Protein AF-0000000070843345 (afdb_homodimer)

Solvent-accessible surface area (backbone atoms only — not comparable to full-atom values): 39752 Å² total; per-residue (Å²): 90,67,56,74,81,41,70,70,46,48,55,51,29,71,68,45,93,65,69,53,91,79,53,60,72,61,22,48,72,43,52,74,84,56,52,38,67,64,42,101,83,47,97,43,44,26,36,79,34,50,32,82,33,51,66,41,41,36,42,48,55,70,66,52,46,34,21,69,68,77,60,78,46,89,84,54,74,57,49,28,57,44,44,32,26,28,59,67,47,40,32,31,38,23,38,38,38,51,69,44,64,81,56,25,68,77,84,69,71,69,78,68,80,66,80,69,73,75,76,71,72,83,70,76,85,79,89,76,78,88,74,77,78,70,76,69,58,67,69,54,50,60,57,55,56,52,61,67,45,68,70,52,83,43,34,33,36,33,41,47,40,70,91,50,51,37,74,78,76,68,87,60,53,53,37,37,32,37,38,32,31,51,45,57,56,71,56,45,55,61,40,36,23,50,49,40,31,74,62,44,48,29,40,34,34,34,36,52,90,77,44,65,74,68,50,77,69,39,75,59,71,38,61,44,53,41,44,44,23,32,49,52,11,18,17,32,14,62,52,33,71,73,54,44,47,31,46,42,81,53,54,46,69,60,42,73,73,63,59,78,89,62,56,68,87,70,34,50,38,36,32,53,47,67,26,73,90,42,50,42,62,74,64,36,71,87,49,63,48,67,50,34,76,78,53,44,59,29,41,35,35,41,34,40,49,32,86,78,43,72,52,73,70,55,51,51,52,42,42,76,64,61,30,42,70,22,11,96,32,56,50,40,62,56,54,69,58,41,50,46,25,50,52,39,36,49,52,49,43,51,46,38,24,56,67,52,45,76,119,90,65,56,74,82,40,70,70,45,49,55,51,30,72,70,46,94,65,70,54,90,80,53,60,73,62,22,48,73,42,52,75,85,56,53,38,67,64,44,101,82,48,97,42,44,25,34,77,34,50,33,82,34,51,65,42,42,35,41,47,55,71,66,51,44,34,24,66,74,77,58,78,49,90,84,54,75,57,48,27,58,45,45,32,26,28,59,66,48,39,32,30,38,22,39,37,37,52,69,45,64,80,57,25,75,75,80,80,68,70,77,75,76,70,76,71,73,76,76,72,79,67,82,75,85,80,88,79,78,88,75,79,77,73,78,70,60,68,68,55,50,60,57,53,55,54,60,68,46,67,70,52,83,41,36,33,36,34,41,47,41,71,90,50,51,38,73,78,76,69,87,60,53,53,36,38,32,39,37,32,31,52,44,59,55,71,58,45,55,61,40,36,22,50,48,39,32,74,61,44,47,30,41,34,34,35,36,52,89,76,43,64,75,68,48,78,70,38,74,58,70,38,60,44,52,41,45,44,24,31,50,51,11,17,16,33,12,61,53,34,72,74,54,44,46,31,48,43,81,55,54,47,69,61,42,74,73,63,56,78,88,62,56,68,88,71,33,53,38,34,32,55,47,67,26,74,91,42,50,40,62,72,64,36,70,86,50,64,49,70,48,34,74,79,54,45,60,29,40,35,36,42,36,40,50,31,87,78,42,73,52,73,69,55,52,51,52,42,41,75,62,61,30,42,71,20,11,97,32,57,49,40,63,56,54,70,58,40,50,46,26,51,51,40,37,49,53,49,42,50,46,40,22,57,68,49,49,75,120

Radius of gyration: 30.17 Å; Cα contacts (8 Å, |Δi|>4): 1276; chains: 2; bounding box: 120×86×73 Å

InterPro domains:
  IPR006700 Ribosomal RNA small subunit methyltransferase E [PTHR30027] (129-347)
  IPR006700 Ribosomal RNA small subunit methyltransferase E [TIGR00046] (133-349)
  IPR029026 tRNA (guanine-N1-)-methyltransferase, N-terminal [G3DSA:3.40.1280.10] (34-355)
  IPR029028 Alpha/beta knot methyltransferases [SSF75217] (174-349)
  IPR046886 Ribosomal RNA small subunit methyltransferase E, methyltransferase domain [PF04452] (175-346)
  IPR046886 Ribosomal RNA small subunit methyltransferase E, methyltransferase domain [cd18084] (176-346)

Organism: Reticulomyxa filosa (NCBI:txid46433)

Foldseek 3Di:
DQPPLDPVLLVVLQPDDDDLVPFDFQEAEDAPVQWDDPDPPDPWIKGKFALRGSSNLNLCQPLVAAADDPPPPPPDPNSFKGWYDHFQFWIFIWGKHKPDCVSHDDPPPPVPPPPPPPPDPDDDDDDDDDPPPDPPPPVVVVVVVSVVCNNRNIMMMTIDDVVGIDDDDDPQLEAEEEEEAQEAQVVNLVQLLVDLLLNHAAYEYEHEDPDDLCSLVDPCPPSSSSSNSNVSNCSNNVHRYGHTYHYYSDYPLVCLVDPDPDDLVFAAAAEEDADAPFAAPCPPPVLPDAQDCSRRNHYYYYYDYYQVGHDPVVVVSCVVSPYGYHYNYNDDDHRSVCVNVVSNVVVVSSCCRNPPPPD/DQPPLDPVLLVVLQPDDDDLVVFDFQEAEDAPVQWDDPDPPDPWIKGKFALRGSSNLNLCQPLVAAADDPPPPPPDPNSFKGWYDHFQFWIFIWGKHKPDCVSHDPDPPPPPPPPPPPPDPDDDDDDDDDPPPDPPPPVVVVVVVSVVCNNRNIMMMTIDDVVGIDDDDDPQLEAEEEEEAQEAQVVNLVQLLVDLLLNHAAYEYEHEDPDDLCSLVDPCPPSSNSSNSNVSNCSNNVHRYGHTYHYYSDYPLVCLVDPDPDDLVFAAAAEEDADAPFAAPCPPPVLPDAADCSRRNHYYYYYDYYQVGHDPVVVVSCVVSPYGYHYNYRDDDHRSVCVNVVSNVVVVSSCCRNPNDPD

pLDDT: mean 79.24, std 23.86, range [19.3, 98.56]

Nearest PDB structures (foldseek):
  5vm8-assembly3_B  TM=8.018E-01  e=3.246E-12  Neisseria gonorrhoeae
  3kw2-assembly1_B  TM=7.795E-01  e=1.071E-11  Porphyromonas gingivalis ATCC 33277
  5vm8-assembly3_A  TM=7.543E-01  e=5.554E-12  Neisseria gonorrhoeae
  2egw-assembly1_B  TM=7.991E-01  e=7.230E-11  Aquifex aeolicus
  1vhk-assembly3_A  TM=7.140E-01  e=2.470E-11  Bacillus subtilis

Sequence (718 aa):
MTENLGKKSILKALSSLWTVEDLEMNLILFTEEEIEAENKSEEGSIIRLKADDYRAKHIGTILECKSGKKKIMVYQKLCDVVRIGIINGKQGSAVVEWSDKSFNAEDTEMREKGDNSTINDNDNNNNNNNNDNVKTNSANNRISKKKKRSNLKCDLTLKIISDSMKLIPDTTGARIILLLAIPRPKQLNRLFPIISSIGIHQLILINCNKTEKCYFDTKYLESDRVLKGFLSGLSQCRDTVLPLLSVQKQNLQDFLKHQTMFDLQNCVSILAHPGQDLPRLSQLPCFQSTSSDKYRNKNFVLAIGPEGGWIPEEISLFESCGFNLCSLGPRVLRTDVACISLLSVLRECIHHTVFGCSNMTENLGKKSILKALSSLWTVEDLEMNLILFTEEEIEAENKSEEGSIIRLKADDYRAKHIGTILECKSGKKKIMVYQKLCDVVRIGIINGKQGSAVVEWSDKSFNAEDTEMREKGDNSTINDNDNNNNNNNNDNVKTNSANNRISKKKKRSNLKCDLTLKIISDSMKLIPDTTGARIILLLAIPRPKQLNRLFPIISSIGIHQLILINCNKTEKCYFDTKYLESDRVLKGFLSGLSQCRDTVLPLLSVQKQNLQDFLKHQTMFDLQNCVSILAHPGQDLPRLSQLPCFQSTSSDKYRNKNFVLAIGPEGGWIPEEISLFESCGFNLCSLGPRVLRTDVACISLLSVLRECIHHTVFGCSN

Structure (mmCIF, N/CA/C/O backbone):
data_AF-0000000070843345-model_v1
#
loop_
_entity.id
_entity.type
_entity.pdbx_description
1 polymer '16S rRNA (uracil(1498)-N(3))-methyltransferase'
#
loop_
_atom_site.group_PDB
_atom_site.id
_atom_site.type_symbol
_atom_site.label_atom_id
_atom_site.label_alt_id
_atom_site.label_comp_id
_atom_site.label_asym_id
_atom_site.label_entity_id
_atom_site.label_seq_id
_atom_site.pdbx_PDB_ins_code
_atom_site.Cartn_x
_atom_site.Cartn_y
_atom_site.Cartn_z
_atom_site.occupancy
_atom_site.B_iso_or_equiv
_atom_site.auth_seq_id
_atom_site.auth_comp_id
_atom_site.auth_asym_id
_atom_site.auth_atom_id
_atom_site.pdbx_PDB_model_num
ATOM 1 N N . MET A 1 1 ? 21.359 17.469 -4.141 1 46.12 1 MET A N 1
ATOM 2 C CA . MET A 1 1 ? 20.625 18.703 -3.92 1 46.12 1 MET A CA 1
ATOM 3 C C . MET A 1 1 ? 19.438 18.484 -2.99 1 46.12 1 MET A C 1
ATOM 5 O O . MET A 1 1 ? 18.641 17.562 -3.209 1 46.12 1 MET A O 1
ATOM 9 N N . THR A 1 2 ? 19.625 18.688 -1.791 1 52.06 2 THR A N 1
ATOM 10 C CA . THR A 1 2 ? 18.484 18.734 -0.887 1 52.06 2 THR A CA 1
ATOM 11 C C . THR A 1 2 ? 17.516 19.844 -1.292 1 52.06 2 THR A C 1
ATOM 13 O O . THR A 1 2 ? 17.906 21 -1.416 1 52.06 2 THR A O 1
ATOM 16 N N . GLU A 1 3 ? 16.609 19.516 -2.219 1 57.62 3 GLU A N 1
ATOM 17 C CA . GLU A 1 3 ? 15.664 20.562 -2.604 1 57.62 3 GLU A CA 1
ATOM 18 C C . GLU A 1 3 ? 14.797 20.984 -1.419 1 57.62 3 GLU A C 1
ATOM 20 O O . GLU A 1 3 ? 14.195 20.141 -0.747 1 57.62 3 GLU A O 1
ATOM 25 N N . ASN A 1 4 ? 15.219 22.109 -0.827 1 59.59 4 ASN A N 1
ATOM 26 C CA . ASN A 1 4 ? 14.484 22.734 0.27 1 59.59 4 ASN A CA 1
ATOM 27 C C . ASN A 1 4 ? 13.062 23.109 -0.148 1 59.59 4 ASN A C 1
ATOM 29 O O . ASN A 1 4 ? 12.875 23.891 -1.09 1 59.59 4 ASN A O 1
ATOM 33 N N . LEU A 1 5 ? 12.133 22.156 0.113 1 78.5 5 LEU A N 1
ATOM 34 C CA . LEU A 1 5 ? 10.719 22.484 0.014 1 78.5 5 LEU A CA 1
ATOM 35 C C . LEU A 1 5 ? 10.375 23.656 0.937 1 78.5 5 LEU A C 1
ATOM 37 O O . LEU A 1 5 ? 9.633 23.484 1.907 1 78.5 5 LEU A O 1
ATOM 41 N N . GLY A 1 6 ? 11.039 24.875 0.634 1 80.81 6 GLY A N 1
ATOM 42 C CA . GLY A 1 6 ? 10.953 26.047 1.495 1 80.81 6 GLY A CA 1
ATOM 43 C C . GLY A 1 6 ? 9.586 26.688 1.486 1 80.81 6 GLY A C 1
ATOM 44 O O . GLY A 1 6 ? 8.672 26.234 0.792 1 80.81 6 GLY A O 1
ATOM 45 N N . LYS A 1 7 ? 9.461 27.719 2.238 1 83.75 7 LYS A N 1
ATOM 46 C CA . LYS A 1 7 ? 8.211 28.422 2.488 1 83.75 7 LYS A CA 1
ATOM 47 C C . LYS A 1 7 ? 7.609 28.953 1.189 1 83.75 7 LYS A C 1
ATOM 49 O O . LYS A 1 7 ? 6.406 28.828 0.958 1 83.75 7 LYS A O 1
ATOM 54 N N . LYS A 1 8 ? 8.414 29.531 0.375 1 85.56 8 LYS A N 1
ATOM 55 C CA . LYS A 1 8 ? 7.945 30.094 -0.889 1 85.56 8 LYS A CA 1
ATOM 56 C C . LYS A 1 8 ? 7.355 29.016 -1.784 1 85.56 8 LYS A C 1
ATOM 58 O O . LYS A 1 8 ? 6.316 29.219 -2.418 1 85.56 8 LYS A O 1
ATOM 63 N N . SER A 1 9 ? 7.965 27.891 -1.778 1 88.88 9 SER A N 1
ATOM 64 C CA . SER A 1 9 ? 7.492 26.781 -2.588 1 88.88 9 SER A CA 1
ATOM 65 C C . SER A 1 9 ? 6.176 26.219 -2.051 1 88.88 9 SER A C 1
ATOM 67 O O . SER A 1 9 ? 5.305 25.812 -2.824 1 88.88 9 SER A O 1
ATOM 69 N N . ILE A 1 10 ? 6.062 26.219 -0.824 1 91.62 10 ILE A N 1
ATOM 70 C CA . ILE A 1 10 ? 4.848 25.734 -0.187 1 91.62 10 ILE A CA 1
ATOM 71 C C . ILE A 1 10 ? 3.668 26.625 -0.573 1 91.62 10 ILE A C 1
ATOM 73 O O . ILE A 1 10 ? 2.609 26.125 -0.965 1 91.62 10 ILE A O 1
ATOM 77 N N . LEU A 1 11 ? 3.869 27.938 -0.441 1 88.94 11 LEU A N 1
ATOM 78 C CA . LEU A 1 11 ? 2.812 28.875 -0.788 1 88.94 11 LEU A CA 1
ATOM 79 C C . LEU A 1 11 ? 2.416 28.734 -2.254 1 88.94 11 LEU A C 1
ATOM 81 O O . LEU A 1 11 ? 1.23 28.781 -2.588 1 88.94 11 LEU A O 1
ATOM 85 N N . LYS A 1 12 ? 3.436 28.562 -3.047 1 88.06 12 LYS A N 1
ATOM 86 C CA . LYS A 1 12 ? 3.17 28.359 -4.469 1 88.06 12 LYS A CA 1
ATOM 87 C C . LYS A 1 12 ? 2.344 27.109 -4.703 1 88.06 12 LYS A C 1
ATOM 89 O O . LYS A 1 12 ? 1.413 27.109 -5.508 1 88.06 12 LYS A O 1
ATOM 94 N N . ALA A 1 13 ? 2.688 26.094 -4.031 1 90.5 13 ALA A N 1
ATOM 95 C CA . ALA A 1 13 ? 1.961 24.828 -4.164 1 90.5 13 ALA A CA 1
ATOM 96 C C . ALA A 1 13 ? 0.508 24.984 -3.723 1 90.5 13 ALA A C 1
ATOM 98 O O . ALA A 1 13 ? -0.406 24.5 -4.387 1 90.5 13 ALA A O 1
ATOM 99 N N . LEU A 1 14 ? 0.28 25.656 -2.658 1 90.44 14 LEU A N 1
ATOM 100 C CA . LEU A 1 14 ? -1.061 25.844 -2.117 1 90.44 14 LEU A CA 1
ATOM 101 C C . LEU A 1 14 ? -1.911 26.688 -3.062 1 90.44 14 LEU A C 1
ATOM 103 O O . LEU A 1 14 ? -3.131 26.516 -3.131 1 90.44 14 LEU A O 1
ATOM 107 N N . SER A 1 15 ? -1.284 27.547 -3.748 1 87.75 15 SER A N 1
ATOM 108 C CA . SER A 1 15 ? -1.993 28.469 -4.629 1 87.75 15 SER A CA 1
ATOM 109 C C . SER A 1 15 ? -2.158 27.891 -6.027 1 87.75 15 SER A C 1
ATOM 111 O O . SER A 1 15 ? -2.814 28.484 -6.883 1 87.75 15 SER A O 1
ATOM 113 N N . SER A 1 16 ? -1.609 26.766 -6.266 1 86.38 16 SER A N 1
ATOM 114 C CA . SER A 1 16 ? -1.682 26.156 -7.59 1 86.38 16 SER A CA 1
ATOM 115 C C . SER A 1 16 ? -3.053 25.547 -7.84 1 86.38 16 SER A C 1
ATOM 117 O O . SER A 1 16 ? -3.928 25.578 -6.973 1 86.38 16 SER A O 1
ATOM 119 N N . LEU A 1 17 ? -3.207 25.062 -9.047 1 80.44 17 LEU A N 1
ATOM 120 C CA . LEU A 1 17 ? -4.469 24.422 -9.414 1 80.44 17 LEU A CA 1
ATOM 121 C C . LEU A 1 17 ? -4.559 23.016 -8.828 1 80.44 17 LEU A C 1
ATOM 123 O O . LEU A 1 17 ? -3.611 22.234 -8.938 1 80.44 17 LEU A O 1
ATOM 127 N N . TRP A 1 18 ? -5.609 22.828 -8.086 1 87.5 18 TRP A N 1
ATOM 128 C CA . TRP A 1 18 ? -5.895 21.531 -7.492 1 87.5 18 TRP A CA 1
ATOM 129 C C . TRP A 1 18 ? -7.195 20.953 -8.047 1 87.5 18 TRP A C 1
ATOM 131 O O . TRP A 1 18 ? -8.117 21.703 -8.383 1 87.5 18 TRP A O 1
ATOM 141 N N . THR A 1 19 ? -7.199 19.672 -8.281 1 78.44 19 THR A N 1
ATOM 142 C CA . THR A 1 19 ? -8.445 18.969 -8.586 1 78.44 19 THR A CA 1
ATOM 143 C C . THR A 1 19 ? -9.125 18.484 -7.312 1 78.44 19 THR A C 1
ATOM 145 O O . THR A 1 19 ? -8.648 17.547 -6.672 1 78.44 19 THR A O 1
ATOM 148 N N . VAL A 1 20 ? -10.258 19.031 -7.016 1 75.69 20 VAL A N 1
ATOM 149 C CA . VAL A 1 20 ? -10.898 18.875 -5.719 1 75.69 20 VAL A CA 1
ATOM 150 C C . VAL A 1 20 ? -11.508 17.469 -5.617 1 75.69 20 VAL A C 1
ATOM 152 O O . VAL A 1 20 ? -11.508 16.859 -4.547 1 75.69 20 VAL A O 1
ATOM 155 N N . GLU A 1 21 ? -11.984 16.953 -6.73 1 69.62 21 GLU A N 1
ATOM 156 C CA . GLU A 1 21 ? -12.719 15.688 -6.723 1 69.62 21 GLU A CA 1
ATOM 157 C C . GLU A 1 21 ? -11.812 14.531 -6.305 1 69.62 21 GLU A C 1
ATOM 159 O O . GLU A 1 21 ? -12.297 13.516 -5.801 1 69.62 21 GLU A O 1
ATOM 164 N N . ASP A 1 22 ? -10.594 14.727 -6.414 1 67.38 22 ASP A N 1
ATOM 165 C CA . ASP A 1 22 ? -9.688 13.617 -6.148 1 67.38 22 ASP A CA 1
ATOM 166 C C . ASP A 1 22 ? -9.031 13.758 -4.777 1 67.38 22 ASP A C 1
ATOM 168 O O . ASP A 1 22 ? -8.227 12.914 -4.379 1 67.38 22 ASP A O 1
ATOM 172 N N . LEU A 1 23 ? -9.5 14.828 -4.125 1 73.75 23 LEU A N 1
ATOM 173 C CA . LEU A 1 23 ? -8.82 15.109 -2.863 1 73.75 23 LEU A CA 1
ATOM 174 C C . LEU A 1 23 ? -9.672 14.672 -1.678 1 73.75 23 LEU A C 1
ATOM 176 O O . LEU A 1 23 ? -10.883 14.883 -1.664 1 73.75 23 LEU A O 1
ATOM 180 N N . GLU A 1 24 ? -9.141 13.789 -0.929 1 77.69 24 GLU A N 1
ATOM 181 C CA . GLU A 1 24 ? -9.742 13.477 0.365 1 77.69 24 GLU A CA 1
ATOM 182 C C . GLU A 1 24 ? -9.117 14.305 1.48 1 77.69 24 GLU A C 1
ATOM 184 O O . GLU A 1 24 ? -8.156 13.875 2.125 1 77.69 24 GLU A O 1
ATOM 189 N N . MET A 1 25 ? -9.727 15.477 1.726 1 87 25 MET A N 1
ATOM 190 C CA . MET A 1 25 ? -9.125 16.422 2.662 1 87 25 MET A CA 1
ATOM 191 C C . MET A 1 25 ? -9.75 16.281 4.047 1 87 25 MET A C 1
ATOM 193 O O . MET A 1 25 ? -10.781 16.891 4.336 1 87 25 MET A O 1
ATOM 197 N N . ASN A 1 26 ? -9.031 15.555 4.867 1 92.19 26 ASN A N 1
ATOM 198 C CA . ASN A 1 26 ? -9.461 15.375 6.25 1 92.19 26 ASN A CA 1
ATOM 199 C C . ASN A 1 26 ? -8.914 16.484 7.152 1 92.19 26 ASN A C 1
ATOM 201 O O . ASN A 1 26 ? -9.344 16.625 8.297 1 92.19 26 ASN A O 1
ATOM 205 N N . LEU A 1 27 ? -8.047 17.219 6.641 1 95.12 27 LEU A N 1
ATOM 206 C CA . LEU A 1 27 ? -7.391 18.328 7.312 1 95.12 27 LEU A CA 1
ATOM 207 C C . LEU A 1 27 ? -7.105 19.469 6.332 1 95.12 27 LEU A C 1
ATOM 209 O O . LEU A 1 27 ? -6.484 19.25 5.293 1 95.12 27 LEU A O 1
ATOM 213 N N . ILE A 1 28 ? -7.594 20.625 6.656 1 96.12 28 ILE A N 1
ATOM 214 C CA . ILE A 1 28 ? -7.305 21.797 5.82 1 96.12 28 ILE A CA 1
ATOM 215 C C . ILE A 1 28 ? -5.965 22.391 6.234 1 96.12 28 ILE A C 1
ATOM 217 O O . ILE A 1 28 ? -5.816 22.891 7.352 1 96.12 28 ILE A O 1
ATOM 221 N N . LEU A 1 29 ? -5.047 22.406 5.316 1 97.06 29 LEU A N 1
ATOM 222 C CA . LEU A 1 29 ? -3.693 22.844 5.625 1 97.06 29 LEU A CA 1
ATOM 223 C C . LEU A 1 29 ? -3.467 24.281 5.16 1 97.06 29 LEU A C 1
ATOM 225 O O . LEU A 1 29 ? -3.945 24.672 4.094 1 97.06 29 LEU A O 1
ATOM 229 N N . PHE A 1 30 ? -2.697 25.016 5.949 1 95.75 30 PHE A N 1
ATOM 230 C CA . PHE A 1 30 ? -2.332 26.391 5.621 1 95.75 30 PHE A CA 1
ATOM 231 C C . PHE A 1 30 ? -0.972 26.734 6.215 1 95.75 30 PHE A C 1
ATOM 233 O O . PHE A 1 30 ? -0.436 26 7.039 1 95.75 30 PHE A O 1
ATOM 240 N N . THR A 1 31 ? -0.374 27.797 5.719 1 95.25 31 THR A N 1
ATOM 241 C CA . THR A 1 31 ? 0.867 28.312 6.285 1 95.25 31 THR A CA 1
ATOM 242 C C . THR A 1 31 ? 0.578 29.359 7.352 1 95.25 31 THR A C 1
ATOM 244 O O . THR A 1 31 ? -0.522 29.922 7.402 1 95.25 31 THR A O 1
ATOM 247 N N . GLU A 1 32 ? 1.559 29.609 8.133 1 93.25 32 GLU A N 1
ATOM 248 C CA . GLU A 1 32 ? 1.426 30.641 9.156 1 93.25 32 GLU A CA 1
ATOM 249 C C . GLU A 1 32 ? 1.158 32 8.523 1 93.25 32 GLU A C 1
ATOM 251 O O . GLU A 1 32 ? 0.464 32.844 9.109 1 93.25 32 GLU A O 1
ATOM 256 N N . GLU A 1 33 ? 1.617 32.25 7.398 1 92.31 33 GLU A N 1
ATOM 257 C CA . GLU A 1 33 ? 1.491 33.531 6.699 1 92.31 33 GLU A CA 1
ATOM 258 C C . GLU A 1 33 ? 0.049 33.781 6.266 1 92.31 33 GLU A C 1
ATOM 260 O O . GLU A 1 33 ? -0.334 34.906 6 1 92.31 33 GLU A O 1
ATOM 265 N N . GLU A 1 34 ? -0.7 32.719 6.16 1 94.06 34 GLU A N 1
ATOM 266 C CA . GLU A 1 34 ? -2.086 32.844 5.719 1 94.06 34 GLU A CA 1
ATOM 267 C C . GLU A 1 34 ? -2.994 33.25 6.875 1 94.06 34 GLU A C 1
ATOM 269 O O . GLU A 1 34 ? -4.156 33.625 6.66 1 94.06 34 GLU A O 1
ATOM 274 N N . ILE A 1 35 ? -2.514 33.25 8.039 1 93.94 35 ILE A N 1
ATOM 275 C CA . ILE A 1 35 ? -3.295 33.594 9.219 1 93.94 35 ILE A CA 1
ATOM 276 C C . ILE A 1 35 ? -3.273 35.125 9.422 1 93.94 35 ILE A C 1
ATOM 278 O O . ILE A 1 35 ? -2.209 35.719 9.391 1 93.94 35 ILE A O 1
ATOM 282 N N . GLU A 1 36 ? -4.395 35.625 9.609 1 92.62 36 GLU A N 1
ATOM 283 C CA . GLU A 1 36 ? -4.547 37.062 9.852 1 92.62 36 GLU A CA 1
ATOM 284 C C . GLU A 1 36 ? -5.352 37.312 11.125 1 92.62 36 GLU A C 1
ATOM 286 O O . GLU A 1 36 ? -6.074 36.438 11.602 1 92.62 36 GLU A O 1
ATOM 291 N N . ALA A 1 37 ? -5.152 38.531 11.586 1 87.5 37 ALA A N 1
ATOM 292 C CA . ALA A 1 37 ? -5.992 38.969 12.703 1 87.5 37 ALA A CA 1
ATOM 293 C C . ALA A 1 37 ? -7.398 39.312 12.227 1 87.5 37 ALA A C 1
ATOM 295 O O . ALA A 1 37 ? -7.574 39.875 11.141 1 87.5 37 ALA A O 1
ATOM 296 N N . GLU A 1 38 ? -8.383 38.75 12.906 1 78.5 38 GLU A N 1
ATOM 297 C CA . GLU A 1 38 ? -9.766 39.031 12.516 1 78.5 38 GLU A CA 1
ATOM 298 C C . GLU A 1 38 ? -10.039 40.531 12.414 1 78.5 38 GLU A C 1
ATOM 300 O O . GLU A 1 38 ? -10.617 41 11.43 1 78.5 38 GLU A O 1
ATOM 305 N N . ASN A 1 39 ? -9.969 41.188 13.562 1 72.81 39 ASN A N 1
ATOM 306 C CA . ASN A 1 39 ? -10.094 42.625 13.625 1 72.81 39 ASN A CA 1
ATOM 307 C C . ASN A 1 39 ? -8.922 43.281 14.359 1 72.81 39 ASN A C 1
ATOM 309 O O . ASN A 1 39 ? -8.133 42.562 15.008 1 72.81 39 ASN A O 1
ATOM 313 N N . LYS A 1 40 ? -8.516 44.562 14.023 1 63.38 40 LYS A N 1
ATOM 314 C CA . LYS A 1 40 ? -7.449 45.312 14.688 1 63.38 40 LYS A CA 1
ATOM 315 C C . LYS A 1 40 ? -7.578 45.219 16.203 1 63.38 40 LYS A C 1
ATOM 317 O O . LYS A 1 40 ? -6.578 45.312 16.922 1 63.38 40 LYS A O 1
ATOM 322 N N . SER A 1 41 ? -8.789 45 16.672 1 56.09 41 SER A N 1
ATOM 323 C CA . SER A 1 41 ? -9.008 45.031 18.109 1 56.09 41 SER A CA 1
ATOM 324 C C . SER A 1 41 ? -9.18 43.656 18.703 1 56.09 41 SER A C 1
ATOM 326 O O . SER A 1 41 ? -9.086 43.469 19.922 1 56.09 41 SER A O 1
ATOM 328 N N . GLU A 1 42 ? -9.719 42.719 17.906 1 57.38 42 GLU A N 1
ATOM 329 C CA . GLU A 1 42 ? -10.133 41.469 18.531 1 57.38 42 GLU A CA 1
ATOM 330 C C . GLU A 1 42 ? -9.086 40.375 18.328 1 57.38 42 GLU A C 1
ATOM 332 O O . GLU A 1 42 ? -8.352 40.375 17.328 1 57.38 42 GLU A O 1
ATOM 337 N N . GLU A 1 43 ? -8.742 39.594 19.359 1 65.81 43 GLU A N 1
ATOM 338 C CA . GLU A 1 43 ? -7.73 38.562 19.594 1 65.81 43 GLU A CA 1
ATOM 339 C C . GLU A 1 43 ? -8.023 37.312 18.797 1 65.81 43 GLU A C 1
ATOM 341 O O . GLU A 1 43 ? -7.355 36.281 18.969 1 65.81 43 GLU A O 1
ATOM 346 N N . GLY A 1 44 ? -8.812 37.438 17.594 1 84.44 44 GLY A N 1
ATOM 347 C CA . GLY A 1 44 ? -9.07 36.188 16.875 1 84.44 44 GLY A CA 1
ATOM 348 C C . GLY A 1 44 ? -8.227 36.062 15.617 1 84.44 44 GLY A C 1
ATOM 349 O O . GLY A 1 44 ? -7.785 37.031 15.047 1 84.44 44 GLY A O 1
ATOM 350 N N . SER A 1 45 ? -7.824 34.844 15.352 1 92.94 45 SER A N 1
ATOM 351 C CA . SER A 1 45 ? -7.086 34.531 14.133 1 92.94 45 SER A CA 1
ATOM 352 C C . SER A 1 45 ? -7.996 33.938 13.078 1 92.94 45 SER A C 1
ATOM 354 O O . SER A 1 45 ? -8.859 33.094 13.391 1 92.94 45 SER A O 1
ATOM 356 N N . ILE A 1 46 ? -7.867 34.438 11.875 1 94.5 46 ILE A N 1
ATOM 357 C CA . ILE A 1 46 ? -8.727 33.938 10.805 1 94.5 46 ILE A CA 1
ATOM 358 C C . ILE A 1 46 ? -7.875 33.625 9.57 1 94.5 46 ILE A C 1
ATOM 360 O O . ILE A 1 46 ? -6.734 34.094 9.469 1 94.5 46 ILE A O 1
ATOM 364 N N . ILE A 1 47 ? -8.43 32.812 8.656 1 94.81 47 ILE A N 1
ATOM 365 C CA . ILE A 1 47 ? -7.91 32.531 7.324 1 94.81 47 ILE A CA 1
ATOM 366 C C . ILE A 1 47 ? -8.977 32.844 6.277 1 94.81 47 ILE A C 1
ATOM 368 O O . ILE A 1 47 ? -10.109 32.406 6.375 1 94.81 47 ILE A O 1
ATOM 372 N N . ARG A 1 48 ? -8.594 33.656 5.297 1 94.31 48 ARG A N 1
ATOM 373 C CA . ARG A 1 48 ? -9.516 34 4.223 1 94.31 48 ARG A CA 1
ATOM 374 C C . ARG A 1 48 ? -9.195 33.219 2.951 1 94.31 48 ARG A C 1
ATOM 376 O O . ARG A 1 48 ? -8.055 33.219 2.486 1 94.31 48 ARG A O 1
ATOM 383 N N . LEU A 1 49 ? -10.18 32.531 2.455 1 93.44 49 LEU A N 1
ATOM 384 C CA . LEU A 1 49 ? -10.047 31.766 1.223 1 93.44 49 LEU A CA 1
ATOM 385 C C . LEU A 1 49 ? -10.992 32.281 0.15 1 93.44 49 LEU A C 1
ATOM 387 O O . LEU A 1 49 ? -12.188 32.469 0.401 1 93.44 49 LEU A O 1
ATOM 391 N N . LYS A 1 50 ? -10.422 32.531 -1.004 1 92.38 50 LYS A N 1
ATOM 392 C CA . LYS A 1 50 ? -11.25 32.938 -2.135 1 92.38 50 LYS A CA 1
ATOM 393 C C . LYS A 1 50 ? -12.109 31.797 -2.637 1 92.38 50 LYS A C 1
ATOM 395 O O . LYS A 1 50 ? -11.82 30.625 -2.363 1 92.38 50 LYS A O 1
ATOM 400 N N . ALA A 1 51 ? -13.094 32.094 -3.414 1 88 51 ALA A N 1
ATOM 401 C CA . ALA A 1 51 ? -14.062 31.125 -3.924 1 88 51 ALA A CA 1
ATOM 402 C C . ALA A 1 51 ? -13.375 30.094 -4.801 1 88 51 ALA A C 1
ATOM 404 O O . ALA A 1 51 ? -13.805 28.938 -4.848 1 88 51 ALA A O 1
ATOM 405 N N . ASP A 1 52 ? -12.305 30.469 -5.395 1 89.19 52 ASP A N 1
ATOM 406 C CA . ASP A 1 52 ? -11.664 29.562 -6.34 1 89.19 52 ASP A CA 1
ATOM 407 C C . ASP A 1 52 ? -10.562 28.75 -5.66 1 89.19 52 ASP A C 1
ATOM 409 O O . ASP A 1 52 ? -9.953 27.891 -6.285 1 89.19 52 ASP A O 1
ATOM 413 N N . ASP A 1 53 ? -10.383 29.031 -4.449 1 92.38 53 ASP A N 1
ATOM 414 C CA . ASP A 1 53 ? -9.43 28.234 -3.678 1 92.38 53 ASP A CA 1
ATOM 415 C C . ASP A 1 53 ? -9.922 26.797 -3.512 1 92.38 53 ASP A C 1
ATOM 417 O O . ASP A 1 53 ? -11.086 26.578 -3.191 1 92.38 53 ASP A O 1
ATOM 421 N N . TYR A 1 54 ? -8.984 25.844 -3.727 1 91.62 54 TYR A N 1
ATOM 422 C CA . TYR A 1 54 ? -9.383 24.438 -3.705 1 91.62 54 TYR A CA 1
ATOM 423 C C . TYR A 1 54 ? -9.883 24.031 -2.322 1 91.62 54 TYR A C 1
ATOM 425 O O . TYR A 1 54 ? -10.727 23.156 -2.197 1 91.62 54 TYR A O 1
ATOM 433 N N . ARG A 1 55 ? -9.344 24.656 -1.348 1 93 55 ARG A N 1
ATOM 434 C CA . ARG A 1 55 ? -9.781 24.359 0.013 1 93 55 ARG A CA 1
ATOM 435 C C . ARG A 1 55 ? -11.211 24.844 0.241 1 93 55 ARG A C 1
ATOM 437 O O . ARG A 1 55 ? -12.031 24.125 0.82 1 93 55 ARG A O 1
ATOM 444 N N . ALA A 1 56 ? -11.531 26.031 -0.224 1 91.44 56 ALA A N 1
ATOM 445 C CA . ALA A 1 56 ? -12.891 26.547 -0.147 1 91.44 56 ALA A CA 1
ATOM 446 C C . ALA A 1 56 ? -13.859 25.656 -0.928 1 91.44 56 ALA A C 1
ATOM 448 O O . ALA A 1 56 ? -14.953 25.344 -0.443 1 91.44 56 ALA A O 1
ATOM 449 N N . LYS A 1 57 ? -13.445 25.328 -2.051 1 88.81 57 LYS A N 1
ATOM 450 C CA . LYS A 1 57 ? -14.273 24.453 -2.883 1 88.81 57 LYS A CA 1
ATOM 451 C C . LYS A 1 57 ? -14.539 23.125 -2.189 1 88.81 57 LYS A C 1
ATOM 453 O O . LYS A 1 57 ? -15.664 22.625 -2.221 1 88.81 57 LYS A O 1
ATOM 458 N N . HIS A 1 58 ? -13.5 22.609 -1.635 1 90.31 58 HIS A N 1
ATOM 459 C CA . HIS A 1 58 ? -13.656 21.344 -0.93 1 90.31 58 HIS A CA 1
ATOM 460 C C . HIS A 1 58 ? -14.625 21.484 0.242 1 90.31 58 HIS A C 1
ATOM 462 O O . HIS A 1 58 ? -15.531 20.656 0.404 1 90.31 58 HIS A O 1
ATOM 468 N N . ILE A 1 59 ? -14.484 22.453 1.009 1 88.62 59 ILE A N 1
ATOM 469 C CA . ILE A 1 59 ? -15.305 22.688 2.193 1 88.62 59 ILE A CA 1
ATOM 470 C C . ILE A 1 59 ? -16.766 22.875 1.784 1 88.62 59 ILE A C 1
ATOM 472 O O . ILE A 1 59 ? -17.672 22.359 2.447 1 88.62 59 ILE A O 1
ATOM 476 N N . GLY A 1 60 ? -17.016 23.516 0.73 1 83.88 60 GLY A N 1
ATOM 477 C CA . GLY A 1 60 ? -18.359 23.812 0.274 1 83.88 60 GLY A CA 1
ATOM 478 C C . GLY A 1 60 ? -19.016 22.656 -0.454 1 83.88 60 GLY A C 1
ATOM 479 O O . GLY A 1 60 ? -20.203 22.391 -0.254 1 83.88 60 GLY A O 1
ATOM 480 N N . THR A 1 61 ? -18.281 21.953 -1.248 1 81.94 61 THR A N 1
ATOM 481 C CA . THR A 1 61 ? -18.906 21 -2.16 1 81.94 61 THR A CA 1
ATOM 482 C C . THR A 1 61 ? -18.781 19.578 -1.61 1 81.94 61 THR A C 1
ATOM 484 O O . THR A 1 61 ? -19.672 18.75 -1.809 1 81.94 61 THR A O 1
ATOM 487 N N . ILE A 1 62 ? -17.75 19.312 -0.967 1 79.31 62 ILE A N 1
ATOM 488 C CA . ILE A 1 62 ? -17.516 17.938 -0.511 1 79.31 62 ILE A CA 1
ATOM 489 C C . ILE A 1 62 ? -17.969 17.797 0.942 1 79.31 62 ILE A C 1
ATOM 491 O O . ILE A 1 62 ? -18.734 16.906 1.273 1 79.31 62 ILE A O 1
ATOM 495 N N . LEU A 1 63 ? -17.516 18.688 1.762 1 81.25 63 LEU A N 1
ATOM 496 C CA . LEU A 1 63 ? -17.875 18.625 3.172 1 81.25 63 LEU A CA 1
ATOM 497 C C . LEU A 1 63 ? -19.266 19.203 3.402 1 81.25 63 LEU A C 1
ATOM 499 O O . LEU A 1 63 ? -19.891 18.953 4.438 1 81.25 63 LEU A O 1
ATOM 503 N N . GLU A 1 64 ? -19.656 20.016 2.467 1 78.5 64 GLU A N 1
ATOM 504 C CA . GLU A 1 64 ? -20.969 20.641 2.49 1 78.5 64 GLU A CA 1
ATOM 505 C C . GLU A 1 64 ? -21.188 21.422 3.785 1 78.5 64 GLU A C 1
ATOM 507 O O . GLU A 1 64 ? -22.266 21.344 4.391 1 78.5 64 GLU A O 1
ATOM 512 N N . CYS A 1 65 ? -20.141 22 4.246 1 77.44 65 CYS A N 1
ATOM 513 C CA . CYS A 1 65 ? -20.234 22.812 5.457 1 77.44 65 CYS A CA 1
ATOM 514 C C . CYS A 1 65 ? -21.031 24.094 5.203 1 77.44 65 CYS A C 1
ATOM 516 O O . CYS A 1 65 ? -20.859 24.734 4.172 1 77.44 65 CYS A O 1
ATOM 518 N N . LYS A 1 66 ? -21.969 24.312 6.109 1 67.81 66 LYS A N 1
ATOM 519 C CA . LYS A 1 66 ? -22.781 25.531 6.047 1 67.81 66 LYS A CA 1
ATOM 520 C C . LYS A 1 66 ? -22.328 26.547 7.086 1 67.81 66 LYS A C 1
ATOM 522 O O . LYS A 1 66 ? -21.531 26.234 7.961 1 67.81 66 LYS A O 1
ATOM 527 N N . SER A 1 67 ? -22.562 27.844 6.812 1 61.5 67 SER A N 1
ATOM 528 C CA . SER A 1 67 ? -22.203 28.891 7.766 1 61.5 67 SER A CA 1
ATOM 529 C C . SER A 1 67 ? -22.969 28.734 9.078 1 61.5 67 SER A C 1
ATOM 531 O O . SER A 1 67 ? -24.156 28.406 9.07 1 61.5 67 SER A O 1
ATOM 533 N N . GLY A 1 68 ? -22.359 29.156 10.453 1 52.19 68 GLY A N 1
ATOM 534 C CA . GLY A 1 68 ? -22.688 29.578 11.805 1 52.19 68 GLY A CA 1
ATOM 535 C C . GLY A 1 68 ? -23.641 28.641 12.516 1 52.19 68 GLY A C 1
ATOM 536 O O . GLY A 1 68 ? -23.953 28.828 13.695 1 52.19 68 GLY A O 1
ATOM 537 N N . LYS A 1 69 ? -24.781 28.094 12.016 1 43.66 69 LYS A N 1
ATOM 538 C CA . LYS A 1 69 ? -25.719 27.859 13.109 1 43.66 69 LYS A CA 1
ATOM 539 C C . LYS A 1 69 ? -25.266 26.688 13.992 1 43.66 69 LYS A C 1
ATOM 541 O O . LYS A 1 69 ? -24.891 25.625 13.477 1 43.66 69 LYS A O 1
ATOM 546 N N . LYS A 1 70 ? -24.828 27.141 15.211 1 38.75 70 LYS A N 1
ATOM 547 C CA . LYS A 1 70 ? -24.5 26.312 16.375 1 38.75 70 LYS A CA 1
ATOM 548 C C . LYS A 1 70 ? -25.5 25.156 16.516 1 38.75 70 LYS A C 1
ATOM 550 O O . LYS A 1 70 ? -26.359 25.188 17.391 1 38.75 70 LYS A O 1
ATOM 555 N N . LYS A 1 71 ? -26.312 24.797 15.594 1 35.03 71 LYS A N 1
ATOM 556 C CA . LYS A 1 71 ? -27.172 23.828 16.25 1 35.03 71 LYS A CA 1
ATOM 557 C C . LYS A 1 71 ? -26.406 22.531 16.562 1 35.03 71 LYS A C 1
ATOM 559 O O . LYS A 1 71 ? -25.859 21.891 15.656 1 35.03 71 LYS A O 1
ATOM 564 N N . ILE A 1 72 ? -25.875 22.5 17.844 1 32.38 72 ILE A N 1
ATOM 565 C CA . ILE A 1 72 ? -25.344 21.297 18.484 1 32.38 72 ILE A CA 1
ATOM 566 C C . ILE A 1 72 ? -26.312 20.141 18.281 1 32.38 72 ILE A C 1
ATOM 568 O O . ILE A 1 72 ? -27.297 20.016 19 1 32.38 72 ILE A O 1
ATOM 572 N N . MET A 1 73 ? -26.969 19.984 17.234 1 31.41 73 MET A N 1
ATOM 573 C CA . MET A 1 73 ? -27.719 18.734 17.391 1 31.41 73 MET A CA 1
ATOM 574 C C . MET A 1 73 ? -26.766 17.562 17.641 1 31.41 73 MET A C 1
ATOM 576 O O . MET A 1 73 ? -25.641 17.562 17.141 1 31.41 73 MET A O 1
ATOM 580 N N . VAL A 1 74 ? -27.125 16.688 18.578 1 32.28 74 VAL A N 1
ATOM 581 C CA . VAL A 1 74 ? -26.469 15.531 19.188 1 32.28 74 VAL A CA 1
ATOM 582 C C . VAL A 1 74 ? -25.594 14.828 18.172 1 32.28 74 VAL A C 1
ATOM 584 O O . VAL A 1 74 ? -24.453 14.438 18.469 1 32.28 74 VAL A O 1
ATOM 587 N N . TYR A 1 75 ? -26.219 14.062 17.281 1 33.28 75 TYR A N 1
ATOM 588 C CA . TYR A 1 75 ? -25.531 13.078 16.453 1 33.28 75 TYR A CA 1
ATOM 589 C C . TYR A 1 75 ? -24.938 13.734 15.219 1 33.28 75 TYR A C 1
ATOM 591 O O . TYR A 1 75 ? -24.375 13.055 14.352 1 33.28 75 TYR A O 1
ATOM 599 N N . GLN A 1 76 ? -25.594 14.852 14.758 1 34.38 76 GLN A N 1
ATOM 600 C CA . GLN A 1 76 ? -25.203 15.367 13.445 1 34.38 76 GLN A CA 1
ATOM 601 C C . GLN A 1 76 ? -23.922 16.172 13.531 1 34.38 76 GLN A C 1
ATOM 603 O O . GLN A 1 76 ? -23.75 17.016 14.422 1 34.38 76 GLN A O 1
ATOM 608 N N . LYS A 1 77 ? -22.766 15.789 12.977 1 42 77 LYS A N 1
ATOM 609 C CA . LYS A 1 77 ? -21.516 16.516 12.727 1 42 77 LYS A CA 1
ATOM 610 C C . LYS A 1 77 ? -21.75 18.016 12.648 1 42 77 LYS A C 1
ATOM 612 O O . LYS A 1 77 ? -22.656 18.469 11.953 1 42 77 LYS A O 1
ATOM 617 N N . LEU A 1 78 ? -21.562 18.719 13.664 1 44.78 78 LEU A N 1
ATOM 618 C CA . LEU A 1 78 ? -21.469 20.172 13.672 1 44.78 78 LEU A CA 1
ATOM 619 C C . LEU A 1 78 ? -20.953 20.688 12.336 1 44.78 78 LEU A C 1
ATOM 621 O O . LEU A 1 78 ? -19.812 20.391 11.945 1 44.78 78 LEU A O 1
ATOM 625 N N . CYS A 1 79 ? -21.812 20.875 11.297 1 57.06 79 CYS A N 1
ATOM 626 C CA . CYS A 1 79 ? -21.656 21.234 9.898 1 57.06 79 CYS A CA 1
ATOM 627 C C . CYS A 1 79 ? -20.922 22.562 9.742 1 57.06 79 CYS A C 1
ATOM 629 O O . CYS A 1 79 ? -20.812 23.094 8.641 1 57.06 79 CYS A O 1
ATOM 631 N N . ASP A 1 80 ? -20.312 23.141 10.852 1 77.19 80 ASP A N 1
ATOM 632 C CA . ASP A 1 80 ? -19.688 24.422 10.562 1 77.19 80 ASP A CA 1
ATOM 633 C C . ASP A 1 80 ? -18.219 24.438 10.992 1 77.19 80 ASP A C 1
ATOM 635 O O . ASP A 1 80 ? -17.594 25.484 11.055 1 77.19 80 ASP A O 1
ATOM 639 N N . VAL A 1 81 ? -17.812 23.391 11.516 1 89.88 81 VAL A N 1
ATOM 640 C CA . VAL A 1 81 ? -16.438 23.375 11.992 1 89.88 81 VAL A CA 1
ATOM 641 C C . VAL A 1 81 ? -15.617 22.406 11.141 1 89.88 81 VAL A C 1
ATOM 643 O O . VAL A 1 81 ? -16.078 21.312 10.812 1 89.88 81 VAL A O 1
ATOM 646 N N . VAL A 1 82 ? -14.453 22.812 10.836 1 93.38 82 VAL A N 1
ATOM 647 C CA . VAL A 1 82 ? -13.539 21.969 10.07 1 93.38 82 VAL A CA 1
ATOM 648 C C . VAL A 1 82 ? -12.211 21.828 10.812 1 93.38 82 VAL A C 1
ATOM 650 O O . VAL A 1 82 ? -11.867 22.688 11.641 1 93.38 82 VAL A O 1
ATOM 653 N N . ARG A 1 83 ? -11.523 20.719 10.57 1 94.56 83 ARG A N 1
ATOM 654 C CA . ARG A 1 83 ? -10.18 20.547 11.094 1 94.56 83 ARG A CA 1
ATOM 655 C C . ARG A 1 83 ? -9.156 21.297 10.25 1 94.56 83 ARG A C 1
ATOM 657 O O . ARG A 1 83 ? -9.18 21.219 9.023 1 94.56 83 ARG A O 1
ATOM 664 N N . ILE A 1 84 ? -8.32 22.016 10.938 1 96.69 84 ILE A N 1
ATOM 665 C CA . ILE A 1 84 ? -7.309 22.812 10.242 1 96.69 84 ILE A CA 1
ATOM 666 C C . ILE A 1 84 ? -5.93 22.516 10.836 1 96.69 84 ILE A C 1
ATOM 668 O O . ILE A 1 84 ? -5.824 22.031 11.961 1 96.69 84 ILE A O 1
ATOM 672 N N . GLY A 1 85 ? -4.887 22.75 10.031 1 97.5 85 GLY A N 1
ATOM 673 C CA . GLY A 1 85 ? -3.521 22.562 10.492 1 97.5 85 GLY A CA 1
ATOM 674 C C . GLY A 1 85 ? -2.525 23.484 9.812 1 97.5 85 GLY A C 1
ATOM 675 O O . GLY A 1 85 ? -2.605 23.719 8.609 1 97.5 85 GLY A O 1
ATOM 676 N N . ILE A 1 86 ? -1.644 24.016 10.664 1 96.62 86 ILE A N 1
ATOM 677 C CA . ILE A 1 86 ? -0.527 24.797 10.148 1 96.62 86 ILE A CA 1
ATOM 678 C C . ILE A 1 86 ? 0.582 23.859 9.664 1 96.62 86 ILE A C 1
ATOM 680 O O . ILE A 1 86 ? 1.044 23 10.414 1 96.62 86 ILE A O 1
ATOM 684 N N . ILE A 1 87 ? 0.971 24.047 8.422 1 96.12 87 ILE A N 1
ATOM 685 C CA . ILE A 1 87 ? 2.029 23.203 7.879 1 96.12 87 ILE A CA 1
ATOM 686 C C . ILE A 1 87 ? 3.266 23.281 8.773 1 96.12 87 ILE A C 1
ATOM 688 O O . ILE A 1 87 ? 3.785 24.375 9.023 1 96.12 87 ILE A O 1
ATOM 692 N N . ASN A 1 88 ? 3.746 22.141 9.25 1 93.94 88 ASN A N 1
ATOM 693 C CA . ASN A 1 88 ? 4.863 21.984 10.18 1 93.94 88 ASN A CA 1
ATOM 694 C C . ASN A 1 88 ? 4.559 22.625 11.531 1 93.94 88 ASN A C 1
ATOM 696 O O . ASN A 1 88 ? 5.469 23.062 12.234 1 93.94 88 ASN A O 1
ATOM 700 N N . GLY A 1 89 ? 3.279 22.688 11.875 1 94.44 89 GLY A N 1
ATOM 701 C CA . GLY A 1 89 ? 2.883 23.312 13.125 1 94.44 89 GLY A CA 1
ATOM 702 C C . GLY A 1 89 ? 1.69 22.641 13.781 1 94.44 89 GLY A C 1
ATOM 703 O O . GLY A 1 89 ? 1.527 21.422 13.68 1 94.44 89 GLY A O 1
ATOM 704 N N . LYS A 1 90 ? 0.923 23.453 14.555 1 96 90 LYS A N 1
ATOM 705 C CA . LYS A 1 90 ? -0.205 22.969 15.336 1 96 90 LYS A CA 1
ATOM 706 C C . LYS A 1 90 ? -1.401 22.656 14.445 1 96 90 LYS A C 1
ATOM 708 O O . LYS A 1 90 ? -1.482 23.141 13.312 1 96 90 LYS A O 1
ATOM 713 N N . GLN A 1 91 ? -2.252 21.781 14.992 1 96.38 91 GLN A N 1
ATOM 714 C CA . GLN A 1 91 ? -3.529 21.531 14.328 1 96.38 91 GLN A CA 1
ATOM 715 C C . GLN A 1 91 ? -4.691 21.688 15.305 1 96.38 91 GLN A C 1
ATOM 717 O O . GLN A 1 91 ? -4.5 21.641 16.516 1 96.38 91 GLN A O 1
ATOM 722 N N . GLY A 1 92 ? -5.816 21.969 14.758 1 95.56 92 GLY A N 1
ATOM 723 C CA . GLY A 1 92 ? -7.02 22.219 15.539 1 95.56 92 GLY A CA 1
ATOM 724 C C . GLY A 1 92 ? -8.266 22.328 14.68 1 95.56 92 GLY A C 1
ATOM 725 O O . GLY A 1 92 ? -8.453 21.562 13.734 1 95.56 92 GLY A O 1
ATOM 726 N N . SER A 1 93 ? -9.156 23.234 15.133 1 96 93 SER A N 1
ATOM 727 C CA . SER A 1 93 ? -10.438 23.391 14.453 1 96 93 SER A CA 1
ATOM 728 C C . SER A 1 93 ? -10.711 24.859 14.117 1 96 93 SER A C 1
ATOM 730 O O . SER A 1 93 ? -10.117 25.75 14.711 1 96 93 SER A O 1
ATOM 732 N N . ALA A 1 94 ? -11.539 25.094 13.156 1 94.5 94 ALA A N 1
ATOM 733 C CA . ALA A 1 94 ? -11.977 26.438 12.773 1 94.5 94 ALA A CA 1
ATOM 734 C C . ALA A 1 94 ? -13.453 26.453 12.398 1 94.5 94 ALA A C 1
ATOM 736 O O . ALA A 1 94 ? -13.969 25.453 11.867 1 94.5 94 ALA A O 1
ATOM 737 N N . VAL A 1 95 ? -14.078 27.5 12.633 1 92.31 95 VAL A N 1
ATOM 738 C CA . VAL A 1 95 ? -15.469 27.688 12.266 1 92.31 95 VAL A CA 1
ATOM 739 C C . VAL A 1 95 ? -15.555 28.25 10.844 1 92.31 95 VAL A C 1
ATOM 741 O O . VAL A 1 95 ? -14.828 29.172 10.484 1 92.31 95 VAL A O 1
ATOM 744 N N . VAL A 1 96 ? -16.453 27.672 10.078 1 91.06 96 VAL A N 1
ATOM 745 C CA . VAL A 1 96 ? -16.625 28.062 8.688 1 91.06 96 VAL A CA 1
ATOM 746 C C . VAL A 1 96 ? -17.641 29.203 8.594 1 91.06 96 VAL A C 1
ATOM 748 O O . VAL A 1 96 ? -18.734 29.125 9.133 1 91.06 96 VAL A O 1
ATOM 751 N N . GLU A 1 97 ? -17.219 30.266 7.895 1 88.5 97 GLU A N 1
ATOM 752 C CA . GLU A 1 97 ? -18.109 31.391 7.609 1 88.5 97 GLU A CA 1
ATOM 753 C C . GLU A 1 97 ? -18.047 31.781 6.137 1 88.5 97 GLU A C 1
ATOM 755 O O . GLU A 1 97 ? -17 32.25 5.656 1 88.5 97 GLU A O 1
ATOM 760 N N . TRP A 1 98 ? -19.141 31.625 5.48 1 87.44 98 TRP A N 1
ATOM 761 C CA . TRP A 1 98 ? -19.203 32 4.074 1 87.44 98 TRP A CA 1
ATOM 762 C C . TRP A 1 98 ? -19.562 33.469 3.918 1 87.44 98 TRP A C 1
ATOM 764 O O . TRP A 1 98 ? -20.328 34.031 4.727 1 87.44 98 TRP A O 1
ATOM 774 N N . SER A 1 99 ? -19.047 34.125 2.838 1 83.12 99 SER A N 1
ATOM 775 C CA . SER A 1 99 ? -19.344 35.531 2.582 1 83.12 99 SER A CA 1
ATOM 776 C C . SER A 1 99 ? -20.797 35.719 2.162 1 83.12 99 SER A C 1
ATOM 778 O O . SER A 1 99 ? -21.391 36.781 2.414 1 83.12 99 SER A O 1
ATOM 780 N N . ASP A 1 100 ? -21.281 34.812 1.289 1 72.25 100 ASP A N 1
ATOM 781 C CA . ASP A 1 100 ? -22.672 34.844 0.858 1 72.25 100 ASP A CA 1
ATOM 782 C C . ASP A 1 100 ? -23.594 34.25 1.906 1 72.25 100 ASP A C 1
ATOM 784 O O . ASP A 1 100 ? -23.438 33.062 2.256 1 72.25 100 ASP A O 1
ATOM 788 N N . LYS A 1 101 ? -24.453 34.969 2.424 1 59.09 101 LYS A N 1
ATOM 789 C CA . LYS A 1 101 ? -25.359 34.594 3.5 1 59.09 101 LYS A CA 1
ATOM 790 C C . LYS A 1 101 ? -26.297 33.469 3.062 1 59.09 101 LYS A C 1
ATOM 792 O O . LYS A 1 101 ? -26.922 32.812 3.9 1 59.09 101 LYS A O 1
ATOM 797 N N . SER A 1 102 ? -26.469 33.344 1.76 1 56.44 102 SER A N 1
ATOM 798 C CA . SER A 1 102 ? -27.359 32.281 1.318 1 56.44 102 SER A CA 1
ATOM 799 C C . SER A 1 102 ? -26.828 30.906 1.726 1 56.44 102 SER A C 1
ATOM 801 O O . SER A 1 102 ? -27.578 29.938 1.831 1 56.44 102 SER A O 1
ATOM 803 N N . PHE A 1 103 ? -25.562 30.875 1.797 1 56.44 103 PHE A N 1
ATOM 804 C CA . PHE A 1 103 ? -24.984 29.609 2.199 1 56.44 103 PHE A CA 1
ATOM 805 C C . PHE A 1 103 ? -25.078 29.406 3.707 1 56.44 103 PHE A C 1
ATOM 807 O O . PHE A 1 103 ? -24.734 28.359 4.23 1 56.44 103 PHE A O 1
ATOM 814 N N . ASN A 1 104 ? -25.5 30.438 4.434 1 49.31 104 ASN A N 1
ATOM 815 C CA . ASN A 1 104 ? -25.719 30.312 5.867 1 49.31 104 ASN A CA 1
ATOM 816 C C . ASN A 1 104 ? -26.938 29.469 6.176 1 49.31 104 ASN A C 1
ATOM 818 O O . ASN A 1 104 ? -27.781 29.25 5.301 1 49.31 104 ASN A O 1
ATOM 822 N N . ALA A 1 105 ? -27.656 29.391 7.363 1 43.38 105 ALA A N 1
ATOM 823 C CA . ALA A 1 105 ? -28.625 28.516 8.016 1 43.38 105 ALA A CA 1
ATOM 824 C C . ALA A 1 105 ? -29.828 28.266 7.109 1 43.38 105 ALA A C 1
ATOM 826 O O . ALA A 1 105 ? -30.125 29.078 6.215 1 43.38 105 ALA A O 1
ATOM 827 N N . GLU A 1 106 ? -30.547 27.125 7.32 1 38.75 106 GLU A N 1
ATOM 828 C CA . GLU A 1 106 ? -31.844 26.547 7.043 1 38.75 106 GLU A CA 1
ATOM 829 C C . GLU A 1 106 ? -32.969 27.578 7.215 1 38.75 106 GLU A C 1
ATOM 831 O O . GLU A 1 106 ? -32.938 28.359 8.172 1 38.75 106 GLU A O 1
ATOM 836 N N . ASP A 1 107 ? -33.625 27.969 6.078 1 33.41 107 ASP A N 1
ATOM 837 C CA . ASP A 1 107 ? -35.094 28.062 6.137 1 33.41 107 ASP A CA 1
ATOM 838 C C . ASP A 1 107 ? -35.688 26.969 7.012 1 33.41 107 ASP A C 1
ATOM 840 O O . ASP A 1 107 ? -35.656 25.797 6.633 1 33.41 107 ASP A O 1
ATOM 844 N N . THR A 1 108 ? -35.406 26.938 8.297 1 32.44 108 THR A N 1
ATOM 845 C CA . THR A 1 108 ? -36.281 26.172 9.195 1 32.44 108 THR A CA 1
ATOM 846 C C . THR A 1 108 ? -37.75 26.422 8.875 1 32.44 108 THR A C 1
ATOM 848 O O . THR A 1 108 ? -38.406 27.203 9.562 1 32.44 108 THR A O 1
ATOM 851 N N . GLU A 1 109 ? -38.219 27 7.766 1 29.67 109 GLU A N 1
ATOM 852 C CA . GLU A 1 109 ? -39.656 27 7.754 1 29.67 109 GLU A CA 1
ATOM 853 C C . GLU A 1 109 ? -40.219 25.578 7.961 1 29.67 109 GLU A C 1
ATOM 855 O O . GLU A 1 109 ? -40.219 24.766 7.039 1 29.67 109 GLU A O 1
ATOM 860 N N . MET A 1 110 ? -39.875 24.953 9.062 1 27.62 110 MET A N 1
ATOM 861 C CA . MET A 1 110 ? -40.875 23.969 9.5 1 27.62 110 MET A CA 1
ATOM 862 C C . MET A 1 110 ? -42.25 24.609 9.555 1 27.62 110 MET A C 1
ATOM 864 O O . MET A 1 110 ? -42.469 25.578 10.273 1 27.62 110 MET A O 1
ATOM 868 N N . ARG A 1 111 ? -43.031 24.688 8.414 1 25.12 111 ARG A N 1
ATOM 869 C CA . ARG A 1 111 ? -44.469 24.922 8.477 1 25.12 111 ARG A CA 1
ATOM 870 C C . ARG A 1 111 ? -45.062 24.188 9.664 1 25.12 111 ARG A C 1
ATOM 872 O O . ARG A 1 111 ? -44.969 22.969 9.766 1 25.12 111 ARG A O 1
ATOM 879 N N . GLU A 1 112 ? -45.125 24.781 10.828 1 26.33 112 GLU A N 1
ATOM 880 C CA . GLU A 1 112 ? -46.031 24.516 11.953 1 26.33 112 GLU A CA 1
ATOM 881 C C . GLU A 1 112 ? -47.469 24.312 11.484 1 26.33 112 GLU A C 1
ATOM 883 O O . GLU A 1 112 ? -48.375 24.25 12.305 1 26.33 112 GLU A O 1
ATOM 888 N N . LYS A 1 113 ? -47.844 24.594 10.188 1 24.48 113 LYS A N 1
ATOM 889 C CA . LYS A 1 113 ? -49.281 24.672 10.125 1 24.48 113 LYS A CA 1
ATOM 890 C C . LYS A 1 113 ? -49.938 23.406 10.656 1 24.48 113 LYS A C 1
ATOM 892 O O . LYS A 1 113 ? -49.75 22.312 10.117 1 24.48 113 LYS A O 1
ATOM 897 N N . GLY A 1 114 ? -50.25 23.312 11.977 1 24.3 114 GLY A N 1
ATOM 898 C CA . GLY A 1 114 ? -51.219 22.562 12.766 1 24.3 114 GLY A CA 1
ATOM 899 C C . GLY A 1 114 ? -52.594 22.469 12.094 1 24.3 114 GLY A C 1
ATOM 900 O O . GLY A 1 114 ? -53.594 22.156 12.75 1 24.3 114 GLY A O 1
ATOM 901 N N . ASP A 1 115 ? -52.781 22.922 10.836 1 22.81 115 ASP A N 1
ATOM 902 C CA . ASP A 1 115 ? -54.219 22.938 10.602 1 22.81 115 ASP A CA 1
ATOM 903 C C . ASP A 1 115 ? -54.844 21.562 10.867 1 22.81 115 ASP A C 1
ATOM 905 O O . ASP A 1 115 ? -54.375 20.547 10.336 1 22.81 115 ASP A O 1
ATOM 909 N N . ASN A 1 116 ? -55.438 21.422 12.07 1 23.25 116 ASN A N 1
ATOM 910 C CA . ASN A 1 116 ? -56.438 20.531 12.648 1 23.25 116 ASN A CA 1
ATOM 911 C C . ASN A 1 116 ? -57.531 20.234 11.656 1 23.25 116 ASN A C 1
ATOM 913 O O . ASN A 1 116 ? -58.656 19.875 12.062 1 23.25 116 ASN A O 1
ATOM 917 N N . SER A 1 117 ? -57.5 20.766 10.422 1 23.45 117 SER A N 1
ATOM 918 C CA . SER A 1 117 ? -58.812 20.578 9.844 1 23.45 117 SER A CA 1
ATOM 919 C C . SER A 1 117 ? -59.219 19.109 9.836 1 23.45 117 SER A C 1
ATOM 921 O O . SER A 1 117 ? -58.375 18.234 9.664 1 23.45 117 SER A O 1
ATOM 923 N N . THR A 1 118 ? -60.406 18.875 10.445 1 23.08 118 THR A N 1
ATOM 924 C CA . THR A 1 118 ? -61.312 17.75 10.656 1 23.08 118 THR A CA 1
ATOM 925 C C . THR A 1 118 ? -61.5 16.969 9.367 1 23.08 118 THR A C 1
ATOM 927 O O . THR A 1 118 ? -62.094 17.469 8.406 1 23.08 118 THR A O 1
ATOM 930 N N . ILE A 1 119 ? -60.375 16.406 8.805 1 21.64 119 ILE A N 1
ATOM 931 C CA . ILE A 1 119 ? -60.688 15.531 7.68 1 21.64 119 ILE A CA 1
ATOM 932 C C . ILE A 1 119 ? -61.844 14.602 8.055 1 21.64 119 ILE A C 1
ATOM 934 O O . ILE A 1 119 ? -61.75 13.859 9.039 1 21.64 119 ILE A O 1
ATOM 938 N N . ASN A 1 120 ? -63 15.195 7.832 1 21.72 120 ASN A N 1
ATOM 939 C CA . ASN A 1 120 ? -64.188 14.398 7.809 1 21.72 120 ASN A CA 1
ATOM 940 C C . ASN A 1 120 ? -63.969 13.039 7.164 1 21.72 120 ASN A C 1
ATOM 942 O O . ASN A 1 120 ? -63.125 12.898 6.281 1 21.72 120 ASN A O 1
ATOM 946 N N . ASP A 1 121 ? -64.562 11.984 7.773 1 21.27 121 ASP A N 1
ATOM 947 C CA . ASP A 1 121 ? -64.625 10.523 7.809 1 21.27 121 ASP A CA 1
ATOM 948 C C . ASP A 1 121 ? -64.875 9.953 6.41 1 21.27 121 ASP A C 1
ATOM 950 O O . ASP A 1 121 ? -64.938 8.734 6.242 1 21.27 121 ASP A O 1
ATOM 954 N N . ASN A 1 122 ? -65.312 10.852 5.426 1 21.59 122 ASN A N 1
ATOM 955 C CA . ASN A 1 122 ? -66.188 9.922 4.691 1 21.59 122 ASN A CA 1
ATOM 956 C C . ASN A 1 122 ? -65.375 8.852 3.975 1 21.59 122 ASN A C 1
ATOM 958 O O . ASN A 1 122 ? -64.375 9.156 3.336 1 21.59 122 ASN A O 1
ATOM 962 N N . ASP A 1 123 ? -65.5 7.551 4.285 1 20.3 123 ASP A N 1
ATOM 963 C CA . ASP A 1 123 ? -65 6.191 4.082 1 20.3 123 ASP A CA 1
ATOM 964 C C . ASP A 1 123 ? -64.812 5.895 2.596 1 20.3 123 ASP A C 1
ATOM 966 O O . ASP A 1 123 ? -64.375 4.824 2.23 1 20.3 123 ASP A O 1
ATOM 970 N N . ASN A 1 124 ? -65.562 6.602 1.617 1 20.09 124 ASN A N 1
ATOM 971 C CA . ASN A 1 124 ? -66 5.453 0.848 1 20.09 124 ASN A CA 1
ATOM 972 C C . ASN A 1 124 ? -64.812 4.754 0.133 1 20.09 124 ASN A C 1
ATOM 974 O O . ASN A 1 124 ? -64.625 3.547 0.283 1 20.09 124 ASN A O 1
ATOM 978 N N . ASN A 1 125 ? -64.812 4.855 -1.257 1 20.11 125 ASN A N 1
ATOM 979 C CA . ASN A 1 125 ? -64.875 3.699 -2.148 1 20.11 125 ASN A CA 1
ATOM 980 C C . ASN A 1 125 ? -63.438 3.266 -2.533 1 20.11 125 ASN A C 1
ATOM 982 O O . ASN A 1 125 ? -62.5 3.998 -2.303 1 20.11 125 ASN A O 1
ATOM 986 N N . ASN A 1 126 ? -63.156 3.055 -3.857 1 20.36 126 ASN A N 1
ATOM 987 C CA . ASN A 1 126 ? -62.75 1.851 -4.574 1 20.36 126 ASN A CA 1
ATOM 988 C C . ASN A 1 126 ? -61.25 1.854 -4.879 1 20.36 126 ASN A C 1
ATOM 990 O O . ASN A 1 126 ? -60.625 0.803 -4.855 1 20.36 126 ASN A O 1
ATOM 994 N N . ASN A 1 127 ? -60.594 3.074 -5.441 1 21.19 127 ASN A N 1
ATOM 995 C CA . ASN A 1 127 ? -59.844 2.668 -6.629 1 21.19 127 ASN A CA 1
ATOM 996 C C . ASN A 1 127 ? -58.406 2.287 -6.285 1 21.19 127 ASN A C 1
ATOM 998 O O . ASN A 1 127 ? -57.719 3.004 -5.547 1 21.19 127 ASN A O 1
ATOM 1002 N N . ASN A 1 128 ? -57.875 1.095 -6.492 1 22.27 128 ASN A N 1
ATOM 1003 C CA . ASN A 1 128 ? -56.781 0.189 -6.172 1 22.27 128 ASN A CA 1
ATOM 1004 C C . ASN A 1 128 ? -55.438 0.732 -6.664 1 22.27 128 ASN A C 1
ATOM 1006 O O . ASN A 1 128 ? -54.406 0.366 -6.145 1 22.27 128 ASN A O 1
ATOM 1010 N N . ASN A 1 129 ? -55.281 1.352 -7.906 1 22.25 129 ASN A N 1
ATOM 1011 C CA . ASN A 1 129 ? -54.219 0.657 -8.648 1 22.25 129 ASN A CA 1
ATOM 1012 C C . AS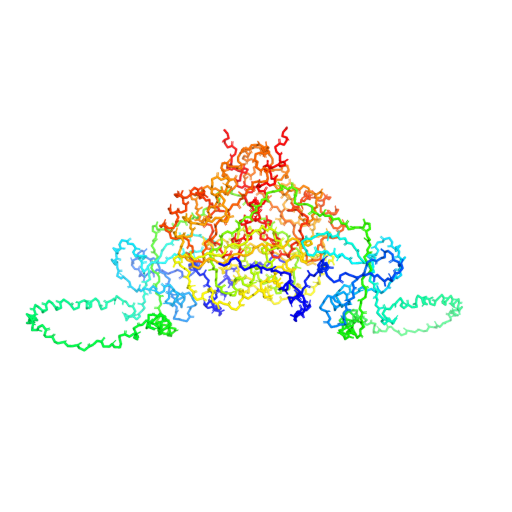N A 1 129 ? -52.844 1.151 -8.258 1 22.25 129 ASN A C 1
ATOM 1014 O O . ASN A 1 129 ? -51.969 0.351 -7.934 1 22.25 129 ASN A O 1
ATOM 1018 N N . ASN A 1 130 ? -52.125 2.16 -9.039 1 23.44 130 ASN A N 1
ATOM 1019 C CA . ASN A 1 130 ? -50.844 2.051 -9.695 1 23.44 130 ASN A CA 1
ATOM 1020 C C . ASN A 1 130 ? -49.719 2.707 -8.875 1 23.44 130 ASN A C 1
ATOM 1022 O O . ASN A 1 130 ? -49.531 3.922 -8.953 1 23.44 130 ASN A O 1
ATOM 1026 N N . ASN A 1 131 ? -49.469 2.467 -7.602 1 24.27 131 ASN A N 1
ATOM 1027 C CA . ASN A 1 131 ? -48.625 3.305 -6.754 1 24.27 131 ASN A CA 1
ATOM 1028 C C . ASN A 1 131 ? -47.156 3.059 -7.02 1 24.27 131 ASN A C 1
ATOM 1030 O O . ASN A 1 131 ? -46.281 3.393 -6.188 1 24.27 131 ASN A O 1
ATOM 1034 N N . ASP A 1 132 ? -46.719 2.375 -8.133 1 28.08 132 ASP A N 1
ATOM 1035 C CA . ASP A 1 132 ? -45.375 1.81 -8.008 1 28.08 132 ASP A CA 1
ATOM 1036 C C . ASP A 1 132 ? -44.312 2.891 -8.156 1 28.08 132 ASP A C 1
ATOM 1038 O O . ASP A 1 132 ? -43.094 2.596 -8.141 1 28.08 132 ASP A O 1
ATOM 1042 N N . ASN A 1 133 ? -44.562 4.191 -8.562 1 25.88 133 ASN A N 1
ATOM 1043 C CA . ASN A 1 133 ? -43.5 4.961 -9.188 1 25.88 133 ASN A CA 1
ATOM 1044 C C . ASN A 1 133 ? -42.594 5.609 -8.148 1 25.88 133 ASN A C 1
ATOM 1046 O O . ASN A 1 133 ? -41.844 6.547 -8.461 1 25.88 133 ASN A O 1
ATOM 1050 N N . VAL A 1 134 ? -42.625 5.457 -6.805 1 30.02 134 VAL A N 1
ATOM 1051 C CA . VAL A 1 134 ? -42 6.453 -5.953 1 30.02 134 VAL A CA 1
ATOM 1052 C C . VAL A 1 134 ? -40.5 6.125 -5.805 1 30.02 134 VAL A C 1
ATOM 1054 O O . VAL A 1 134 ? -39.781 6.824 -5.094 1 30.02 134 VAL A O 1
ATOM 1057 N N . LYS A 1 135 ? -40.031 4.961 -6.242 1 29.33 135 LYS A N 1
ATOM 1058 C CA . LYS A 1 135 ? -38.719 4.586 -5.695 1 29.33 135 LYS A CA 1
ATOM 1059 C C . LYS A 1 135 ? -37.594 5.395 -6.34 1 29.33 135 LYS A C 1
ATOM 1061 O O . LYS A 1 135 ? -36.406 5.203 -6.02 1 29.33 135 LYS A O 1
ATOM 1066 N N . THR A 1 136 ? -37.844 6 -7.543 1 31.59 136 THR A N 1
ATOM 1067 C CA . THR A 1 136 ? -36.688 6.461 -8.328 1 31.59 136 THR A CA 1
ATOM 1068 C C . THR A 1 136 ? -36.094 7.727 -7.727 1 31.59 136 THR A C 1
ATOM 1070 O O . THR A 1 136 ? -35 8.133 -8.086 1 31.59 136 THR A O 1
ATOM 1073 N N . ASN A 1 137 ? -36.75 8.492 -6.82 1 30.62 137 ASN A N 1
ATOM 1074 C CA . ASN A 1 137 ? -36.438 9.914 -6.672 1 30.62 137 ASN A CA 1
ATOM 1075 C C . ASN A 1 137 ? -35.312 10.133 -5.684 1 30.62 137 ASN A C 1
ATOM 1077 O O . ASN A 1 137 ? -34.781 11.242 -5.57 1 30.62 137 ASN A O 1
ATOM 1081 N N . SER A 1 138 ? -35.031 9.172 -4.84 1 32.72 138 SER A N 1
ATOM 1082 C CA . SER A 1 138 ? -34.156 9.586 -3.738 1 32.72 138 SER A CA 1
ATOM 1083 C C . SER A 1 138 ? -32.719 9.703 -4.188 1 32.72 138 SER A C 1
ATOM 1085 O O . SER A 1 138 ? -31.969 10.539 -3.674 1 32.72 138 SER A O 1
ATOM 1087 N N . ALA A 1 139 ? -32.281 8.852 -5.129 1 33.53 139 ALA A N 1
ATOM 1088 C CA . ALA A 1 139 ? -30.891 8.891 -5.57 1 33.53 139 ALA A CA 1
ATOM 1089 C C . ALA A 1 139 ? -30.609 10.133 -6.41 1 33.53 139 ALA A C 1
ATOM 1091 O O . ALA A 1 139 ? -29.484 10.648 -6.414 1 33.53 139 ALA A O 1
ATOM 1092 N N . ASN A 1 140 ? -31.578 10.609 -7.188 1 33.31 140 ASN A N 1
ATOM 1093 C CA . ASN A 1 140 ? -31.469 11.781 -8.047 1 33.31 140 ASN A CA 1
ATOM 1094 C C . ASN A 1 140 ? -31.25 13.055 -7.23 1 33.31 140 ASN A C 1
ATOM 1096 O O . ASN A 1 140 ? -30.656 14.016 -7.711 1 33.31 140 ASN A O 1
ATOM 1100 N N . ASN A 1 141 ? -31.781 13.086 -6.023 1 33.22 141 ASN A N 1
ATOM 1101 C CA . ASN A 1 141 ? -31.703 14.336 -5.266 1 33.22 141 ASN A CA 1
ATOM 1102 C C . ASN A 1 141 ? -30.297 14.555 -4.699 1 33.22 141 ASN A C 1
ATOM 1104 O O . ASN A 1 141 ? -29.844 15.703 -4.57 1 33.22 141 ASN A O 1
ATOM 1108 N N . ARG A 1 142 ? -29.484 13.5 -4.418 1 35.16 142 ARG A N 1
ATOM 1109 C CA . ARG A 1 142 ? -28.125 13.719 -3.953 1 35.16 142 ARG A CA 1
ATOM 1110 C C . ARG A 1 142 ? -27.219 14.141 -5.105 1 35.16 142 ARG A C 1
ATOM 1112 O O . ARG A 1 142 ? -26.281 14.93 -4.914 1 35.16 142 ARG A O 1
ATOM 1119 N N . ILE A 1 143 ? -27.375 13.594 -6.289 1 38.5 143 ILE A N 1
ATOM 1120 C CA . ILE A 1 143 ? -26.625 14.039 -7.453 1 38.5 143 ILE A CA 1
ATOM 1121 C C . ILE A 1 143 ? -27.047 15.453 -7.836 1 38.5 143 ILE A C 1
ATOM 1123 O O . ILE A 1 143 ? -26.203 16.297 -8.164 1 38.5 143 ILE A O 1
ATOM 1127 N N . SER A 1 144 ? -28.25 15.75 -7.855 1 34.81 144 SER A N 1
ATOM 1128 C CA . SER A 1 144 ? -28.75 17.047 -8.258 1 34.81 144 SER A CA 1
ATOM 1129 C C . SER A 1 144 ? -28.328 18.141 -7.277 1 34.81 144 SER A C 1
ATOM 1131 O O . SER A 1 144 ? -28.078 19.281 -7.68 1 34.81 144 SER A O 1
ATOM 1133 N N . LYS A 1 145 ? -28.25 17.812 -6.016 1 36.16 145 LYS A N 1
ATOM 1134 C CA . LYS A 1 145 ? -27.781 18.812 -5.066 1 36.16 145 LYS A CA 1
ATOM 1135 C C . LYS A 1 145 ? -26.266 19.016 -5.18 1 36.16 145 LYS A C 1
ATOM 1137 O O . LYS A 1 145 ? -25.734 20.031 -4.723 1 36.16 145 LYS A O 1
ATOM 1142 N N . LYS A 1 146 ? -25.453 18.062 -5.562 1 41.81 146 LYS A N 1
ATOM 1143 C CA . LYS A 1 146 ? -24.031 18.266 -5.812 1 41.81 146 LYS A CA 1
ATOM 1144 C C . LYS A 1 146 ? -23.812 19.234 -6.977 1 41.81 146 LYS A C 1
ATOM 1146 O O . LYS A 1 146 ? -22.781 19.922 -7.043 1 41.81 146 LYS A O 1
ATOM 1151 N N . LYS A 1 147 ? -24.594 19.172 -8.031 1 39.88 147 LYS A N 1
ATOM 1152 C CA . LYS A 1 147 ? -24.406 20.094 -9.148 1 39.88 147 LYS A CA 1
ATOM 1153 C C . LYS A 1 147 ? -24.547 21.547 -8.688 1 39.88 147 LYS A C 1
ATOM 1155 O O . LYS A 1 147 ? -23.891 22.438 -9.227 1 39.88 147 LYS A O 1
ATOM 1160 N N . LYS A 1 148 ? -25.438 21.766 -7.77 1 40.66 148 LYS A N 1
ATOM 1161 C CA . LYS A 1 148 ? -25.781 23.172 -7.547 1 40.66 148 LYS A CA 1
ATOM 1162 C C . LYS A 1 148 ? -24.688 23.891 -6.77 1 40.66 148 LYS A C 1
ATOM 1164 O O . LYS A 1 148 ? -24.609 25.125 -6.785 1 40.66 148 LYS A O 1
ATOM 1169 N N . ARG A 1 149 ? -23.844 23.234 -5.98 1 46.91 149 ARG A N 1
ATOM 1170 C CA . ARG A 1 149 ? -22.875 24.031 -5.246 1 46.91 149 ARG A CA 1
ATOM 1171 C C . ARG A 1 149 ? -21.547 24.094 -5.992 1 46.91 149 ARG A C 1
ATOM 1173 O O . ARG A 1 149 ? -20.516 24.469 -5.418 1 46.91 149 ARG A O 1
ATOM 1180 N N . SER A 1 150 ? -21.297 23.406 -7.125 1 50.62 150 SER A N 1
ATOM 1181 C CA . SER A 1 150 ? -20.078 23.484 -7.91 1 50.62 150 SER A CA 1
ATOM 1182 C C . SER A 1 150 ? -19.672 24.922 -8.156 1 50.62 150 SER A C 1
ATOM 1184 O O . SER A 1 150 ? -18.484 25.234 -8.297 1 50.62 150 SER A O 1
ATOM 1186 N N . ASN A 1 151 ? -20.578 25.75 -8.391 1 57.53 151 ASN A N 1
ATOM 1187 C CA . ASN A 1 151 ? -20.188 27.125 -8.695 1 57.53 151 ASN A CA 1
ATOM 1188 C C . ASN A 1 151 ? -20.141 27.984 -7.441 1 57.53 151 ASN A C 1
ATOM 1190 O O . ASN A 1 151 ? -21.078 28.719 -7.145 1 57.53 151 ASN A O 1
ATOM 1194 N N . LEU A 1 152 ? -19.188 27.547 -6.59 1 62.28 152 LEU A N 1
ATOM 1195 C CA . LEU A 1 152 ? -19.016 28.359 -5.387 1 62.28 152 LEU A CA 1
ATOM 1196 C C . LEU A 1 152 ? -18.672 29.797 -5.746 1 62.28 152 LEU A C 1
ATOM 1198 O O . LEU A 1 152 ? -17.672 30.047 -6.422 1 62.28 152 LEU A O 1
ATOM 1202 N N . LYS A 1 153 ? -19.531 30.656 -5.652 1 66.88 153 LYS A N 1
ATOM 1203 C CA . LYS A 1 153 ? -19.312 32.062 -5.973 1 66.88 153 LYS A CA 1
ATOM 1204 C C . LYS A 1 153 ? -19.016 32.875 -4.715 1 66.88 153 LYS A C 1
ATOM 1206 O O . LYS A 1 153 ? -18.938 34.094 -4.766 1 66.88 153 LYS A O 1
ATOM 1211 N N . CYS A 1 154 ? -18.688 32.125 -3.564 1 80.94 154 CYS A N 1
ATOM 1212 C CA . CYS A 1 154 ? -18.547 32.906 -2.344 1 80.94 154 CYS A CA 1
ATOM 1213 C C . CYS A 1 154 ? -17.234 32.594 -1.639 1 80.94 154 CYS A C 1
ATOM 1215 O O . CYS A 1 154 ? -16.812 31.438 -1.606 1 80.94 154 CYS A O 1
ATOM 1217 N N . ASP A 1 155 ? -16.672 33.688 -1.124 1 89 155 ASP A N 1
ATOM 1218 C CA . ASP A 1 155 ? -15.445 33.562 -0.328 1 89 155 ASP A CA 1
ATOM 1219 C C . ASP A 1 155 ? -15.742 32.906 1.027 1 89 155 ASP A C 1
ATOM 1221 O O . ASP A 1 155 ? -16.891 32.906 1.476 1 89 155 ASP A O 1
ATOM 1225 N N . LEU A 1 156 ? -14.688 32.344 1.59 1 91.88 156 LEU A N 1
ATOM 1226 C CA . LEU A 1 156 ? -14.812 31.625 2.852 1 91.88 156 LEU A CA 1
ATOM 1227 C C . LEU A 1 156 ? -13.82 32.156 3.885 1 91.88 156 LEU A C 1
ATOM 1229 O O . LEU A 1 156 ? -12.664 32.406 3.561 1 91.88 156 LEU A O 1
ATOM 1233 N N . THR A 1 157 ? -14.336 32.438 5.074 1 92.19 157 THR A N 1
ATOM 1234 C CA . THR A 1 157 ? -13.484 32.75 6.207 1 92.19 157 THR A CA 1
ATOM 1235 C C . THR A 1 157 ? -13.484 31.641 7.242 1 92.19 157 THR A C 1
ATOM 1237 O O . THR A 1 157 ? -14.547 31.141 7.625 1 92.19 157 THR A O 1
ATOM 1240 N N . LEU A 1 158 ? -12.336 31.234 7.621 1 94 158 LEU A N 1
ATOM 1241 C CA . LEU A 1 158 ? -12.172 30.266 8.695 1 94 158 LEU A CA 1
ATOM 1242 C C . LEU A 1 158 ? -11.742 30.953 9.992 1 94 158 LEU A C 1
ATOM 1244 O O . LEU A 1 158 ? -10.648 31.531 10.055 1 94 158 LEU A O 1
ATOM 1248 N N . LYS A 1 159 ? -12.547 30.922 10.969 1 93.75 159 LYS A N 1
ATOM 1249 C CA . LYS A 1 159 ? -12.219 31.469 12.281 1 93.75 159 LYS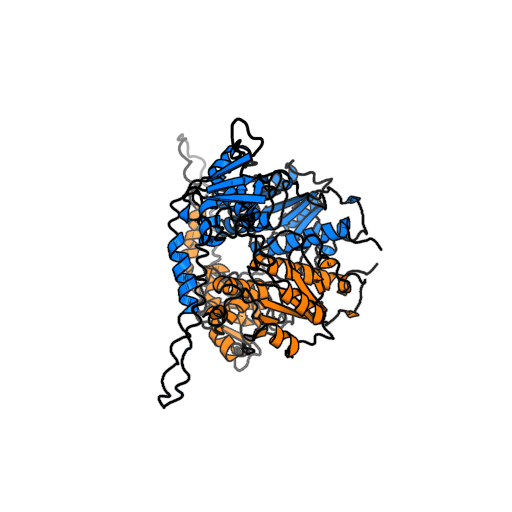 A CA 1
ATOM 1250 C C . LYS A 1 159 ? -11.586 30.422 13.188 1 93.75 159 LYS A C 1
ATOM 1252 O O . LYS A 1 159 ? -12.266 29.484 13.641 1 93.75 159 LYS A O 1
ATOM 1257 N N . ILE A 1 160 ? -10.398 30.594 13.477 1 94.88 160 ILE A N 1
ATOM 1258 C CA . ILE A 1 160 ? -9.625 29.594 14.203 1 94.88 160 ILE A CA 1
ATOM 1259 C C . ILE A 1 160 ? -10.078 29.547 15.664 1 94.88 160 ILE A C 1
ATOM 1261 O O . ILE A 1 160 ? -10.219 30.594 16.297 1 94.88 160 ILE A O 1
ATOM 1265 N N . ILE A 1 161 ? -10.32 28.406 16.109 1 93.81 161 ILE A N 1
ATOM 1266 C CA . ILE A 1 161 ? -10.578 28.203 17.516 1 93.81 161 ILE A CA 1
ATOM 1267 C C . ILE A 1 161 ? -9.258 28.016 18.266 1 93.81 161 ILE A C 1
ATOM 1269 O O . ILE A 1 161 ? -8.734 26.906 18.344 1 93.81 161 ILE A O 1
ATOM 1273 N N . SER A 1 162 ? -8.828 29.031 18.875 1 92.12 162 SER A N 1
ATOM 1274 C CA . SER A 1 162 ? -7.477 29.109 19.406 1 92.12 162 SER A CA 1
ATOM 1275 C C . SER A 1 162 ? -7.215 28 20.422 1 92.12 162 SER A C 1
ATOM 1277 O O . SER A 1 162 ? -6.141 27.391 20.422 1 92.12 162 SER A O 1
ATOM 1279 N N . ASP A 1 163 ? -8.18 27.688 21.25 1 93.25 163 ASP A N 1
ATOM 1280 C CA . ASP A 1 163 ? -8.008 26.703 22.328 1 93.25 163 ASP A CA 1
ATOM 1281 C C . ASP A 1 163 ? -7.891 25.297 21.781 1 93.25 163 ASP A C 1
ATOM 1283 O O . ASP A 1 163 ? -7.457 24.375 22.484 1 93.25 163 ASP A O 1
ATOM 1287 N N . SER A 1 164 ? -8.227 25.141 20.547 1 93.44 164 SER A N 1
ATOM 1288 C CA . SER A 1 164 ? -8.188 23.812 19.953 1 93.44 164 SER A CA 1
ATOM 1289 C C . SER A 1 164 ? -6.824 23.516 19.344 1 93.44 164 SER A C 1
ATOM 1291 O O . SER A 1 164 ? -6.512 22.375 19.031 1 93.44 164 SER A O 1
ATOM 1293 N N . MET A 1 165 ? -6.043 24.469 19.172 1 94.38 165 MET A N 1
ATOM 1294 C CA . MET A 1 165 ? -4.785 24.312 18.453 1 94.38 165 MET A CA 1
ATOM 1295 C C . MET A 1 165 ? -3.74 23.625 19.328 1 94.38 165 MET A C 1
ATOM 1297 O O . MET A 1 165 ? -3.42 24.109 20.406 1 94.38 165 MET A O 1
ATOM 1301 N N . LYS A 1 166 ? -3.271 22.5 18.844 1 93.69 166 LYS A N 1
ATOM 1302 C CA . LYS A 1 166 ? -2.273 21.75 19.594 1 93.69 166 LYS A CA 1
ATOM 1303 C C . LYS A 1 166 ? -1.266 21.094 18.656 1 93.69 166 LYS A C 1
ATOM 1305 O O . LYS A 1 166 ? -1.563 20.844 17.484 1 93.69 166 LYS A O 1
ATOM 1310 N N . LEU A 1 167 ? -0.177 20.859 19.234 1 89.06 167 LEU A N 1
ATOM 1311 C CA . LEU A 1 167 ? 0.818 20.062 18.516 1 89.06 167 LEU A CA 1
ATOM 1312 C C . LEU A 1 167 ? 0.53 18.562 18.672 1 89.06 167 LEU A C 1
ATOM 1314 O O . LEU A 1 167 ? 0.146 18.109 19.75 1 89.06 167 LEU A O 1
ATOM 1318 N N . ILE A 1 168 ? 0.595 17.922 17.578 1 79.19 168 ILE A N 1
ATOM 1319 C CA . ILE A 1 168 ? 0.428 16.484 17.656 1 79.19 168 ILE A CA 1
ATOM 1320 C C . ILE A 1 168 ? 1.792 15.797 17.578 1 79.19 168 ILE A C 1
ATOM 1322 O O . ILE A 1 168 ? 2.391 15.711 16.5 1 79.19 168 ILE A O 1
ATOM 1326 N N . PRO A 1 169 ? 2.244 15.352 18.641 1 68.31 169 PRO A N 1
ATOM 1327 C CA . PRO A 1 169 ? 3.588 14.766 18.625 1 68.31 169 PRO A CA 1
ATOM 1328 C C . PRO A 1 169 ? 3.613 13.352 18.047 1 68.31 169 PRO A C 1
ATOM 1330 O O . PRO A 1 169 ? 2.596 12.656 18.078 1 68.31 169 PRO A O 1
ATOM 1333 N N . ASP A 1 170 ? 4.73 13.07 17.344 1 67.5 170 ASP A N 1
ATOM 1334 C CA . ASP A 1 170 ? 5.031 11.664 17.125 1 67.5 170 ASP A CA 1
ATOM 1335 C C . ASP A 1 170 ? 5.383 10.969 18.453 1 67.5 170 ASP A C 1
ATOM 1337 O O . ASP A 1 170 ? 6.367 11.32 19.094 1 67.5 170 ASP A O 1
ATOM 1341 N N . THR A 1 171 ? 4.633 10.016 18.797 1 66.75 171 THR A N 1
ATOM 1342 C CA . THR A 1 171 ? 4.766 9.438 20.125 1 66.75 171 THR A CA 1
ATOM 1343 C C . THR A 1 171 ? 6.051 8.617 20.234 1 66.75 171 THR A C 1
ATOM 1345 O O . THR A 1 171 ? 6.582 8.422 21.328 1 66.75 171 THR A O 1
ATOM 1348 N N . THR A 1 172 ? 6.621 8.078 19.188 1 71.94 172 THR A N 1
ATOM 1349 C CA . THR A 1 172 ? 7.801 7.23 19.281 1 71.94 172 THR A CA 1
ATOM 1350 C C . THR A 1 172 ? 9.078 8.07 19.25 1 71.94 172 THR A C 1
ATOM 1352 O O . THR A 1 172 ? 10.117 7.648 19.766 1 71.94 172 THR A O 1
ATOM 1355 N N . GLY A 1 173 ? 8.961 9.234 18.734 1 79.56 173 GLY A N 1
ATOM 1356 C CA . GLY A 1 173 ? 10.133 10.086 18.547 1 79.56 173 GLY A CA 1
ATOM 1357 C C . GLY A 1 173 ? 11.078 9.562 17.469 1 79.56 173 GLY A C 1
ATOM 1358 O O . GLY A 1 173 ? 12.078 10.211 17.156 1 79.56 173 GLY A O 1
ATOM 1359 N N . ALA A 1 174 ? 10.859 8.391 16.969 1 87.25 174 ALA A N 1
ATOM 1360 C CA . ALA A 1 174 ? 11.719 7.793 15.953 1 87.25 174 ALA A CA 1
ATOM 1361 C C . ALA A 1 174 ? 11.555 8.5 14.609 1 87.25 174 ALA A C 1
ATOM 1363 O O . ALA A 1 174 ? 10.461 8.945 14.266 1 87.25 174 ALA A O 1
ATOM 1364 N N . ARG A 1 175 ? 12.719 8.633 13.945 1 91.62 175 ARG A N 1
ATOM 1365 C CA . ARG A 1 175 ? 12.719 9.234 12.617 1 91.62 175 ARG A CA 1
ATOM 1366 C C . ARG A 1 175 ? 13 8.188 11.539 1 91.62 175 ARG A C 1
ATOM 1368 O O . ARG A 1 175 ? 14.023 7.5 11.586 1 91.62 175 ARG A O 1
ATOM 1375 N N . ILE A 1 176 ? 12.125 8.117 10.633 1 95.69 176 ILE A N 1
ATOM 1376 C CA . ILE A 1 176 ? 12.305 7.18 9.531 1 95.69 176 ILE A CA 1
ATOM 1377 C C . ILE A 1 176 ? 12.812 7.922 8.305 1 95.69 176 ILE A C 1
ATOM 1379 O O . ILE A 1 176 ? 12.195 8.883 7.844 1 95.69 176 ILE A O 1
ATOM 1383 N N . ILE A 1 177 ? 13.938 7.516 7.836 1 97.38 177 ILE A N 1
ATOM 1384 C CA . ILE A 1 177 ? 14.539 8.016 6.602 1 97.38 177 ILE A CA 1
ATOM 1385 C C . ILE A 1 177 ? 14.422 6.953 5.508 1 97.38 177 ILE A C 1
ATOM 1387 O O . ILE A 1 177 ? 14.969 5.855 5.637 1 97.38 177 ILE A O 1
ATOM 1391 N N . LEU A 1 178 ? 13.711 7.293 4.48 1 98.25 178 LEU A N 1
ATOM 1392 C CA . LEU A 1 178 ? 13.5 6.371 3.371 1 98.25 178 LEU A CA 1
ATOM 1393 C C . LEU A 1 178 ? 14.508 6.621 2.254 1 98.25 178 LEU A C 1
ATOM 1395 O O . LEU A 1 178 ? 14.508 7.688 1.639 1 98.25 178 LEU A O 1
ATOM 1399 N N . LEU A 1 179 ? 15.398 5.68 2.078 1 98.25 179 LEU A N 1
ATOM 1400 C CA . LEU A 1 179 ? 16.281 5.637 0.916 1 98.25 179 LEU A CA 1
ATOM 1401 C C . LEU A 1 179 ? 15.633 4.859 -0.227 1 98.25 179 LEU A C 1
ATOM 1403 O O . LEU A 1 179 ? 15.594 3.627 -0.201 1 98.25 179 LEU A O 1
ATOM 1407 N N . LEU A 1 180 ? 15.227 5.586 -1.225 1 98.44 180 LEU A N 1
ATOM 1408 C CA . LEU A 1 180 ? 14.461 4.98 -2.309 1 98.44 180 LEU A CA 1
ATOM 1409 C C . LEU A 1 180 ? 15.188 5.125 -3.639 1 98.44 180 LEU A C 1
ATOM 1411 O O . LEU A 1 180 ? 15.477 6.242 -4.074 1 98.44 180 LEU A O 1
ATOM 1415 N N . ALA A 1 181 ? 15.57 3.967 -4.234 1 98.38 181 ALA A N 1
ATOM 1416 C CA . ALA A 1 181 ? 16.016 4.074 -5.621 1 98.38 181 ALA A CA 1
ATOM 1417 C C . ALA A 1 181 ? 14.922 4.691 -6.496 1 98.38 181 ALA A C 1
ATOM 1419 O O . ALA A 1 181 ? 13.773 4.242 -6.477 1 98.38 181 ALA A O 1
ATOM 1420 N N . ILE A 1 182 ? 15.281 5.672 -7.211 1 97.62 182 ILE A N 1
ATOM 1421 C CA . ILE A 1 182 ? 14.266 6.438 -7.93 1 97.62 182 ILE A CA 1
ATOM 1422 C C . ILE A 1 182 ? 13.5 5.52 -8.875 1 97.62 182 ILE A C 1
ATOM 1424 O O . ILE A 1 182 ? 14.094 4.863 -9.734 1 97.62 182 ILE A O 1
ATOM 1428 N N . PRO A 1 183 ? 12.203 5.453 -8.641 1 96.5 183 PRO A N 1
ATOM 1429 C CA . PRO A 1 183 ? 11.391 4.625 -9.539 1 96.5 183 PRO A CA 1
ATOM 1430 C C . PRO A 1 183 ? 11.016 5.352 -10.828 1 96.5 183 PRO A C 1
ATOM 1432 O O . PRO A 1 183 ? 11.414 6.504 -11.031 1 96.5 183 PRO A O 1
ATOM 1435 N N . ARG A 1 184 ? 10.273 4.66 -11.688 1 94.12 184 ARG A N 1
ATOM 1436 C CA . ARG A 1 184 ? 9.727 5.305 -12.875 1 94.12 184 ARG A CA 1
ATOM 1437 C C . ARG A 1 184 ? 8.945 6.559 -12.508 1 94.12 184 ARG A C 1
ATOM 1439 O O . ARG A 1 184 ? 8.266 6.594 -11.477 1 94.12 184 ARG A O 1
ATOM 1446 N N . PRO A 1 185 ? 8.969 7.52 -13.352 1 95.88 185 PRO A N 1
ATOM 1447 C CA . PRO A 1 185 ? 8.414 8.836 -13.023 1 95.88 185 PRO A CA 1
ATOM 1448 C C . PRO A 1 185 ? 6.957 8.773 -12.57 1 95.88 185 PRO A C 1
ATOM 1450 O O . PRO A 1 185 ? 6.594 9.375 -11.555 1 95.88 185 PRO A O 1
ATOM 1453 N N . LYS A 1 186 ? 6.16 8.086 -13.242 1 93.75 186 LYS A N 1
ATOM 1454 C CA . LYS A 1 186 ? 4.754 7.988 -12.859 1 93.75 186 LYS A CA 1
ATOM 1455 C C . LYS A 1 186 ? 4.594 7.355 -11.484 1 93.75 186 LYS A C 1
ATOM 1457 O O . LYS A 1 186 ? 3.746 7.777 -10.695 1 93.75 186 LYS A O 1
ATOM 1462 N N . GLN A 1 187 ? 5.367 6.375 -11.234 1 94.5 187 GLN A N 1
ATOM 1463 C CA . GLN A 1 187 ? 5.344 5.719 -9.938 1 94.5 187 GLN A CA 1
ATOM 1464 C C . GLN A 1 187 ? 5.82 6.66 -8.836 1 94.5 187 GLN A C 1
ATOM 1466 O O . GLN A 1 187 ? 5.258 6.676 -7.738 1 94.5 187 GLN A O 1
ATOM 1471 N N . LEU A 1 188 ? 6.84 7.379 -9.102 1 96.94 188 LEU A N 1
ATOM 1472 C CA . LEU A 1 188 ? 7.344 8.359 -8.148 1 96.94 188 LEU A CA 1
ATOM 1473 C C . LEU A 1 188 ? 6.254 9.352 -7.758 1 96.94 188 LEU A C 1
ATOM 1475 O O . LEU A 1 188 ? 6.039 9.609 -6.57 1 96.94 188 LEU A O 1
ATOM 1479 N N . ASN A 1 189 ? 5.57 9.852 -8.734 1 96.5 189 ASN A N 1
ATOM 1480 C CA . ASN A 1 189 ? 4.488 10.805 -8.5 1 96.5 189 ASN A CA 1
ATOM 1481 C C . ASN A 1 189 ? 3.404 10.203 -7.605 1 96.5 189 ASN A C 1
ATOM 1483 O O . ASN A 1 189 ? 2.861 10.898 -6.742 1 96.5 189 ASN A O 1
ATOM 1487 N N . ARG A 1 190 ? 3.117 9 -7.793 1 95.5 190 ARG A N 1
ATOM 1488 C CA . ARG A 1 190 ? 2.086 8.312 -7.023 1 95.5 190 ARG A CA 1
ATOM 1489 C C . ARG A 1 190 ? 2.533 8.102 -5.578 1 95.5 190 ARG A C 1
ATOM 1491 O O . ARG A 1 190 ? 1.701 8.016 -4.672 1 95.5 190 ARG A O 1
ATOM 1498 N N . LEU A 1 191 ? 3.768 8.062 -5.367 1 97.75 191 LEU A N 1
ATOM 1499 C CA . LEU A 1 191 ? 4.297 7.672 -4.066 1 97.75 191 LEU A CA 1
ATOM 1500 C C . LEU A 1 191 ? 4.34 8.867 -3.117 1 97.75 191 LEU A C 1
ATOM 1502 O O . LEU A 1 191 ? 4.32 8.695 -1.896 1 97.75 191 LEU A O 1
ATOM 1506 N N . PHE A 1 192 ? 4.391 10.086 -3.582 1 97.44 192 PHE A N 1
ATOM 1507 C CA . PHE A 1 192 ? 4.574 11.25 -2.727 1 97.44 192 PHE A CA 1
ATOM 1508 C C . PHE A 1 192 ? 3.459 11.344 -1.69 1 97.44 192 PHE A C 1
ATOM 1510 O O . PHE A 1 192 ? 3.723 11.375 -0.487 1 97.44 192 PHE A O 1
ATOM 1517 N N . PRO A 1 193 ? 2.17 11.32 -2.141 1 97.06 193 PRO A N 1
ATOM 1518 C CA . PRO A 1 193 ? 1.108 11.391 -1.133 1 97.06 193 PRO A CA 1
ATOM 1519 C C . PRO A 1 193 ? 1.072 10.172 -0.222 1 97.06 193 PRO A C 1
ATOM 1521 O O . PRO A 1 193 ? 0.725 10.281 0.957 1 97.06 193 PRO A O 1
ATOM 1524 N N . ILE A 1 194 ? 1.475 9.055 -0.715 1 97.62 194 ILE A N 1
ATOM 1525 C CA . ILE A 1 194 ? 1.447 7.812 0.045 1 97.62 194 ILE A CA 1
ATOM 1526 C C . ILE A 1 194 ? 2.479 7.871 1.17 1 97.62 194 ILE A C 1
ATOM 1528 O O . ILE A 1 194 ? 2.158 7.605 2.33 1 97.62 194 ILE A O 1
ATOM 1532 N N . ILE A 1 195 ? 3.629 8.258 0.868 1 97.5 195 ILE A N 1
ATOM 1533 C CA . ILE A 1 195 ? 4.738 8.281 1.814 1 97.5 195 ILE A CA 1
ATOM 1534 C C . ILE A 1 195 ? 4.449 9.289 2.924 1 97.5 195 ILE A C 1
ATOM 1536 O O . ILE A 1 195 ? 4.688 9.016 4.102 1 97.5 195 ILE A O 1
ATOM 1540 N N . SER A 1 196 ? 3.961 10.438 2.545 1 96.81 196 SER A N 1
ATOM 1541 C CA . SER A 1 196 ? 3.643 11.43 3.562 1 96.81 196 SER A CA 1
ATOM 1542 C C . SER A 1 196 ? 2.479 10.977 4.438 1 96.81 196 SER A C 1
ATOM 1544 O O . SER A 1 196 ? 2.439 11.273 5.633 1 96.81 196 SER A O 1
ATOM 1546 N N . SER A 1 197 ? 1.53 10.266 3.854 1 97 197 SER A N 1
ATOM 1547 C CA . SER A 1 197 ? 0.399 9.773 4.633 1 97 197 SER A CA 1
ATOM 1548 C C . SER A 1 197 ? 0.846 8.734 5.656 1 97 197 SER A C 1
ATOM 1550 O O . SER A 1 197 ? 0.306 8.672 6.762 1 97 197 SER A O 1
ATOM 1552 N N . ILE A 1 198 ? 1.742 7.902 5.25 1 96.56 198 ILE A N 1
ATOM 1553 C CA . ILE A 1 198 ? 2.24 6.887 6.172 1 96.56 198 ILE A CA 1
ATOM 1554 C C . ILE A 1 198 ? 3.113 7.543 7.238 1 96.56 198 ILE A C 1
ATOM 1556 O O . ILE A 1 198 ? 3.051 7.172 8.414 1 96.56 198 ILE A O 1
ATOM 1560 N N . GLY A 1 199 ? 3.914 8.477 6.824 1 95.19 199 GLY A N 1
ATOM 1561 C CA . GLY A 1 199 ? 4.699 9.25 7.773 1 95.19 199 GLY A CA 1
ATOM 1562 C C . GLY A 1 199 ? 6.172 8.875 7.773 1 95.19 199 GLY A C 1
ATOM 1563 O O . GLY A 1 199 ? 6.555 7.844 8.32 1 95.19 199 GLY A O 1
ATOM 1564 N N . ILE A 1 200 ? 6.996 9.703 7.199 1 96 200 ILE A N 1
ATOM 1565 C CA . ILE A 1 200 ? 8.445 9.57 7.238 1 96 200 ILE A CA 1
ATOM 1566 C C . ILE A 1 200 ? 9.086 10.93 7.527 1 96 200 ILE A C 1
ATOM 1568 O O . ILE A 1 200 ? 8.445 11.969 7.348 1 96 200 ILE A O 1
ATOM 1572 N N . HIS A 1 201 ? 10.289 10.844 7.996 1 94.56 201 HIS A N 1
ATOM 1573 C CA . HIS A 1 201 ? 11.023 12.07 8.281 1 94.56 201 HIS A CA 1
ATOM 1574 C C . HIS A 1 201 ? 11.633 12.656 7.016 1 94.56 201 HIS A C 1
ATOM 1576 O O . HIS A 1 201 ? 11.578 13.867 6.793 1 94.56 201 HIS A O 1
ATOM 1582 N N . GLN A 1 202 ? 12.172 11.766 6.25 1 96.06 202 GLN A N 1
ATOM 1583 C CA . GLN A 1 202 ? 12.906 12.211 5.074 1 96.06 202 GLN A CA 1
ATOM 1584 C C . GLN A 1 202 ? 12.859 11.164 3.965 1 96.06 202 GLN A C 1
ATOM 1586 O O . GLN A 1 202 ? 12.977 9.969 4.227 1 96.06 202 GLN A O 1
ATOM 1591 N N . LEU A 1 203 ? 12.656 11.68 2.75 1 97.56 203 LEU A N 1
ATOM 1592 C CA . LEU A 1 203 ? 12.797 10.883 1.538 1 97.56 203 LEU A CA 1
ATOM 1593 C C . LEU A 1 203 ? 14.086 11.227 0.806 1 97.56 203 LEU A C 1
ATOM 1595 O O . LEU A 1 203 ? 14.32 12.391 0.467 1 97.56 203 LEU A O 1
ATOM 1599 N N . ILE A 1 204 ? 14.93 10.266 0.611 1 97.62 204 ILE A N 1
ATOM 1600 C CA . ILE A 1 204 ? 16.156 10.43 -0.178 1 97.62 204 ILE A CA 1
ATOM 1601 C C . ILE A 1 204 ? 16.078 9.555 -1.429 1 97.62 204 ILE A C 1
ATOM 1603 O O . ILE A 1 204 ? 16.062 8.328 -1.336 1 97.62 204 ILE A O 1
ATOM 1607 N N . LEU A 1 205 ? 16.031 10.188 -2.578 1 97.69 205 LEU A N 1
ATOM 1608 C CA . LEU A 1 205 ? 16.047 9.477 -3.848 1 97.69 205 LEU A CA 1
ATOM 1609 C C . LEU A 1 205 ? 17.484 9.211 -4.305 1 97.69 205 LEU A C 1
ATOM 1611 O O . LEU A 1 205 ? 18.297 10.133 -4.387 1 97.69 205 LEU A O 1
ATOM 1615 N N . ILE A 1 206 ? 17.734 7.973 -4.621 1 97.69 206 ILE A N 1
ATOM 1616 C CA . ILE A 1 206 ? 19.109 7.617 -4.953 1 97.69 206 ILE A CA 1
ATOM 1617 C C . ILE A 1 206 ? 19.141 6.918 -6.309 1 97.69 206 ILE A C 1
ATOM 1619 O O . ILE A 1 206 ? 18.125 6.441 -6.801 1 97.69 206 ILE A O 1
ATOM 1623 N N . ASN A 1 207 ? 20.375 6.902 -6.832 1 96.69 207 ASN A N 1
ATOM 1624 C CA . ASN A 1 207 ? 20.656 6.207 -8.078 1 96.69 207 ASN A CA 1
ATOM 1625 C C . ASN A 1 207 ? 21.25 4.824 -7.824 1 96.69 207 ASN A C 1
ATOM 1627 O O . ASN A 1 207 ? 21.984 4.629 -6.852 1 96.69 207 ASN A O 1
ATOM 1631 N N . CYS A 1 208 ? 20.922 3.887 -8.641 1 96.5 208 CYS A N 1
ATOM 1632 C CA . CYS A 1 208 ? 21.516 2.555 -8.578 1 96.5 208 CYS A CA 1
ATOM 1633 C C . CYS A 1 208 ? 21.609 1.942 -9.969 1 96.5 208 CYS A C 1
ATOM 1635 O O . CYS A 1 208 ? 21.328 2.605 -10.969 1 96.5 208 CYS A O 1
ATOM 1637 N N . ASN A 1 209 ? 22.094 0.748 -10.086 1 94.75 209 ASN A N 1
ATOM 1638 C CA . ASN A 1 209 ? 22.469 0.126 -11.352 1 94.75 209 ASN A CA 1
ATOM 1639 C C . ASN A 1 209 ? 21.25 -0.05 -12.266 1 94.75 209 ASN A C 1
ATOM 1641 O O . ASN A 1 209 ? 21.328 0.215 -13.461 1 94.75 209 ASN A O 1
ATOM 1645 N N . LYS A 1 210 ? 20.125 -0.404 -11.789 1 93 210 LYS A N 1
ATOM 1646 C CA . LYS A 1 210 ? 18.984 -0.747 -12.625 1 93 210 LYS A CA 1
ATOM 1647 C C . LYS A 1 210 ? 18.031 0.432 -12.75 1 93 210 LYS A C 1
ATOM 1649 O O . LYS A 1 210 ? 16.859 0.251 -13.086 1 93 210 LYS A O 1
ATOM 1654 N N . THR A 1 211 ? 18.484 1.591 -12.43 1 93.88 211 THR A N 1
ATOM 1655 C CA . THR A 1 211 ? 17.688 2.795 -12.625 1 93.88 211 THR A CA 1
ATOM 1656 C C . THR A 1 211 ? 18.172 3.586 -13.836 1 93.88 211 THR A C 1
ATOM 1658 O O . THR A 1 211 ? 19.375 3.602 -14.125 1 93.88 211 THR A O 1
ATOM 1661 N N . GLU A 1 212 ? 17.234 4.211 -14.531 1 92.75 212 GLU A N 1
ATOM 1662 C CA . GLU A 1 212 ? 17.609 5.078 -15.648 1 92.75 212 GLU A CA 1
ATOM 1663 C C . GLU A 1 212 ? 17.906 6.496 -15.172 1 92.75 212 GLU A C 1
ATOM 1665 O O . GLU A 1 212 ? 17.156 7.066 -14.383 1 92.75 212 GLU A O 1
ATOM 1670 N N . LYS A 1 213 ? 18.938 7.074 -15.672 1 92.56 213 LYS A N 1
ATOM 1671 C CA . LYS A 1 213 ? 19.391 8.398 -15.258 1 92.56 213 LYS A CA 1
ATOM 1672 C C . LYS A 1 213 ? 18.344 9.461 -15.57 1 92.56 213 LYS A C 1
ATOM 1674 O O . LYS A 1 213 ? 18.219 10.445 -14.836 1 92.56 213 LYS A O 1
ATOM 1679 N N . CYS A 1 214 ? 17.641 9.258 -16.609 1 94.69 214 CYS A N 1
ATOM 1680 C CA . CYS A 1 214 ? 16.672 10.25 -17.047 1 94.69 214 CYS A CA 1
ATOM 1681 C C . CYS A 1 214 ? 15.523 10.383 -16.047 1 94.69 214 CYS A C 1
ATOM 1683 O O . CYS A 1 214 ? 14.766 11.352 -16.094 1 94.69 214 CYS A O 1
ATOM 1685 N N . TYR A 1 215 ? 15.383 9.406 -15.164 1 95.81 215 TYR A N 1
ATOM 1686 C CA . TYR A 1 215 ? 14.344 9.484 -14.148 1 95.81 215 TYR A CA 1
ATOM 1687 C C . TYR A 1 215 ? 14.547 10.703 -13.25 1 95.81 215 TYR A C 1
ATOM 1689 O O . TYR A 1 215 ? 13.586 11.266 -12.727 1 95.81 215 TYR A O 1
ATOM 1697 N N . PHE A 1 216 ? 15.734 11.18 -13.141 1 95.56 216 PHE A N 1
ATOM 1698 C CA . PHE A 1 216 ? 16.062 12.289 -12.258 1 95.56 216 PHE A CA 1
ATOM 1699 C C . PHE A 1 216 ? 15.688 13.617 -12.891 1 95.56 216 PHE A C 1
ATOM 1701 O O . PHE A 1 216 ? 15.672 14.656 -12.227 1 95.56 216 PHE A O 1
ATOM 1708 N N . ASP A 1 217 ? 15.391 13.562 -14.117 1 94.94 217 ASP A N 1
ATOM 1709 C CA . ASP A 1 217 ? 15.039 14.789 -14.828 1 94.94 217 ASP A CA 1
ATOM 1710 C C . ASP A 1 217 ? 13.531 14.898 -15.031 1 94.94 217 ASP A C 1
ATOM 1712 O O . ASP A 1 217 ? 13.055 15.727 -15.812 1 94.94 217 ASP A O 1
ATOM 1716 N N . THR A 1 218 ? 12.812 14.164 -14.352 1 95.81 218 THR A N 1
ATOM 1717 C CA . THR A 1 218 ? 11.367 14.125 -14.523 1 95.81 218 THR A CA 1
ATOM 1718 C C . THR A 1 218 ? 10.727 15.406 -13.984 1 95.81 218 THR A C 1
ATOM 1720 O O . THR A 1 218 ? 11.18 15.953 -12.977 1 95.81 218 THR A O 1
ATOM 1723 N N . LYS A 1 219 ? 9.617 15.789 -14.523 1 94.38 219 LYS A N 1
ATOM 1724 C CA . LYS A 1 219 ? 8.852 16.953 -14.094 1 94.38 219 LYS A CA 1
ATOM 1725 C C . LYS A 1 219 ? 8.266 16.734 -12.703 1 94.38 219 LYS A C 1
ATOM 1727 O O . LYS A 1 219 ? 7.934 17.703 -12.008 1 94.38 219 LYS A O 1
ATOM 1732 N N . TYR A 1 220 ? 8.156 15.555 -12.305 1 94.81 220 TYR A N 1
ATOM 1733 C CA . TYR A 1 220 ? 7.531 15.234 -11.031 1 94.81 220 TYR A CA 1
ATOM 1734 C C . TYR A 1 220 ? 8.445 15.594 -9.859 1 94.81 220 TYR A C 1
ATOM 1736 O O . TYR A 1 220 ? 8.016 15.578 -8.703 1 94.81 220 TYR A O 1
ATOM 1744 N N . LEU A 1 221 ? 9.633 15.945 -10.125 1 95.06 221 LEU A N 1
ATOM 1745 C CA . LEU A 1 221 ? 10.562 16.344 -9.07 1 95.06 221 LEU A CA 1
ATOM 1746 C C . LEU A 1 221 ? 10.539 17.859 -8.875 1 95.06 221 LEU A C 1
ATOM 1748 O O . LEU A 1 221 ? 11.227 18.391 -7.996 1 95.06 221 LEU A O 1
ATOM 1752 N N . GLU A 1 222 ? 9.773 18.516 -9.695 1 92.62 222 GLU A N 1
ATOM 1753 C CA . GLU A 1 222 ? 9.586 19.953 -9.453 1 92.62 222 GLU A CA 1
ATOM 1754 C C . GLU A 1 222 ? 8.977 20.203 -8.078 1 92.62 222 GLU A C 1
ATOM 1756 O O . GLU A 1 222 ? 8.078 19.469 -7.648 1 92.62 222 GLU A O 1
ATOM 1761 N N . SER A 1 223 ? 9.406 21.234 -7.418 1 91.25 223 SER A N 1
ATOM 1762 C CA . SER A 1 223 ? 9.062 21.5 -6.023 1 91.25 223 SER A CA 1
ATOM 1763 C C . SER A 1 223 ? 7.547 21.578 -5.832 1 91.25 223 SER A C 1
ATOM 1765 O O . SER A 1 223 ? 7.012 21.047 -4.855 1 91.25 223 SER A O 1
ATOM 1767 N N . ASP A 1 224 ? 6.898 22.25 -6.727 1 89.5 224 ASP A N 1
ATOM 1768 C CA . ASP A 1 224 ? 5.457 22.438 -6.609 1 89.5 224 ASP A CA 1
ATOM 1769 C C . ASP A 1 224 ? 4.723 21.109 -6.691 1 89.5 224 ASP A C 1
ATOM 1771 O O . ASP A 1 224 ? 3.762 20.875 -5.953 1 89.5 224 ASP A O 1
ATOM 1775 N N . ARG A 1 225 ? 5.145 20.266 -7.562 1 91.31 225 ARG A N 1
ATOM 1776 C CA . ARG A 1 225 ? 4.504 18.953 -7.734 1 91.31 225 ARG A CA 1
ATOM 1777 C C . ARG A 1 225 ? 4.777 18.047 -6.539 1 91.31 225 ARG A C 1
ATOM 1779 O O . ARG A 1 225 ? 3.873 17.375 -6.051 1 91.31 225 ARG A O 1
ATOM 1786 N N . VAL A 1 226 ? 5.996 18.062 -6.117 1 95.56 226 VAL A N 1
ATOM 1787 C CA . VAL A 1 226 ? 6.367 17.281 -4.945 1 95.56 226 VAL A CA 1
ATOM 1788 C C . VAL A 1 226 ? 5.543 17.734 -3.74 1 95.56 226 VAL A C 1
ATOM 1790 O O . VAL A 1 226 ? 4.961 16.906 -3.031 1 95.56 226 VAL A O 1
ATOM 1793 N N . LEU A 1 227 ? 5.469 19 -3.551 1 95.62 227 LEU A N 1
ATOM 1794 C CA . LEU A 1 227 ? 4.754 19.562 -2.408 1 95.62 227 LEU A CA 1
ATOM 1795 C C . LEU A 1 227 ? 3.264 19.25 -2.496 1 95.62 227 LEU A C 1
ATOM 1797 O O . LEU A 1 227 ? 2.631 18.938 -1.485 1 95.62 227 LEU A O 1
ATOM 1801 N N . LYS A 1 228 ? 2.717 19.359 -3.656 1 93.75 228 LYS 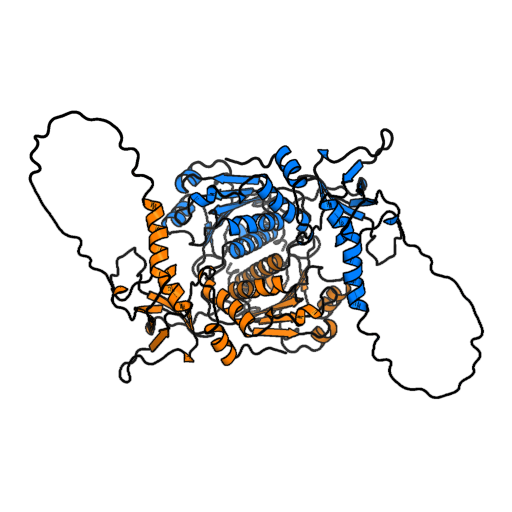A N 1
ATOM 1802 C CA . LYS A 1 228 ? 1.312 19 -3.822 1 93.75 228 LYS A CA 1
ATOM 1803 C C . LYS A 1 228 ? 1.062 17.547 -3.395 1 93.75 228 LYS A C 1
ATOM 1805 O O . LYS A 1 228 ? 0.065 17.266 -2.73 1 93.75 228 LYS A O 1
ATOM 1810 N N . GLY A 1 229 ? 1.934 16.75 -3.785 1 95.5 229 GLY A N 1
ATOM 1811 C CA . GLY A 1 229 ? 1.83 15.367 -3.369 1 95.5 229 GLY A CA 1
ATOM 1812 C C . GLY A 1 229 ? 1.899 15.188 -1.864 1 95.5 229 GLY A C 1
ATOM 1813 O O . GLY A 1 229 ? 1.01 14.578 -1.264 1 95.5 229 GLY A O 1
ATOM 1814 N N . PHE A 1 230 ? 2.928 15.734 -1.28 1 96.69 230 PHE A N 1
ATOM 1815 C CA . PHE A 1 230 ? 3.117 15.617 0.161 1 96.69 230 PHE A CA 1
ATOM 1816 C C . PHE A 1 230 ? 1.941 16.234 0.913 1 96.69 230 PHE A C 1
ATOM 1818 O O . PHE A 1 230 ? 1.432 15.641 1.867 1 96.69 230 PHE A O 1
ATOM 1825 N N . LEU A 1 231 ? 1.498 17.359 0.481 1 96.56 231 LEU A N 1
ATOM 1826 C CA . LEU A 1 231 ? 0.412 18.062 1.16 1 96.56 231 LEU A CA 1
ATOM 1827 C C . LEU A 1 231 ? -0.894 17.281 1.04 1 96.56 231 LEU A C 1
ATOM 1829 O O . LEU A 1 231 ? -1.685 17.234 1.985 1 96.56 231 LEU A O 1
ATOM 1833 N N . SER A 1 232 ? -1.122 16.734 -0.089 1 95.75 232 SER A N 1
ATOM 1834 C CA . SER A 1 232 ? -2.309 15.906 -0.261 1 95.75 232 SER A CA 1
ATOM 1835 C C . SER A 1 232 ? -2.314 14.742 0.723 1 95.75 232 SER A C 1
ATOM 1837 O O . SER A 1 232 ? -3.342 14.445 1.335 1 95.75 232 SER A O 1
ATOM 1839 N N . GLY A 1 233 ? -1.178 14.133 0.845 1 96.56 233 GLY A N 1
ATOM 1840 C CA . GLY A 1 233 ? -1.061 13.047 1.804 1 96.56 233 GLY A CA 1
ATOM 1841 C C . GLY A 1 233 ? -1.255 13.492 3.24 1 96.56 233 GLY A C 1
ATOM 1842 O O . GLY A 1 233 ? -1.913 12.812 4.027 1 96.56 233 GLY A O 1
ATOM 1843 N N . LEU A 1 234 ? -0.688 14.57 3.604 1 96.31 234 LEU A N 1
ATOM 1844 C CA . LEU A 1 234 ? -0.82 15.109 4.953 1 96.31 234 LEU A CA 1
ATOM 1845 C C . LEU A 1 234 ? -2.27 15.477 5.25 1 96.31 234 LEU A C 1
ATOM 1847 O O . LEU A 1 234 ? -2.773 15.203 6.34 1 96.31 234 LEU A O 1
ATOM 1851 N N . SER A 1 235 ? -2.91 16.125 4.285 1 96.25 235 SER A N 1
ATOM 1852 C CA . SER A 1 235 ? -4.32 16.469 4.43 1 96.25 235 SER A CA 1
ATOM 1853 C C . SER A 1 235 ? -5.172 15.219 4.637 1 96.25 235 SER A C 1
ATOM 1855 O O . SER A 1 235 ? -6.102 15.219 5.449 1 96.25 235 SER A O 1
ATOM 1857 N N . GLN A 1 236 ? -4.859 14.219 3.965 1 93.88 236 GLN A N 1
ATOM 1858 C CA . GLN A 1 236 ? -5.562 12.945 4.07 1 93.88 236 GLN A CA 1
ATOM 1859 C C . GLN A 1 236 ? -5.355 12.32 5.445 1 93.88 236 GLN A C 1
ATOM 1861 O O . GLN A 1 236 ? -6.316 11.875 6.078 1 93.88 236 GLN A O 1
ATOM 1866 N N . CYS A 1 237 ? -4.168 12.234 5.902 1 95.31 237 CYS A N 1
ATOM 1867 C CA . CYS A 1 237 ? -3.852 11.469 7.102 1 95.31 237 CYS A CA 1
ATOM 1868 C C . CYS A 1 237 ? -3.994 12.32 8.352 1 95.31 237 CYS A C 1
ATOM 1870 O O . CYS A 1 237 ? -3.836 11.82 9.469 1 95.31 237 CYS A O 1
ATOM 1872 N N . ARG A 1 238 ? -4.215 13.594 8.281 1 94.5 238 ARG A N 1
ATOM 1873 C CA . ARG A 1 238 ? -4.383 14.539 9.383 1 94.5 238 ARG A CA 1
ATOM 1874 C C . ARG A 1 238 ? -3.066 14.742 10.125 1 94.5 238 ARG A C 1
ATOM 1876 O O . ARG A 1 238 ? -3.014 14.617 11.352 1 94.5 238 ARG A O 1
ATOM 1883 N N . ASP A 1 239 ? -2.084 15.055 9.375 1 95 239 ASP A N 1
ATOM 1884 C CA . ASP A 1 239 ? -0.786 15.445 9.914 1 95 239 ASP A CA 1
ATOM 1885 C C . ASP A 1 239 ? -0.28 16.734 9.258 1 95 239 ASP A C 1
ATOM 1887 O O . ASP A 1 239 ? -0.77 17.125 8.195 1 95 239 ASP A O 1
ATOM 1891 N N . THR A 1 240 ? 0.66 17.391 9.898 1 96.25 240 THR A N 1
ATOM 1892 C CA . THR A 1 240 ? 1.073 18.688 9.383 1 96.25 240 THR A CA 1
ATOM 1893 C C . THR A 1 240 ? 2.562 18.703 9.055 1 96.25 240 THR A C 1
ATOM 1895 O O . THR A 1 240 ? 3.066 19.641 8.438 1 96.25 240 THR A O 1
ATOM 1898 N N . VAL A 1 241 ? 3.281 17.688 9.375 1 94.38 241 VAL A N 1
ATOM 1899 C CA . VAL A 1 241 ? 4.738 17.719 9.281 1 94.38 241 VAL A CA 1
ATOM 1900 C C . VAL A 1 241 ? 5.168 17.25 7.891 1 94.38 241 VAL A C 1
ATOM 1902 O O . VAL A 1 241 ? 4.98 16.094 7.527 1 94.38 241 VAL A O 1
ATOM 1905 N N . LEU A 1 242 ? 5.785 18.094 7.168 1 95.25 242 LEU A N 1
ATOM 1906 C CA . LEU A 1 242 ? 6.254 17.828 5.812 1 95.25 242 LEU A CA 1
ATOM 1907 C C . LEU A 1 242 ? 7.539 17 5.836 1 95.25 242 LEU A C 1
ATOM 1909 O O . LEU A 1 242 ? 8.492 17.375 6.527 1 95.25 242 LEU A O 1
ATOM 1913 N N . PRO A 1 243 ? 7.562 15.906 5.078 1 95.56 243 PRO A N 1
ATOM 1914 C CA . PRO A 1 243 ? 8.844 15.211 4.934 1 95.56 243 PRO A CA 1
ATOM 1915 C C . PRO A 1 243 ? 9.883 16.047 4.195 1 95.56 243 PRO A C 1
ATOM 1917 O O . PRO A 1 243 ? 9.539 16.844 3.314 1 95.56 243 PRO A O 1
ATOM 1920 N N . LEU A 1 244 ? 11.125 15.844 4.539 1 94.56 244 LEU A N 1
ATOM 1921 C CA . LEU A 1 244 ? 12.227 16.422 3.762 1 94.56 244 LEU A CA 1
ATOM 1922 C C . LEU A 1 244 ? 12.492 15.594 2.508 1 94.56 244 LEU A C 1
ATOM 1924 O O . LEU A 1 244 ? 12.188 14.398 2.471 1 94.56 244 LEU A O 1
ATOM 1928 N N . LEU A 1 245 ? 12.945 16.281 1.464 1 96.06 245 LEU A N 1
ATOM 1929 C CA . LEU A 1 245 ? 13.289 15.586 0.222 1 96.06 245 LEU A CA 1
ATOM 1930 C C . LEU A 1 245 ? 14.727 15.883 -0.191 1 96.06 245 LEU A C 1
ATOM 1932 O O . LEU A 1 245 ? 15.148 17.047 -0.182 1 96.06 245 LEU A O 1
ATOM 1936 N N . SER A 1 246 ? 15.477 14.883 -0.439 1 95.69 246 SER A N 1
ATOM 1937 C CA . SER A 1 246 ? 16.812 14.984 -1.038 1 95.69 246 SER A CA 1
ATOM 1938 C C . SER A 1 246 ? 16.922 14.125 -2.287 1 95.69 246 SER A C 1
ATOM 1940 O O . SER A 1 246 ? 16.422 12.992 -2.312 1 95.69 246 SER A O 1
ATOM 1942 N N . VAL A 1 247 ? 17.5 14.703 -3.289 1 96.06 247 VAL A N 1
ATOM 1943 C CA . VAL A 1 247 ? 17.719 13.984 -4.539 1 96.06 247 VAL A CA 1
ATOM 1944 C C . VAL A 1 247 ? 19.203 13.797 -4.781 1 96.06 247 VAL A C 1
ATOM 1946 O O . VAL A 1 247 ? 19.953 14.781 -4.898 1 96.06 247 VAL A O 1
ATOM 1949 N N . GLN A 1 248 ? 19.609 12.531 -4.859 1 95.94 248 GLN A N 1
ATOM 1950 C CA . GLN A 1 248 ? 21.031 12.195 -5.008 1 95.94 248 GLN A CA 1
ATOM 1951 C C . GLN A 1 248 ? 21.281 11.477 -6.332 1 95.94 248 GLN A C 1
ATOM 1953 O O . GLN A 1 248 ? 21.016 10.281 -6.453 1 95.94 248 GLN A O 1
ATOM 1958 N N . LYS A 1 249 ? 21.969 12.148 -7.27 1 94.81 249 LYS A N 1
ATOM 1959 C CA . LYS A 1 249 ? 22.141 11.633 -8.625 1 94.81 249 LYS A CA 1
ATOM 1960 C C . LYS A 1 249 ? 23.438 10.844 -8.75 1 94.81 249 LYS A C 1
ATOM 1962 O O . LYS A 1 249 ? 23.641 10.125 -9.727 1 94.81 249 LYS A O 1
ATOM 1967 N N . GLN A 1 250 ? 24.328 11.039 -7.82 1 94.5 250 GLN A N 1
ATOM 1968 C CA . GLN A 1 250 ? 25.594 10.336 -7.879 1 94.5 250 GLN A CA 1
ATOM 1969 C C . GLN A 1 250 ? 25.406 8.828 -7.777 1 94.5 250 GLN A C 1
ATOM 1971 O O . GLN A 1 250 ? 24.312 8.359 -7.434 1 94.5 250 GLN A O 1
ATOM 1976 N N . ASN A 1 251 ? 26.453 8.125 -8.109 1 94.94 251 ASN A N 1
ATOM 1977 C CA . ASN A 1 251 ? 26.359 6.672 -8.031 1 94.94 251 ASN A CA 1
ATOM 1978 C C . ASN A 1 251 ? 26.219 6.195 -6.586 1 94.94 251 ASN A C 1
ATOM 1980 O O . ASN A 1 251 ? 26.609 6.902 -5.652 1 94.94 251 ASN A O 1
ATOM 1984 N N . LEU A 1 252 ? 25.672 5.051 -6.426 1 97 252 LEU A N 1
ATOM 1985 C CA . LEU A 1 252 ? 25.328 4.508 -5.121 1 97 252 LEU A CA 1
ATOM 1986 C C . LEU A 1 252 ? 26.547 4.441 -4.207 1 97 252 LEU A C 1
ATOM 1988 O O . LEU A 1 252 ? 26.469 4.809 -3.033 1 97 252 LEU A O 1
ATOM 1992 N N . GLN A 1 253 ? 27.641 3.941 -4.711 1 95.75 253 GLN A N 1
ATOM 1993 C CA . GLN A 1 253 ? 28.859 3.803 -3.92 1 95.75 253 GLN A CA 1
ATOM 1994 C C . GLN A 1 253 ? 29.312 5.152 -3.369 1 95.75 253 GLN A C 1
ATOM 1996 O O . GLN A 1 253 ? 29.625 5.273 -2.182 1 95.75 253 GLN A O 1
ATOM 2001 N N . ASP A 1 254 ? 29.375 6.121 -4.254 1 95.56 254 ASP A N 1
ATOM 2002 C CA . ASP A 1 254 ? 29.781 7.469 -3.852 1 95.56 254 ASP A CA 1
ATOM 2003 C C . ASP A 1 254 ? 28.812 8.039 -2.816 1 95.56 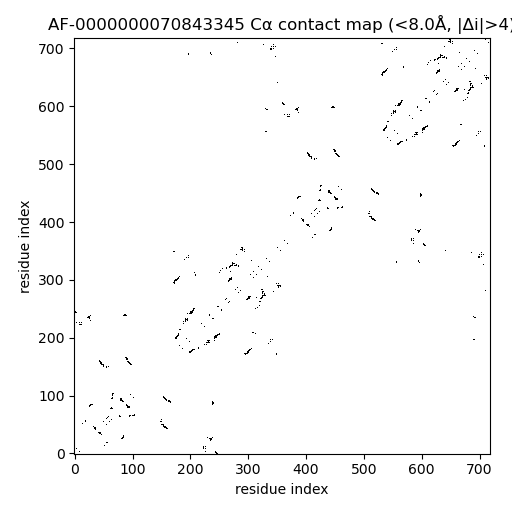254 ASP A C 1
ATOM 2005 O O . ASP A 1 254 ? 29.234 8.68 -1.851 1 95.56 254 ASP A O 1
ATOM 2009 N N . PHE A 1 255 ? 27.594 7.812 -3.02 1 96.19 255 PHE A N 1
ATOM 2010 C CA . PHE A 1 255 ? 26.594 8.312 -2.084 1 96.19 255 PHE A CA 1
ATOM 2011 C C . PHE A 1 255 ? 26.797 7.703 -0.701 1 96.19 255 PHE A C 1
ATOM 2013 O O . PHE A 1 255 ? 26.891 8.422 0.293 1 96.19 255 PHE A O 1
ATOM 2020 N N . LEU A 1 256 ? 26.812 6.387 -0.612 1 95.12 256 LEU A N 1
ATOM 2021 C CA . LEU A 1 256 ? 26.906 5.688 0.666 1 95.12 256 LEU A CA 1
ATOM 2022 C C . LEU A 1 256 ? 28.188 6.047 1.396 1 95.12 256 LEU A C 1
ATOM 2024 O O . LEU A 1 256 ? 28.203 6.141 2.625 1 95.12 256 LEU A O 1
ATOM 2028 N N . LYS A 1 257 ? 29.25 6.324 0.714 1 91.06 257 LYS A N 1
ATOM 2029 C CA . LYS A 1 257 ? 30.562 6.605 1.31 1 91.06 257 LYS A CA 1
ATOM 2030 C C . LYS A 1 257 ? 30.625 8.039 1.829 1 91.06 257 LYS A C 1
ATOM 2032 O O . LYS A 1 257 ? 31.25 8.305 2.859 1 91.06 257 LYS A O 1
ATOM 2037 N N . HIS A 1 258 ? 29.875 8.953 1.192 1 89.75 258 HIS A N 1
ATOM 2038 C CA . HIS A 1 258 ? 30.172 10.352 1.445 1 89.75 258 HIS A CA 1
ATOM 2039 C C . HIS A 1 258 ? 28.969 11.086 2.031 1 89.75 258 HIS A C 1
ATOM 2041 O O . HIS A 1 258 ? 29.094 12.227 2.484 1 89.75 258 HIS A O 1
ATOM 2047 N N . GLN A 1 259 ? 27.875 10.414 2.008 1 86.5 259 GLN A N 1
ATOM 2048 C CA . GLN A 1 259 ? 26.688 11.156 2.434 1 86.5 259 GLN A CA 1
ATOM 2049 C C . GLN A 1 259 ? 26.781 11.531 3.91 1 86.5 259 GLN A C 1
ATOM 2051 O O . GLN A 1 259 ? 27.453 10.844 4.691 1 86.5 259 GLN A O 1
ATOM 2056 N N . THR A 1 260 ? 26.156 12.703 4.277 1 84.56 260 THR A N 1
ATOM 2057 C CA . THR A 1 260 ? 26.188 13.203 5.648 1 84.56 260 THR A CA 1
ATOM 2058 C C . THR A 1 260 ? 24.781 13.414 6.172 1 84.56 260 THR A C 1
ATOM 2060 O O . THR A 1 260 ? 24.578 14.062 7.203 1 84.56 260 THR A O 1
ATOM 2063 N N . MET A 1 261 ? 23.844 12.977 5.484 1 84.06 261 MET A N 1
ATOM 2064 C CA . MET A 1 261 ? 22.438 13.219 5.82 1 84.06 261 MET A CA 1
ATOM 2065 C C . MET A 1 261 ? 22.016 12.375 7.02 1 84.06 261 MET A C 1
ATOM 2067 O O . MET A 1 261 ? 21.094 12.742 7.746 1 84.06 261 MET A O 1
ATOM 2071 N N . PHE A 1 262 ? 22.625 11.25 7.191 1 83.56 262 PHE A N 1
ATOM 2072 C CA . PHE A 1 262 ? 22.406 10.43 8.375 1 83.56 262 PHE A CA 1
ATOM 2073 C C . PHE A 1 262 ? 23.688 9.727 8.797 1 83.56 262 PHE A C 1
ATOM 2075 O O . PHE A 1 262 ? 24.578 9.516 7.969 1 83.56 262 PHE A O 1
ATOM 2082 N N . ASP A 1 263 ? 23.656 9.547 10.086 1 85.62 263 ASP A N 1
ATOM 2083 C CA . ASP A 1 263 ? 24.844 8.906 10.664 1 85.62 263 ASP A CA 1
ATOM 2084 C C . ASP A 1 263 ? 24.688 7.387 10.672 1 85.62 263 ASP A C 1
ATOM 2086 O O . ASP A 1 263 ? 23.969 6.832 11.5 1 85.62 263 ASP A O 1
ATOM 2090 N N . LEU A 1 264 ? 25.391 6.777 9.852 1 83.19 264 LEU A N 1
ATOM 2091 C CA . LEU A 1 264 ? 25.312 5.332 9.688 1 83.19 264 LEU A CA 1
ATOM 2092 C C . LEU A 1 264 ? 25.688 4.613 10.977 1 83.19 264 LEU A C 1
ATOM 2094 O O . LEU A 1 264 ? 25.25 3.49 11.219 1 83.19 264 LEU A O 1
ATOM 2098 N N . GLN A 1 265 ? 26.469 5.297 11.852 1 81.75 265 GLN A N 1
ATOM 2099 C CA . GLN A 1 265 ? 26.922 4.668 13.078 1 81.75 265 GLN A CA 1
ATOM 2100 C C . GLN A 1 265 ? 25.844 4.734 14.164 1 81.75 265 GLN A C 1
ATOM 2102 O O . GLN A 1 265 ? 25.844 3.936 15.102 1 81.75 265 GLN A O 1
ATOM 2107 N N . ASN A 1 266 ? 24.953 5.578 14.016 1 84.94 266 ASN A N 1
ATOM 2108 C CA . ASN A 1 266 ? 23.984 5.797 15.086 1 84.94 266 ASN A CA 1
ATOM 2109 C C . ASN A 1 266 ? 22.562 5.488 14.625 1 84.94 266 ASN A C 1
ATOM 2111 O O . ASN A 1 266 ? 21.609 5.629 15.398 1 84.94 266 ASN A O 1
ATOM 2115 N N . CYS A 1 267 ? 22.438 5.059 13.43 1 91 267 CYS A N 1
ATOM 2116 C CA . CYS A 1 267 ? 21.109 4.746 12.906 1 91 267 CYS A CA 1
ATOM 2117 C C . CYS A 1 267 ? 20.922 3.238 12.781 1 91 267 CYS A C 1
ATOM 2119 O O . CYS A 1 267 ? 21.891 2.477 12.852 1 91 267 CYS A O 1
ATOM 2121 N N . VAL A 1 268 ? 19.719 2.82 12.82 1 92.5 268 VAL A N 1
ATOM 2122 C CA . VAL A 1 268 ? 19.375 1.464 12.406 1 92.5 268 VAL A CA 1
ATOM 2123 C C . VAL A 1 268 ? 19.156 1.431 10.898 1 92.5 268 VAL A C 1
ATOM 2125 O O . VAL A 1 268 ? 18.172 1.988 10.398 1 92.5 268 VAL A O 1
ATOM 2128 N N . SER A 1 269 ? 20.094 0.821 10.211 1 96.19 269 SER A N 1
ATOM 2129 C CA . SER A 1 269 ? 20.031 0.799 8.758 1 96.19 269 SER A CA 1
ATOM 2130 C C . SER A 1 269 ? 19.484 -0.527 8.242 1 96.19 269 SER A C 1
ATOM 2132 O O . SER A 1 269 ? 20 -1.593 8.578 1 96.19 269 SER A O 1
ATOM 2134 N N . ILE A 1 270 ? 18.469 -0.438 7.43 1 97.69 270 ILE A N 1
ATOM 2135 C CA . ILE A 1 270 ? 17.734 -1.604 6.945 1 97.69 270 ILE A CA 1
ATOM 2136 C C . ILE A 1 270 ? 17.75 -1.623 5.422 1 97.69 270 ILE A C 1
ATOM 2138 O O . ILE A 1 270 ? 17.469 -0.606 4.777 1 97.69 270 ILE A O 1
ATOM 2142 N N . LEU A 1 271 ? 18.125 -2.773 4.855 1 98.38 271 LEU A N 1
ATOM 2143 C CA . LEU A 1 271 ? 18.078 -3.018 3.418 1 98.38 271 LEU A CA 1
ATOM 2144 C C . LEU A 1 271 ? 17.031 -4.074 3.074 1 98.38 271 LEU A C 1
ATOM 2146 O O . LEU A 1 271 ? 17.141 -5.223 3.514 1 98.38 271 LEU A O 1
ATOM 2150 N N . ALA A 1 272 ? 16.078 -3.645 2.271 1 98.25 272 ALA A N 1
ATOM 2151 C CA . ALA A 1 272 ? 14.984 -4.562 1.962 1 98.25 272 ALA A CA 1
ATOM 2152 C C . ALA A 1 272 ? 15.219 -5.258 0.623 1 98.25 272 ALA A C 1
ATOM 2154 O O . ALA A 1 272 ? 15.586 -4.613 -0.363 1 98.25 272 ALA A O 1
ATOM 2155 N N . HIS A 1 273 ? 14.938 -6.512 0.554 1 97 273 HIS A N 1
ATOM 2156 C CA . HIS A 1 273 ? 15.008 -7.359 -0.631 1 97 273 HIS A CA 1
ATOM 2157 C C . HIS A 1 273 ? 14.125 -8.594 -0.485 1 97 273 HIS A C 1
ATOM 2159 O O . HIS A 1 273 ? 14.055 -9.188 0.593 1 97 273 HIS A O 1
ATOM 2165 N N . PRO A 1 274 ? 13.438 -8.945 -1.592 1 93.81 274 PRO A N 1
ATOM 2166 C CA . PRO A 1 274 ? 12.633 -10.156 -1.461 1 93.81 274 PRO A CA 1
ATOM 2167 C C . PRO A 1 274 ? 13.477 -11.422 -1.329 1 93.81 274 PRO A C 1
ATOM 2169 O O . PRO A 1 274 ? 14.547 -11.516 -1.938 1 93.81 274 PRO A O 1
ATOM 2172 N N . GLY A 1 275 ? 12.938 -12.352 -0.502 1 89.56 275 GLY A N 1
ATOM 2173 C CA . GLY A 1 275 ? 13.664 -13.602 -0.362 1 89.56 275 GLY A CA 1
ATOM 2174 C C . GLY A 1 275 ? 13.102 -14.5 0.73 1 89.56 275 GLY A C 1
ATOM 2175 O O . GLY A 1 275 ? 12.656 -14.008 1.771 1 89.56 275 GLY A O 1
ATOM 2176 N N . GLN A 1 276 ? 13.234 -15.773 0.456 1 80.25 276 GLN A N 1
ATOM 2177 C CA . GLN A 1 276 ? 12.742 -16.75 1.412 1 80.25 276 GLN A CA 1
ATOM 2178 C C . GLN A 1 276 ? 13.75 -16.984 2.535 1 80.25 276 GLN A C 1
ATOM 2180 O O . GLN A 1 276 ? 13.367 -17.219 3.684 1 80.25 276 GLN A O 1
ATOM 2185 N N . ASP A 1 277 ? 14.992 -16.859 2.227 1 86.12 277 ASP A N 1
ATOM 2186 C CA . ASP A 1 277 ? 16.031 -17.234 3.188 1 86.12 277 ASP A CA 1
ATOM 2187 C C . ASP A 1 277 ? 16.594 -15.992 3.881 1 86.12 277 ASP A C 1
ATOM 2189 O O . ASP A 1 277 ? 17.688 -16.047 4.449 1 86.12 277 ASP A O 1
ATOM 2193 N N . LEU A 1 278 ? 15.914 -14.969 3.893 1 91.06 278 LEU A N 1
ATOM 2194 C CA . LEU A 1 278 ? 16.344 -13.734 4.559 1 91.06 278 LEU A CA 1
ATOM 2195 C C . LEU A 1 278 ? 15.539 -13.516 5.836 1 91.06 278 LEU A C 1
ATOM 2197 O O . LEU A 1 278 ? 14.383 -13.93 5.93 1 91.06 278 LEU A O 1
ATOM 2201 N N . PRO A 1 279 ? 16.219 -12.906 6.805 1 92.69 279 PRO A N 1
ATOM 2202 C CA . PRO A 1 279 ? 15.453 -12.562 8 1 92.69 279 PRO A CA 1
ATOM 2203 C C . PRO A 1 279 ? 14.281 -11.633 7.695 1 92.69 279 PRO A C 1
ATOM 2205 O O . PRO A 1 279 ? 14.398 -10.742 6.848 1 92.69 279 PRO A O 1
ATOM 2208 N N . ARG A 1 280 ? 13.227 -11.93 8.398 1 93.69 280 ARG A N 1
ATOM 2209 C CA . ARG A 1 280 ? 12.102 -11.008 8.312 1 93.69 280 ARG A CA 1
ATOM 2210 C C . ARG A 1 280 ? 12.43 -9.68 8.984 1 93.69 280 ARG A C 1
ATOM 2212 O O . ARG A 1 280 ? 13.227 -9.633 9.922 1 93.69 280 ARG A O 1
ATOM 2219 N N . LEU A 1 281 ? 11.766 -8.594 8.547 1 93.94 281 LEU A N 1
ATOM 2220 C CA . LEU A 1 281 ? 12.008 -7.266 9.086 1 93.94 281 LEU A CA 1
ATOM 2221 C C . LEU A 1 281 ? 11.781 -7.246 10.594 1 93.94 281 LEU A C 1
ATOM 2223 O O . LEU A 1 281 ? 12.602 -6.707 11.344 1 93.94 281 LEU A O 1
ATOM 2227 N N . SER A 1 282 ? 10.75 -7.879 11.039 1 89.38 282 SER A N 1
ATOM 2228 C CA . SER A 1 282 ? 10.406 -7.887 12.461 1 89.38 282 SER A CA 1
ATOM 2229 C C . SER A 1 282 ? 11.414 -8.703 13.266 1 89.38 282 SER A C 1
ATOM 2231 O O . SER A 1 282 ? 11.438 -8.617 14.5 1 89.38 282 SER A O 1
ATOM 2233 N N . GLN A 1 283 ? 12.234 -9.438 12.609 1 88.75 283 GLN A N 1
ATOM 2234 C CA . GLN A 1 283 ? 13.164 -10.336 13.281 1 88.75 283 GLN A CA 1
ATOM 2235 C C . GLN A 1 283 ? 14.555 -9.719 13.375 1 88.75 283 GLN A C 1
ATOM 2237 O O . GLN A 1 283 ? 15.477 -10.328 13.922 1 88.75 283 GLN A O 1
ATOM 2242 N N . LEU A 1 284 ? 14.68 -8.547 12.852 1 90.44 284 LEU A N 1
ATOM 2243 C CA . LEU A 1 284 ? 15.969 -7.879 12.977 1 90.44 284 LEU A CA 1
ATOM 2244 C C . LEU A 1 284 ? 16.344 -7.68 14.445 1 90.44 284 LEU A C 1
ATOM 2246 O O . LEU A 1 284 ? 15.469 -7.457 15.289 1 90.44 284 LEU A O 1
ATOM 2250 N N . PRO A 1 285 ? 17.594 -7.703 14.75 1 85.69 285 PRO A N 1
ATOM 2251 C CA . PRO A 1 285 ? 18.047 -7.664 16.141 1 85.69 285 PRO A CA 1
ATOM 2252 C C . PRO A 1 285 ? 17.547 -6.43 16.891 1 85.69 285 PRO A C 1
ATOM 2254 O O . PRO A 1 285 ? 17.234 -6.512 18.078 1 85.69 285 PRO A O 1
ATOM 2257 N N . CYS A 1 286 ? 17.453 -5.375 16.266 1 83.75 286 CYS A N 1
ATOM 2258 C CA . CYS A 1 286 ? 17.047 -4.145 16.938 1 83.75 286 CYS A CA 1
ATOM 2259 C C . CYS A 1 286 ? 15.602 -4.25 17.422 1 83.75 286 CYS A C 1
ATOM 2261 O O . CYS A 1 286 ? 15.211 -3.537 18.359 1 83.75 286 CYS A O 1
ATOM 2263 N N . PHE A 1 287 ? 14.875 -5.199 16.844 1 85 287 PHE A N 1
ATOM 2264 C CA . PHE A 1 287 ? 13.469 -5.293 17.219 1 85 287 PHE A CA 1
ATOM 2265 C C . PHE A 1 287 ? 13.227 -6.48 18.141 1 85 287 PHE A C 1
ATOM 2267 O O . PHE A 1 287 ? 12.086 -6.766 18.516 1 85 287 PHE A O 1
ATOM 2274 N N . GLN A 1 288 ? 14.195 -7.227 18.375 1 76.75 288 GLN A N 1
ATOM 2275 C CA . GLN A 1 288 ? 14.055 -8.406 19.234 1 76.75 288 GLN A CA 1
ATOM 2276 C C . GLN A 1 288 ? 14.281 -8.047 20.703 1 76.75 288 GLN A C 1
ATOM 2278 O O . GLN A 1 288 ? 13.984 -8.844 21.594 1 76.75 288 GLN A O 1
ATOM 2283 N N . SER A 1 289 ? 14.945 -7 20.906 1 63.88 289 SER A N 1
ATOM 2284 C CA . SER A 1 289 ? 15.195 -6.637 22.297 1 63.88 289 SER A CA 1
ATOM 2285 C C . SER A 1 289 ? 13.969 -5.996 22.922 1 63.88 289 SER A C 1
ATOM 2287 O O . SER A 1 289 ? 13.172 -5.359 22.234 1 63.88 289 SER A O 1
ATOM 2289 N N . THR A 1 290 ? 13.555 -6.652 24.047 1 59.16 290 THR A N 1
ATOM 2290 C CA . THR A 1 290 ? 12.461 -6.07 24.812 1 59.16 290 THR A CA 1
ATOM 2291 C C . THR A 1 290 ? 12.742 -4.605 25.141 1 59.16 290 THR A C 1
ATOM 2293 O O . THR A 1 290 ? 13.891 -4.227 25.391 1 59.16 290 THR A O 1
ATOM 2296 N N . SER A 1 291 ? 11.422 -3.766 25.406 1 57.84 291 SER A N 1
ATOM 2297 C CA . SER A 1 291 ? 11.164 -2.375 25.75 1 57.84 291 SER A CA 1
ATOM 2298 C C . SER A 1 291 ? 12.461 -1.611 26 1 57.84 291 SER A C 1
ATOM 2300 O O . SER A 1 291 ? 13.219 -1.942 26.906 1 57.84 291 SER A O 1
ATOM 2302 N N . SER A 1 292 ? 13.133 -1.113 24.891 1 63.03 292 SER A N 1
ATOM 2303 C CA . SER A 1 292 ? 14.352 -0.376 25.203 1 63.03 292 SER A CA 1
ATOM 2304 C C . SER A 1 292 ? 14.25 1.078 24.75 1 63.03 292 SER A C 1
ATOM 2306 O O . SER A 1 292 ? 13.859 1.355 23.609 1 63.03 292 SER A O 1
ATOM 2308 N N . ASP A 1 293 ? 14.156 1.934 25.703 1 65.25 293 ASP A N 1
ATOM 2309 C CA . ASP A 1 293 ? 14.305 3.369 25.484 1 65.25 293 ASP A CA 1
ATOM 2310 C C . ASP A 1 293 ? 15.43 3.662 24.5 1 65.25 293 ASP A C 1
ATOM 2312 O O . ASP A 1 293 ? 15.531 4.773 23.969 1 65.25 293 ASP A O 1
ATOM 2316 N N . LYS A 1 294 ? 16.156 2.541 24.25 1 67.88 294 LYS A N 1
ATOM 2317 C CA . LYS A 1 294 ? 17.344 2.709 23.406 1 67.88 294 LYS A CA 1
ATOM 2318 C C . LYS A 1 294 ? 16.953 3.123 21.984 1 67.88 294 LYS A C 1
ATOM 2320 O O . LYS A 1 294 ? 17.734 3.781 21.297 1 67.88 294 LYS A O 1
ATOM 2325 N N . TYR A 1 295 ? 15.727 2.854 21.75 1 67.38 295 TYR A N 1
ATOM 2326 C CA . TYR A 1 295 ? 15.375 3.109 20.359 1 67.38 295 TYR A CA 1
ATOM 2327 C C . TYR A 1 295 ? 14.453 4.312 20.234 1 67.38 295 TYR A C 1
ATOM 2329 O O . TYR A 1 295 ? 14.039 4.684 19.141 1 67.38 295 TYR A O 1
ATOM 2337 N N . ARG A 1 296 ? 14.273 4.812 21.375 1 74.62 296 ARG A N 1
ATOM 2338 C CA . ARG A 1 296 ? 13.578 6.094 21.359 1 74.62 296 ARG A CA 1
ATOM 2339 C C . ARG A 1 296 ? 14.438 7.172 20.703 1 74.62 296 ARG A C 1
ATOM 2341 O O . ARG A 1 296 ? 15.648 7.238 20.922 1 74.62 296 ARG A O 1
ATOM 2348 N N . ASN A 1 297 ? 13.914 7.879 19.719 1 75.5 297 ASN A N 1
ATOM 2349 C CA . ASN A 1 297 ? 14.57 9.016 19.078 1 75.5 297 ASN A CA 1
ATOM 2350 C C . ASN A 1 297 ? 15.688 8.555 18.141 1 75.5 297 ASN A C 1
ATOM 2352 O O . ASN A 1 297 ? 16.641 9.305 17.891 1 75.5 297 ASN A O 1
ATOM 2356 N N . LYS A 1 298 ? 15.648 7.293 17.781 1 85.56 298 LYS A N 1
ATOM 2357 C CA . LYS A 1 298 ? 16.641 6.781 16.844 1 85.56 298 LYS A CA 1
ATOM 2358 C C . LYS A 1 298 ? 16.203 7.02 15.398 1 85.56 298 LYS A C 1
ATOM 2360 O O . LYS A 1 298 ? 15.016 7.117 15.109 1 85.56 298 LYS A O 1
ATOM 2365 N N . ASN A 1 299 ? 17.234 7.094 14.617 1 92.06 299 ASN A N 1
ATOM 2366 C CA . ASN A 1 299 ? 16.984 7.168 13.18 1 92.06 299 ASN A CA 1
ATOM 2367 C C . ASN A 1 299 ? 16.969 5.781 12.539 1 92.06 299 ASN A C 1
ATOM 2369 O O . ASN A 1 299 ? 17.859 4.965 12.789 1 92.06 299 ASN A O 1
ATOM 2373 N N . PHE A 1 300 ? 15.961 5.531 11.867 1 95.19 300 PHE A N 1
ATOM 2374 C CA . PHE A 1 300 ? 15.844 4.316 11.078 1 95.19 300 PHE A CA 1
ATOM 2375 C C . PHE A 1 300 ? 15.945 4.629 9.586 1 95.19 300 PHE A C 1
ATOM 2377 O O . PHE A 1 300 ? 15.172 5.43 9.055 1 95.19 300 PHE A O 1
ATOM 2384 N N . VAL A 1 301 ? 16.938 4.066 8.938 1 97.31 301 VAL A N 1
ATOM 2385 C CA . VAL A 1 301 ? 17.125 4.238 7.5 1 97.31 301 VAL A CA 1
ATOM 2386 C C . VAL A 1 301 ? 16.656 2.979 6.77 1 97.31 301 VAL A C 1
ATOM 2388 O O . VAL A 1 301 ? 17.156 1.883 7.039 1 97.31 301 VAL A O 1
ATOM 2391 N N . LEU A 1 302 ? 15.703 3.094 5.953 1 98.31 302 LEU A N 1
ATOM 2392 C CA . LEU A 1 302 ? 15.156 1.985 5.176 1 98.31 302 LEU A CA 1
ATOM 2393 C C . LEU A 1 302 ? 15.461 2.16 3.691 1 98.31 302 LEU A C 1
ATOM 2395 O O . LEU A 1 302 ? 15 3.119 3.068 1 98.31 302 LEU A O 1
ATOM 2399 N N . ALA A 1 303 ? 16.219 1.223 3.135 1 98.56 303 ALA A N 1
ATOM 2400 C CA . ALA A 1 303 ? 16.578 1.266 1.718 1 98.56 303 ALA A CA 1
ATOM 2401 C C . ALA A 1 303 ? 15.695 0.322 0.906 1 98.56 303 ALA A C 1
ATOM 2403 O O . ALA A 1 303 ? 15.617 -0.874 1.199 1 98.56 303 ALA A O 1
ATOM 2404 N N . ILE A 1 304 ? 15.055 0.841 -0.102 1 98.5 304 ILE A N 1
ATOM 2405 C CA . ILE A 1 304 ? 14.195 0.088 -1.006 1 98.5 304 ILE A CA 1
ATOM 2406 C C . ILE A 1 304 ? 14.695 0.234 -2.441 1 98.5 304 ILE A C 1
ATOM 2408 O O . ILE A 1 304 ? 14.961 1.347 -2.9 1 98.5 304 ILE A O 1
ATOM 2412 N N . GLY A 1 305 ? 14.805 -0.808 -3.164 1 97.44 305 GLY A N 1
ATOM 2413 C CA . GLY A 1 305 ? 15.383 -0.837 -4.5 1 97.44 305 GLY A CA 1
ATOM 2414 C C . GLY A 1 305 ? 14.391 -0.452 -5.582 1 97.44 305 GLY A C 1
ATOM 2415 O O . GLY A 1 305 ? 13.227 -0.164 -5.297 1 97.44 305 GLY A O 1
ATOM 2416 N N . PRO A 1 306 ? 14.922 -0.401 -6.844 1 94.25 306 PRO A N 1
ATOM 2417 C CA . PRO A 1 306 ? 14.055 -0.09 -7.98 1 94.25 306 PRO A CA 1
ATOM 2418 C C . PRO A 1 306 ? 13.195 -1.276 -8.406 1 94.25 306 PRO A C 1
ATOM 2420 O O . PRO A 1 306 ? 13.219 -2.324 -7.758 1 94.25 306 PRO A O 1
ATOM 2423 N N . GLU A 1 307 ? 12.43 -1.142 -9.445 1 85.5 307 GLU A N 1
ATOM 2424 C CA . GLU A 1 307 ? 11.539 -2.176 -9.961 1 85.5 307 GLU A CA 1
ATOM 2425 C C . GLU A 1 307 ? 12.312 -3.447 -10.297 1 85.5 307 GLU A C 1
ATOM 2427 O O . GLU A 1 307 ? 11.82 -4.555 -10.078 1 85.5 307 GLU A O 1
ATOM 2432 N N . GLY A 1 308 ? 13.508 -3.338 -10.727 1 87.88 308 GLY A N 1
ATOM 2433 C CA . GLY A 1 308 ? 14.328 -4.484 -11.07 1 87.88 308 GLY A CA 1
ATOM 2434 C C . GLY A 1 308 ? 15.07 -5.066 -9.875 1 87.88 308 GLY A C 1
ATOM 2435 O O . GLY A 1 308 ? 15.75 -6.086 -10 1 87.88 308 GLY A O 1
ATOM 2436 N N . GLY A 1 309 ? 14.969 -4.426 -8.695 1 93.06 309 GLY A N 1
ATOM 2437 C CA . GLY A 1 309 ? 15.625 -4.902 -7.492 1 93.06 309 GLY A CA 1
ATOM 2438 C C . GLY A 1 309 ? 17.078 -4.508 -7.414 1 93.06 309 GLY A C 1
ATOM 2439 O O . GLY A 1 309 ? 17.594 -3.822 -8.305 1 93.06 309 GLY A O 1
ATOM 2440 N N . TRP A 1 310 ? 17.688 -4.902 -6.309 1 96.38 310 TRP A N 1
ATOM 2441 C CA . TRP A 1 310 ? 19.125 -4.691 -6.105 1 96.38 310 TRP A CA 1
ATOM 2442 C C . TRP A 1 310 ? 19.938 -5.781 -6.789 1 96.38 310 TRP A C 1
ATOM 2444 O O . TRP A 1 310 ? 19.547 -6.953 -6.785 1 96.38 310 TRP A O 1
ATOM 2454 N N . ILE A 1 311 ? 21.078 -5.441 -7.34 1 95.12 311 ILE A N 1
ATOM 2455 C CA . ILE A 1 311 ? 22 -6.469 -7.812 1 95.12 311 ILE A CA 1
ATOM 2456 C C . ILE A 1 311 ? 22.875 -6.938 -6.66 1 95.12 311 ILE A C 1
ATOM 2458 O O . ILE A 1 311 ? 23.031 -6.238 -5.656 1 95.12 311 ILE A O 1
ATOM 2462 N N . PRO A 1 312 ? 23.5 -8.07 -6.766 1 96 312 PRO A N 1
ATOM 2463 C CA . PRO A 1 312 ? 24.297 -8.633 -5.672 1 96 312 PRO A CA 1
ATOM 2464 C C . PRO A 1 312 ? 25.391 -7.691 -5.199 1 96 312 PRO A C 1
ATOM 2466 O O . PRO A 1 312 ? 25.641 -7.57 -3.998 1 96 312 PRO A O 1
ATOM 2469 N N . GLU A 1 313 ? 26.047 -7.016 -6.113 1 96.88 313 GLU A N 1
ATOM 2470 C CA . GLU A 1 313 ? 27.109 -6.086 -5.77 1 96.88 313 GLU A CA 1
ATOM 2471 C C . GLU A 1 313 ? 26.594 -4.941 -4.902 1 96.88 313 GLU A C 1
ATOM 2473 O O . GLU A 1 313 ? 27.281 -4.488 -3.988 1 96.88 313 GLU A O 1
ATOM 2478 N N . GLU A 1 314 ? 25.469 -4.488 -5.207 1 97.69 314 GLU A N 1
ATOM 2479 C CA . GLU A 1 314 ? 24.859 -3.408 -4.434 1 97.69 314 GLU A CA 1
ATOM 2480 C C . GLU A 1 314 ? 24.484 -3.881 -3.033 1 97.69 314 GLU A C 1
ATOM 2482 O O . GLU A 1 314 ? 24.656 -3.148 -2.057 1 97.69 314 GLU A O 1
ATOM 2487 N N . ILE A 1 315 ? 23.953 -5.043 -2.955 1 97.56 315 ILE A N 1
ATOM 2488 C CA . ILE A 1 315 ? 23.609 -5.625 -1.662 1 97.56 315 ILE A CA 1
ATOM 2489 C C . ILE A 1 315 ? 24.859 -5.707 -0.79 1 97.56 315 ILE A C 1
ATOM 2491 O O . ILE A 1 315 ? 24.844 -5.293 0.371 1 97.56 315 ILE A O 1
ATOM 2495 N N . SER A 1 316 ? 25.922 -6.195 -1.372 1 97.62 316 SER A N 1
ATOM 2496 C CA . SER A 1 316 ? 27.188 -6.301 -0.656 1 97.62 316 SER A CA 1
ATOM 2497 C C . SER A 1 316 ? 27.672 -4.93 -0.194 1 97.62 316 SER A C 1
ATOM 2499 O O . SER A 1 316 ? 28.188 -4.793 0.915 1 97.62 316 SER A O 1
ATOM 2501 N N . LEU A 1 317 ? 27.516 -3.996 -1.077 1 97.19 317 LEU A N 1
ATOM 2502 C CA . LEU A 1 317 ? 27.922 -2.633 -0.75 1 97.19 317 LEU A CA 1
ATOM 2503 C C . LEU A 1 317 ? 27.141 -2.109 0.453 1 97.19 317 LEU A C 1
ATOM 2505 O O . LEU A 1 317 ? 27.734 -1.555 1.384 1 97.19 317 LEU A O 1
ATOM 2509 N N . PHE A 1 318 ? 25.859 -2.262 0.469 1 97.5 318 PHE A N 1
ATOM 2510 C CA . PHE A 1 318 ? 25.016 -1.845 1.585 1 97.5 318 PHE A CA 1
ATOM 2511 C C . PHE A 1 318 ? 25.438 -2.539 2.873 1 97.5 318 PHE A C 1
ATOM 2513 O O . PHE A 1 318 ? 25.547 -1.9 3.922 1 97.5 318 PHE A O 1
ATOM 2520 N N . GLU A 1 319 ? 25.641 -3.773 2.754 1 96.25 319 GLU A N 1
ATOM 2521 C CA . GLU A 1 319 ? 26.047 -4.547 3.924 1 96.25 319 GLU A CA 1
ATOM 2522 C C . GLU A 1 319 ? 27.375 -4.051 4.484 1 96.25 319 GLU A C 1
ATOM 2524 O O . GLU A 1 319 ? 27.547 -3.959 5.703 1 96.25 319 GLU A O 1
ATOM 2529 N N . SER A 1 320 ? 28.297 -3.738 3.645 1 95.25 320 SER A N 1
ATOM 2530 C CA . SER A 1 320 ? 29.594 -3.225 4.074 1 95.25 320 SER A CA 1
ATOM 2531 C C . SER A 1 320 ? 29.453 -1.889 4.793 1 95.25 320 SER A C 1
ATOM 2533 O O . SER A 1 320 ? 30.328 -1.499 5.57 1 95.25 320 SER A O 1
ATOM 2535 N N . CYS A 1 321 ? 28.328 -1.211 4.539 1 94.88 321 CYS A N 1
ATOM 2536 C CA . CYS A 1 321 ? 28.062 0.079 5.168 1 94.88 321 CYS A CA 1
ATOM 2537 C C . CYS A 1 321 ? 27.219 -0.087 6.426 1 94.88 321 CYS A C 1
ATOM 2539 O O . CYS A 1 321 ? 26.766 0.899 7.004 1 94.88 321 CYS A O 1
ATOM 2541 N N . GLY A 1 322 ? 26.922 -1.326 6.809 1 93.56 322 GLY A N 1
ATOM 2542 C CA . GLY A 1 322 ? 26.266 -1.584 8.078 1 93.56 322 GLY A CA 1
ATOM 2543 C C . GLY A 1 322 ? 24.766 -1.807 7.938 1 93.56 322 GLY A C 1
ATOM 2544 O O . GLY A 1 322 ? 24.047 -1.896 8.938 1 93.56 322 GLY A O 1
ATOM 2545 N N . PHE A 1 323 ? 24.25 -1.896 6.73 1 96.81 323 PHE A N 1
ATOM 2546 C CA . PHE A 1 323 ? 22.844 -2.154 6.531 1 96.81 323 PHE A CA 1
ATOM 2547 C C . PHE A 1 323 ? 22.5 -3.609 6.844 1 96.81 323 PHE A C 1
ATOM 2549 O O . PHE A 1 323 ? 23.266 -4.516 6.492 1 96.81 323 PHE A O 1
ATOM 2556 N N . ASN A 1 324 ? 21.391 -3.77 7.516 1 96 324 ASN A N 1
ATOM 2557 C CA . ASN A 1 324 ? 20.875 -5.105 7.785 1 96 324 ASN A CA 1
ATOM 2558 C C . ASN A 1 324 ? 19.891 -5.555 6.703 1 96 324 ASN A C 1
ATOM 2560 O O . ASN A 1 324 ? 18.844 -4.941 6.516 1 96 324 ASN A O 1
ATOM 2564 N N . LEU A 1 325 ? 20.281 -6.625 6.062 1 96.94 325 LEU A N 1
ATOM 2565 C CA . LEU A 1 325 ? 19.422 -7.184 5.016 1 96.94 325 LEU A CA 1
ATOM 2566 C C . LEU A 1 325 ? 18.203 -7.871 5.613 1 96.94 325 LEU A C 1
ATOM 2568 O O . LEU A 1 325 ? 18.328 -8.633 6.574 1 96.94 325 LEU A O 1
ATOM 2572 N N . CYS A 1 326 ? 17.016 -7.551 5.039 1 96.94 326 CYS A N 1
ATOM 2573 C CA . CYS A 1 326 ? 15.789 -8.18 5.523 1 96.94 326 CYS A CA 1
ATOM 2574 C C . CYS A 1 326 ? 14.789 -8.383 4.387 1 96.94 326 CYS A C 1
ATOM 2576 O O . CYS A 1 326 ? 15.016 -7.91 3.27 1 96.94 326 CYS A O 1
ATOM 2578 N N . SER A 1 327 ? 13.719 -9.133 4.699 1 95.88 327 SER A N 1
ATOM 2579 C CA . SER A 1 327 ? 12.68 -9.445 3.723 1 95.88 327 SER A CA 1
ATOM 2580 C C . SER A 1 327 ? 11.297 -9.453 4.367 1 95.88 327 SER A C 1
ATOM 2582 O O . SER A 1 327 ? 11.18 -9.539 5.594 1 95.88 327 SER A O 1
ATOM 2584 N N . LEU A 1 328 ? 10.273 -9.234 3.529 1 94.94 328 LEU A N 1
ATOM 2585 C CA . LEU A 1 328 ? 8.898 -9.492 3.943 1 94.94 328 LEU A CA 1
ATOM 2586 C C . LEU A 1 328 ? 8.445 -10.883 3.496 1 94.94 328 LEU A C 1
ATOM 2588 O O . LEU A 1 328 ? 7.281 -11.242 3.664 1 94.94 328 LEU A O 1
ATOM 2592 N N . GLY A 1 329 ? 9.375 -11.641 2.971 1 92.25 329 GLY A N 1
ATOM 2593 C CA . GLY A 1 329 ? 9.078 -12.953 2.412 1 92.25 329 GLY A CA 1
ATOM 2594 C C . GLY A 1 329 ? 9.484 -13.086 0.955 1 92.25 329 GLY A C 1
ATOM 2595 O O . GLY A 1 329 ? 10.094 -12.172 0.39 1 92.25 329 GLY A O 1
ATOM 2596 N N . PRO A 1 330 ? 9.141 -14.195 0.349 1 91.75 330 PRO A N 1
ATOM 2597 C CA . PRO A 1 330 ? 9.625 -14.492 -1 1 91.75 330 PRO A CA 1
ATOM 2598 C C . PRO A 1 330 ? 8.828 -13.766 -2.086 1 91.75 330 PRO A C 1
ATOM 2600 O O . PRO A 1 330 ? 9.258 -13.727 -3.244 1 91.75 330 PRO A O 1
ATOM 2603 N N . ARG A 1 331 ? 7.695 -13.281 -1.779 1 94 331 ARG A N 1
ATOM 2604 C CA . ARG A 1 331 ? 6.84 -12.648 -2.779 1 94 331 ARG A CA 1
ATOM 2605 C C . ARG A 1 331 ? 7.434 -11.336 -3.262 1 94 331 ARG A C 1
ATOM 2607 O O . ARG A 1 331 ? 7.801 -10.477 -2.451 1 94 331 ARG A O 1
ATOM 2614 N N . VAL A 1 332 ? 7.555 -11.188 -4.527 1 95.25 332 VAL A N 1
ATOM 2615 C CA . VAL A 1 332 ? 8.055 -9.961 -5.137 1 95.25 332 VAL A CA 1
ATOM 2616 C C . VAL A 1 332 ? 6.922 -8.953 -5.285 1 95.25 332 VAL A C 1
ATOM 2618 O O . VAL A 1 332 ? 5.926 -9.227 -5.961 1 95.25 332 VAL A O 1
ATOM 2621 N N . LEU A 1 333 ? 7.098 -7.824 -4.691 1 96.44 333 LEU A N 1
ATOM 2622 C CA . LEU A 1 333 ? 6.07 -6.789 -4.73 1 96.44 333 LEU A CA 1
ATOM 2623 C C . LEU A 1 333 ? 6.492 -5.633 -5.629 1 96.44 333 LEU A C 1
ATOM 2625 O O . LEU A 1 333 ? 7.688 -5.371 -5.789 1 96.44 333 LEU A O 1
ATOM 2629 N N . ARG A 1 334 ? 5.5 -4.965 -6.211 1 94.75 334 ARG A N 1
ATOM 2630 C CA . ARG A 1 334 ? 5.785 -3.697 -6.871 1 94.75 334 ARG A CA 1
ATOM 2631 C C . ARG A 1 334 ? 6.395 -2.695 -5.898 1 94.75 334 ARG A C 1
ATOM 2633 O O . ARG A 1 334 ? 6.152 -2.766 -4.691 1 94.75 334 ARG A O 1
ATOM 2640 N N . THR A 1 335 ? 7.059 -1.754 -6.438 1 94.44 335 THR A N 1
ATOM 2641 C CA . THR A 1 335 ? 7.781 -0.784 -5.621 1 94.44 335 THR A CA 1
ATOM 2642 C C . THR A 1 335 ? 6.824 -0.045 -4.691 1 94.44 335 THR A C 1
ATOM 2644 O O . THR A 1 335 ? 7.133 0.166 -3.516 1 94.44 335 THR A O 1
ATOM 2647 N N . ASP A 1 336 ? 5.656 0.386 -5.203 1 95.38 336 ASP A N 1
ATOM 2648 C CA . ASP A 1 336 ? 4.707 1.123 -4.375 1 95.38 336 ASP A CA 1
ATOM 2649 C C . ASP A 1 336 ? 4.168 0.246 -3.246 1 95.38 336 ASP A C 1
ATOM 2651 O O . ASP A 1 336 ? 4.105 0.677 -2.094 1 95.38 336 ASP A O 1
ATOM 2655 N N . VAL A 1 337 ? 3.842 -1.031 -3.584 1 97.38 337 VAL A N 1
ATOM 2656 C CA . VAL A 1 337 ? 3.328 -1.965 -2.586 1 97.38 337 VAL A CA 1
ATOM 2657 C C . VAL A 1 337 ? 4.426 -2.301 -1.579 1 97.38 337 VAL A C 1
ATOM 2659 O O . VAL A 1 337 ? 4.172 -2.359 -0.374 1 97.38 337 VAL A O 1
ATOM 2662 N N . ALA A 1 338 ? 5.637 -2.48 -2.074 1 97.94 338 ALA A N 1
ATOM 2663 C CA . ALA A 1 338 ? 6.77 -2.75 -1.192 1 97.94 338 ALA A CA 1
ATOM 2664 C C . ALA A 1 338 ? 7.012 -1.584 -0.24 1 97.94 338 ALA A C 1
ATOM 2666 O O . ALA A 1 338 ? 7.234 -1.787 0.957 1 97.94 338 ALA A O 1
ATOM 2667 N N . CYS A 1 339 ? 7.004 -0.408 -0.763 1 98.25 339 CYS A N 1
ATOM 2668 C CA . CYS A 1 339 ? 7.223 0.789 0.043 1 98.25 339 CYS A CA 1
ATOM 2669 C C . CYS A 1 339 ? 6.199 0.883 1.167 1 98.25 339 CYS A C 1
ATOM 2671 O O . CYS A 1 339 ? 6.562 1.058 2.332 1 98.25 339 CYS A O 1
ATOM 2673 N N . ILE A 1 340 ? 4.938 0.765 0.801 1 98.56 340 ILE A N 1
ATOM 2674 C CA . ILE A 1 340 ? 3.857 0.849 1.776 1 98.56 340 ILE A CA 1
ATOM 2675 C C . ILE A 1 340 ? 4.016 -0.256 2.818 1 98.56 340 ILE A C 1
ATOM 2677 O O . ILE A 1 340 ? 3.928 -0 4.023 1 98.56 340 ILE A O 1
ATOM 2681 N N . SER A 1 341 ? 4.242 -1.47 2.338 1 98.5 341 SER A N 1
ATOM 2682 C CA . SER A 1 341 ? 4.355 -2.631 3.213 1 98.5 341 SER A CA 1
ATOM 2683 C C . SER A 1 341 ? 5.512 -2.475 4.195 1 98.5 341 SER A C 1
ATOM 2685 O O . SER A 1 341 ? 5.336 -2.652 5.402 1 98.5 341 SER A O 1
ATOM 2687 N N . LEU A 1 342 ? 6.648 -2.127 3.709 1 98.56 342 LEU A N 1
ATOM 2688 C CA . LEU A 1 342 ? 7.859 -2.043 4.523 1 98.56 342 LEU A CA 1
ATOM 2689 C C . LEU A 1 342 ? 7.754 -0.909 5.535 1 98.56 342 LEU A C 1
ATOM 2691 O O . LEU A 1 342 ? 8.125 -1.075 6.699 1 98.56 342 LEU A O 1
ATOM 2695 N N . LEU A 1 343 ? 7.273 0.213 5.098 1 98.25 343 LEU A N 1
ATOM 2696 C CA . LEU A 1 343 ? 7.117 1.342 6.008 1 98.25 343 LEU A CA 1
ATOM 2697 C C . LEU A 1 343 ? 6.125 1.012 7.117 1 98.25 343 LEU A C 1
ATOM 2699 O O . LEU A 1 343 ? 6.336 1.376 8.273 1 98.25 343 LEU A O 1
ATOM 2703 N N . SER A 1 344 ? 5.035 0.379 6.75 1 97.81 344 SER A N 1
ATOM 2704 C CA . SER A 1 344 ? 4.02 0.025 7.734 1 97.81 344 SER A CA 1
ATOM 2705 C C . SER A 1 344 ? 4.566 -0.957 8.766 1 97.81 344 SER A C 1
ATOM 2707 O O . SER A 1 344 ? 4.355 -0.785 9.969 1 97.81 344 SER A O 1
ATOM 2709 N N . VAL A 1 345 ? 5.254 -1.985 8.336 1 97.38 345 VAL A N 1
ATOM 2710 C CA . VAL A 1 345 ? 5.836 -2.979 9.234 1 97.38 345 VAL A CA 1
ATOM 2711 C C . VAL A 1 345 ? 6.898 -2.326 10.109 1 97.38 345 VAL A C 1
ATOM 2713 O O . VAL A 1 345 ? 6.957 -2.574 11.32 1 97.38 345 VAL A O 1
ATOM 2716 N N . LEU A 1 346 ? 7.723 -1.471 9.516 1 96.31 346 LEU A N 1
ATOM 2717 C CA . LEU A 1 346 ? 8.773 -0.791 10.266 1 96.31 346 LEU A CA 1
ATOM 2718 C C . LEU A 1 346 ? 8.18 0.073 11.367 1 96.31 346 LEU A C 1
ATOM 2720 O O . LEU A 1 346 ? 8.641 0.024 12.516 1 96.31 346 LEU A O 1
ATOM 2724 N N . ARG A 1 347 ? 7.18 0.828 11.039 1 93.75 347 ARG A N 1
ATOM 2725 C CA . ARG A 1 347 ? 6.539 1.687 12.031 1 93.75 347 ARG A CA 1
ATOM 2726 C C . ARG A 1 347 ? 5.953 0.862 13.172 1 93.75 347 ARG A C 1
ATOM 2728 O O . ARG A 1 347 ? 6.035 1.255 14.336 1 93.75 347 ARG A O 1
ATOM 2735 N N . GLU A 1 348 ? 5.344 -0.219 12.805 1 92.25 348 GLU A N 1
ATOM 2736 C CA . GLU A 1 348 ? 4.77 -1.101 13.82 1 92.25 348 GLU A CA 1
ATOM 2737 C C . GLU A 1 348 ? 5.855 -1.685 14.719 1 92.25 348 GLU A C 1
ATOM 2739 O O . GLU A 1 348 ? 5.688 -1.753 15.938 1 92.25 348 GLU A O 1
ATOM 2744 N N . CYS A 1 349 ? 6.953 -2.107 14.117 1 91.19 349 CYS A N 1
ATOM 2745 C CA . CYS A 1 349 ? 8.07 -2.646 14.883 1 91.19 349 CYS A CA 1
ATOM 2746 C C . CYS A 1 349 ? 8.625 -1.604 15.844 1 91.19 349 CYS A C 1
ATOM 2748 O O . CYS A 1 349 ? 8.906 -1.911 17 1 91.19 349 CYS A O 1
ATOM 2750 N N . ILE A 1 350 ? 8.773 -0.391 15.398 1 90.25 350 ILE A N 1
ATOM 2751 C CA . ILE A 1 350 ? 9.297 0.698 16.219 1 90.25 350 ILE A CA 1
ATOM 2752 C C . ILE A 1 350 ? 8.359 0.949 17.391 1 90.25 350 ILE A C 1
ATOM 2754 O O . ILE A 1 350 ? 8.805 1.056 18.547 1 90.25 350 ILE A O 1
ATOM 2758 N N . HIS A 1 351 ? 7.098 1.01 17.078 1 88.06 351 HIS A N 1
ATOM 2759 C CA . HIS A 1 351 ? 6.117 1.248 18.125 1 88.06 351 HIS A CA 1
ATOM 2760 C C . HIS A 1 351 ? 6.141 0.132 19.172 1 88.06 351 HIS A C 1
ATOM 2762 O O . HIS A 1 351 ? 6.082 0.396 20.375 1 88.06 351 HIS A O 1
ATOM 2768 N N . HIS A 1 352 ? 6.191 -1.064 18.688 1 84.5 352 HIS A N 1
ATOM 2769 C CA . HIS A 1 352 ? 6.215 -2.221 19.578 1 84.5 352 HIS A CA 1
ATOM 2770 C C . HIS A 1 352 ? 7.445 -2.199 20.469 1 84.5 352 HIS A C 1
ATOM 2772 O O . HIS A 1 352 ? 7.359 -2.521 21.656 1 84.5 352 HIS A O 1
ATOM 2778 N N . THR A 1 353 ? 8.508 -1.875 19.906 1 80.5 353 THR A N 1
ATOM 2779 C CA . THR A 1 353 ? 9.766 -1.879 20.641 1 80.5 353 THR A CA 1
ATOM 2780 C C . THR A 1 353 ? 9.797 -0.742 21.656 1 80.5 353 THR A C 1
ATOM 2782 O O . THR A 1 353 ? 10.328 -0.904 22.75 1 80.5 353 THR A O 1
ATOM 2785 N N . VAL A 1 354 ? 9.25 0.39 21.312 1 76.69 354 VAL A N 1
ATOM 2786 C CA . VAL A 1 354 ? 9.297 1.57 22.172 1 76.69 354 VAL A CA 1
ATOM 2787 C C . VAL A 1 354 ? 8.25 1.448 23.281 1 76.69 354 VAL A C 1
ATOM 2789 O O . VAL A 1 354 ? 8.508 1.811 24.422 1 76.69 354 VAL A O 1
ATOM 2792 N N . PHE A 1 355 ? 7.027 0.907 22.938 1 73.69 355 PHE A N 1
ATOM 2793 C CA . PHE A 1 355 ? 5.926 0.927 23.891 1 73.69 355 PHE A CA 1
ATOM 2794 C C . PHE A 1 355 ? 5.59 -0.484 24.359 1 73.69 355 PHE A C 1
ATOM 2796 O O . PHE A 1 355 ? 4.832 -0.663 25.312 1 73.69 355 PHE A O 1
ATOM 2803 N N . GLY A 1 356 ? 5.672 -1.649 23.641 1 63.12 356 GLY A N 1
ATOM 2804 C CA . GLY A 1 356 ? 5.16 -2.994 23.844 1 63.12 356 GLY A CA 1
ATOM 2805 C C . GLY A 1 356 ? 5.676 -3.645 25.125 1 63.12 356 GLY A C 1
ATOM 2806 O O . GLY A 1 356 ? 5.008 -4.5 25.703 1 63.12 356 GLY A O 1
ATOM 2807 N N . CYS A 1 357 ? 7.051 -3.865 25.484 1 49.84 357 CYS A N 1
ATOM 2808 C CA . CYS A 1 357 ? 7.375 -4.984 26.359 1 49.84 357 CYS A CA 1
ATOM 2809 C C . CYS A 1 357 ? 6.773 -4.777 27.75 1 49.84 357 CYS A C 1
ATOM 2811 O O . CYS A 1 357 ? 7.199 -5.414 28.703 1 49.84 357 CYS A O 1
ATOM 2813 N N . SER A 1 358 ? 5.871 -3.965 27.984 1 39.09 358 SER A N 1
ATOM 2814 C CA . SER A 1 358 ? 5.727 -4.004 29.438 1 39.09 358 SER A CA 1
ATOM 2815 C C . SER A 1 358 ? 5.141 -5.332 29.906 1 39.09 358 SER A C 1
ATOM 2817 O O . SER A 1 358 ? 3.992 -5.652 29.594 1 39.09 358 SER A O 1
ATOM 2819 N N . ASN A 1 359 ? 5.754 -6.543 29.641 1 33.41 359 ASN A N 1
ATOM 2820 C CA . ASN A 1 359 ? 5.453 -7.488 30.719 1 33.41 359 ASN A CA 1
ATOM 2821 C C . ASN A 1 359 ? 5.59 -6.84 32.094 1 33.41 359 ASN A C 1
ATOM 2823 O O . ASN A 1 359 ? 6.551 -6.113 32.344 1 33.41 359 ASN A O 1
ATOM 2827 N N . MET B 1 1 ? -23.125 -14.453 -3.047 1 46.34 1 MET B N 1
ATOM 2828 C CA . MET B 1 1 ? -22.734 -15.281 -4.176 1 46.34 1 MET B CA 1
ATOM 2829 C C . MET B 1 1 ? -21.219 -15.469 -4.207 1 46.34 1 MET B C 1
ATOM 2831 O O . MET B 1 1 ? -20.469 -14.492 -4.137 1 46.34 1 MET B O 1
ATOM 2835 N N . THR B 1 2 ? -20.766 -16.469 -3.658 1 51.94 2 THR B N 1
ATOM 2836 C CA . THR B 1 2 ? -19.375 -16.844 -3.865 1 51.94 2 THR B CA 1
ATOM 2837 C C . THR B 1 2 ? -19.094 -17.094 -5.344 1 51.94 2 THR B C 1
ATOM 2839 O O . THR B 1 2 ? -19.766 -17.906 -5.98 1 51.94 2 THR B O 1
ATOM 2842 N N . GLU B 1 3 ? -18.781 -16 -6.074 1 57.06 3 GLU B N 1
ATOM 2843 C CA . GLU B 1 3 ? -18.484 -16.219 -7.484 1 57.06 3 GLU B CA 1
ATOM 2844 C C . GLU B 1 3 ? -17.281 -17.141 -7.66 1 57.06 3 GLU B C 1
ATOM 2846 O O . GLU B 1 3 ? -16.219 -16.891 -7.074 1 57.06 3 GLU B O 1
ATOM 2851 N N . ASN B 1 4 ? -17.594 -18.422 -7.879 1 58.94 4 ASN B N 1
ATOM 2852 C CA . ASN B 1 4 ? -16.578 -19.422 -8.164 1 58.94 4 ASN B CA 1
ATOM 2853 C C . ASN B 1 4 ? -15.742 -19.047 -9.391 1 58.94 4 ASN B C 1
ATOM 2855 O O . ASN B 1 4 ? -16.281 -18.891 -10.484 1 58.94 4 ASN B O 1
ATOM 2859 N N . LEU B 1 5 ? -14.633 -18.312 -9.078 1 78.62 5 LEU B N 1
ATOM 2860 C CA . LEU B 1 5 ? -13.625 -18.125 -10.125 1 78.62 5 LEU B CA 1
ATOM 2861 C C . LEU B 1 5 ? -13.148 -19.469 -10.664 1 78.62 5 LEU B C 1
ATOM 2863 O O . LEU B 1 5 ? -11.992 -19.844 -10.469 1 78.62 5 LEU B O 1
ATOM 2867 N N . GLY B 1 6 ? -14.141 -20.234 -11.305 1 80.81 6 GLY B N 1
ATOM 2868 C CA . GLY B 1 6 ? -13.914 -21.609 -11.75 1 80.81 6 GLY B CA 1
ATOM 2869 C C . GLY B 1 6 ? -12.961 -21.703 -12.93 1 80.81 6 GLY B C 1
ATOM 2870 O O . GLY B 1 6 ? -12.477 -20.672 -13.422 1 80.81 6 GLY B O 1
ATOM 2871 N N . LYS B 1 7 ? -12.719 -22.875 -13.336 1 83.56 7 LYS B N 1
ATOM 2872 C CA . LYS B 1 7 ? -11.75 -23.219 -14.367 1 83.56 7 LYS B CA 1
ATOM 2873 C C . LYS B 1 7 ? -12.086 -22.531 -15.688 1 83.56 7 LYS B C 1
ATOM 2875 O O . LYS B 1 7 ? -11.203 -21.984 -16.359 1 83.56 7 LYS B O 1
ATOM 2880 N N . LYS B 1 8 ? -13.312 -22.562 -16.062 1 85.5 8 LYS B N 1
ATOM 2881 C CA . LYS B 1 8 ? -13.742 -21.938 -17.312 1 85.5 8 LYS B CA 1
ATOM 2882 C C . LYS B 1 8 ? -13.469 -20.438 -17.312 1 85.5 8 LYS B C 1
ATOM 2884 O O . LYS B 1 8 ? -13.023 -19.875 -18.312 1 85.5 8 LYS B O 1
ATOM 2889 N N . SER B 1 9 ? -13.68 -19.844 -16.203 1 88.88 9 SER B N 1
ATOM 2890 C CA . SER B 1 9 ? -13.453 -18.406 -16.078 1 88.88 9 SER B CA 1
ATOM 2891 C C . SER B 1 9 ? -11.961 -18.078 -16.141 1 88.88 9 SER B C 1
ATOM 2893 O O . SER B 1 9 ? -11.57 -17.047 -16.703 1 88.88 9 SER B O 1
ATOM 2895 N N . ILE B 1 10 ? -11.219 -18.891 -15.602 1 91.94 10 ILE B N 1
ATOM 2896 C CA . ILE B 1 10 ? -9.773 -18.703 -15.602 1 91.94 10 ILE B CA 1
ATOM 2897 C C . ILE B 1 10 ? -9.242 -18.75 -17.031 1 91.94 10 ILE B C 1
ATOM 2899 O O . ILE B 1 10 ? -8.477 -17.875 -17.453 1 91.94 10 ILE B O 1
ATOM 2903 N N . LEU B 1 11 ? -9.672 -19.766 -17.766 1 89 11 LEU B N 1
ATOM 2904 C CA . LEU B 1 11 ? -9.234 -19.906 -19.156 1 89 11 LEU B CA 1
ATOM 2905 C C . LEU B 1 11 ? -9.664 -18.703 -19.984 1 89 11 LEU B C 1
ATOM 2907 O O . LEU B 1 11 ? -8.891 -18.203 -20.812 1 89 11 LEU B O 1
ATOM 2911 N N . LYS B 1 12 ? -10.859 -18.297 -19.703 1 88.06 12 LYS B N 1
ATOM 2912 C CA . LYS B 1 12 ? -11.352 -17.109 -20.406 1 88.06 12 LYS B CA 1
ATOM 2913 C C . LYS B 1 12 ? -10.5 -15.883 -20.094 1 88.06 12 LYS B C 1
ATOM 2915 O O . LYS B 1 12 ? -10.18 -15.094 -20.984 1 88.06 12 LYS B O 1
ATOM 2920 N N . ALA B 1 13 ? -10.156 -15.742 -18.875 1 90.62 13 ALA B N 1
ATOM 2921 C CA . ALA B 1 13 ? -9.328 -14.617 -18.453 1 90.62 13 ALA B CA 1
ATOM 2922 C C . ALA B 1 13 ? -7.953 -14.672 -19.125 1 90.62 13 ALA B C 1
ATOM 2924 O O . ALA B 1 13 ? -7.445 -13.648 -19.594 1 90.62 13 ALA B O 1
ATOM 2925 N N . LEU B 1 14 ? -7.367 -15.789 -19.188 1 90.5 14 LEU B N 1
ATOM 2926 C CA . LEU B 1 14 ? -6.039 -15.969 -19.766 1 90.5 14 LEU B CA 1
ATOM 2927 C C . LEU B 1 14 ? -6.066 -15.672 -21.266 1 90.5 14 LEU B C 1
ATOM 2929 O O . LEU B 1 14 ? -5.07 -15.203 -21.828 1 90.5 14 LEU B O 1
ATOM 2933 N N . SER B 1 15 ? -7.152 -15.93 -21.859 1 87.88 15 SER B N 1
ATOM 2934 C CA . SER B 1 15 ? -7.277 -15.773 -23.297 1 87.88 15 SER B CA 1
ATOM 2935 C C . SER B 1 15 ? -7.746 -14.367 -23.672 1 87.88 15 SER B C 1
ATOM 2937 O O . SER B 1 15 ? -7.828 -14.023 -24.844 1 87.88 15 SER B O 1
ATOM 2939 N N . SER B 1 16 ? -8.047 -13.594 -22.703 1 86.31 16 SER B N 1
ATOM 2940 C CA . SER B 1 16 ? -8.547 -12.25 -22.969 1 86.31 16 SER B CA 1
ATOM 2941 C C . SER B 1 16 ? -7.418 -11.32 -23.391 1 86.31 16 SER B C 1
ATOM 2943 O O . SER B 1 16 ? -6.262 -11.727 -23.469 1 86.31 16 SER B O 1
ATOM 2945 N N . LEU B 1 17 ? -7.824 -10.109 -23.75 1 80.12 17 LEU B N 1
ATOM 2946 C CA . LEU B 1 17 ? -6.84 -9.109 -24.156 1 80.12 17 LEU B CA 1
ATOM 2947 C C . LEU B 1 17 ? -6.109 -8.539 -22.953 1 80.12 17 LEU B C 1
ATOM 2949 O O . LEU B 1 17 ? -6.734 -8.164 -21.953 1 80.12 17 LEU B O 1
ATOM 2953 N N . TRP B 1 18 ? -4.812 -8.664 -23.016 1 87.5 18 TRP B N 1
ATOM 2954 C CA . TRP B 1 18 ? -3.943 -8.117 -21.984 1 87.5 18 TRP B CA 1
ATOM 2955 C C . TRP B 1 18 ? -3.047 -7.023 -22.547 1 87.5 18 TRP B C 1
ATOM 2957 O O . TRP B 1 18 ? -2.67 -7.066 -23.719 1 87.5 18 TRP B O 1
ATOM 2967 N N . THR B 1 19 ? -2.836 -5.984 -21.781 1 78.44 19 THR B N 1
ATOM 2968 C CA . THR B 1 19 ? -1.82 -4.992 -22.109 1 78.44 19 THR B CA 1
ATOM 2969 C C . THR B 1 19 ? -0.469 -5.383 -21.516 1 78.44 19 THR B C 1
ATOM 2971 O O . THR B 1 19 ? -0.274 -5.309 -20.297 1 78.44 19 THR B O 1
ATOM 2974 N N . VAL B 1 20 ? 0.459 -5.68 -22.375 1 75.81 20 VAL B N 1
ATOM 2975 C CA . VAL B 1 20 ? 1.715 -6.309 -21.969 1 75.81 20 VAL B CA 1
ATOM 2976 C C . VAL B 1 20 ? 2.615 -5.277 -21.297 1 75.81 20 VAL B C 1
ATOM 2978 O O . VAL B 1 20 ? 3.336 -5.605 -20.344 1 75.81 20 VAL B O 1
ATOM 2981 N N . GLU B 1 21 ? 2.537 -4.031 -21.719 1 69.94 21 GLU B N 1
ATOM 2982 C CA . GLU B 1 21 ? 3.453 -3.002 -21.25 1 69.94 21 GLU B CA 1
ATOM 2983 C C . GLU B 1 21 ? 3.244 -2.725 -19.766 1 69.94 21 GLU B C 1
ATOM 2985 O O . GLU B 1 21 ? 4.16 -2.268 -19.078 1 69.94 21 GLU B O 1
ATOM 2990 N N . ASP B 1 22 ? 2.152 -3.076 -19.281 1 67.75 22 ASP B N 1
ATOM 2991 C CA . ASP B 1 22 ? 1.849 -2.721 -17.906 1 67.75 22 ASP B CA 1
ATOM 2992 C C . ASP B 1 22 ? 2.01 -3.924 -16.984 1 67.75 22 ASP B C 1
ATOM 2994 O O . ASP B 1 22 ? 1.799 -3.816 -15.766 1 67.75 22 ASP B O 1
ATOM 2998 N N . LEU B 1 23 ? 2.467 -4.996 -17.656 1 74.12 23 LEU B N 1
ATOM 2999 C CA . LEU B 1 23 ? 2.516 -6.223 -16.875 1 74.12 23 LEU B CA 1
ATOM 3000 C C . LEU B 1 23 ? 3.945 -6.535 -16.438 1 74.12 23 LEU B C 1
ATOM 3002 O O . LEU B 1 23 ? 4.883 -6.391 -17.219 1 74.12 23 LEU B O 1
ATOM 3006 N N . GLU B 1 24 ? 4.133 -6.594 -15.18 1 77.62 24 GLU B N 1
ATOM 3007 C CA . GLU B 1 24 ? 5.379 -7.129 -14.641 1 77.62 24 GLU B CA 1
ATOM 3008 C C . GLU B 1 24 ? 5.258 -8.617 -14.344 1 77.62 24 GLU B C 1
ATOM 3010 O O . GLU B 1 24 ? 4.934 -9.008 -13.219 1 77.62 24 GLU B O 1
ATOM 3015 N N . MET B 1 25 ? 5.578 -9.438 -15.359 1 86.94 25 MET B N 1
ATOM 3016 C CA . MET B 1 25 ? 5.355 -10.875 -15.242 1 86.94 25 MET B CA 1
ATOM 3017 C C . MET B 1 25 ? 6.629 -11.586 -14.797 1 86.94 25 MET B C 1
ATOM 3019 O O . MET B 1 25 ? 7.461 -11.953 -15.633 1 86.94 25 MET B O 1
ATOM 3023 N N . ASN B 1 26 ? 6.668 -11.836 -13.523 1 92.25 26 ASN B N 1
ATOM 3024 C CA . ASN B 1 26 ? 7.797 -12.562 -12.953 1 92.25 26 ASN B CA 1
ATOM 3025 C C . ASN B 1 26 ? 7.562 -14.07 -12.992 1 92.25 26 ASN B C 1
ATOM 3027 O O . ASN B 1 26 ? 8.484 -14.852 -12.758 1 92.25 26 ASN B O 1
ATOM 3031 N N . LEU B 1 27 ? 6.414 -14.43 -13.281 1 95.19 27 LEU B N 1
ATOM 3032 C CA . LEU B 1 27 ? 5.965 -15.812 -13.367 1 95.19 27 LEU B CA 1
ATOM 3033 C C . LEU B 1 27 ? 4.93 -15.984 -14.477 1 95.19 27 LEU B C 1
ATOM 3035 O O . LEU B 1 27 ? 3.924 -15.266 -14.508 1 95.19 27 LEU B O 1
ATOM 3039 N N . ILE B 1 28 ? 5.203 -16.875 -15.391 1 96.19 28 ILE B N 1
ATOM 3040 C CA . ILE B 1 28 ? 4.234 -17.156 -16.438 1 96.19 28 ILE B CA 1
ATOM 3041 C C . ILE B 1 28 ? 3.221 -18.188 -15.938 1 96.19 28 ILE B C 1
ATOM 3043 O O . ILE B 1 28 ? 3.578 -19.344 -15.656 1 96.19 28 ILE B O 1
ATOM 3047 N N . LEU B 1 29 ? 1.995 -17.797 -15.898 1 97.06 29 LEU B N 1
ATOM 3048 C CA . LEU B 1 29 ? 0.957 -18.641 -15.328 1 97.06 29 LEU B CA 1
ATOM 3049 C C . LEU B 1 29 ? 0.168 -19.344 -16.422 1 97.06 29 LEU B C 1
ATOM 3051 O O . LEU B 1 29 ? -0.113 -18.766 -17.469 1 97.06 29 LEU B O 1
ATOM 3055 N N . PHE B 1 30 ? -0.214 -20.578 -16.141 1 95.75 30 PHE B N 1
ATOM 3056 C CA . PHE B 1 30 ? -1.024 -21.375 -17.047 1 95.75 30 PHE B CA 1
ATOM 3057 C C . PHE B 1 30 ? -1.892 -22.375 -16.281 1 95.75 30 PHE B C 1
ATOM 3059 O O . PHE B 1 30 ? -1.696 -22.578 -15.086 1 95.75 30 PHE B O 1
ATOM 3066 N N . THR B 1 31 ? -2.898 -22.891 -16.938 1 95.31 31 THR B N 1
ATOM 3067 C CA . THR B 1 31 ? -3.729 -23.938 -16.359 1 95.31 31 THR B CA 1
ATOM 3068 C C . THR B 1 31 ? -3.186 -25.312 -16.719 1 95.31 31 THR B C 1
ATOM 3070 O O . THR B 1 31 ? -2.406 -25.453 -17.656 1 95.31 31 THR B O 1
ATOM 3073 N N . GLU B 1 32 ? -3.621 -26.266 -15.977 1 93.31 32 GLU B N 1
ATOM 3074 C CA . GLU B 1 32 ? -3.227 -27.641 -16.266 1 93.31 32 GLU B CA 1
ATOM 3075 C C . GLU B 1 32 ? -3.689 -28.078 -17.656 1 93.31 32 GLU B C 1
ATOM 3077 O O . GLU B 1 32 ? -3.027 -28.875 -18.312 1 93.31 32 GLU B O 1
ATOM 3082 N N . GLU B 1 33 ? -4.723 -27.562 -18.109 1 92.31 33 GLU B N 1
ATOM 3083 C CA . GLU B 1 33 ? -5.312 -27.922 -19.406 1 92.31 33 GLU B CA 1
ATOM 3084 C C . GLU B 1 33 ? -4.441 -27.438 -20.562 1 92.31 33 GLU B C 1
ATOM 3086 O O . GLU B 1 33 ? -4.559 -27.938 -21.688 1 92.31 33 GLU B O 1
ATOM 3091 N N . GLU B 1 34 ? -3.629 -26.453 -20.281 1 94.06 34 GLU B N 1
ATOM 3092 C CA . GLU B 1 34 ? -2.777 -25.891 -21.328 1 94.06 34 GLU B CA 1
ATOM 3093 C C . GLU B 1 34 ? -1.529 -26.75 -21.547 1 94.06 34 GLU B C 1
ATOM 3095 O O . GLU B 1 34 ? -0.787 -26.547 -22.5 1 94.06 34 GLU B O 1
ATOM 3100 N N . ILE B 1 35 ? -1.298 -27.656 -20.703 1 93.94 35 ILE B N 1
ATOM 3101 C CA . ILE B 1 35 ? -0.122 -28.516 -20.797 1 93.94 35 ILE B CA 1
ATOM 3102 C C . ILE B 1 35 ? -0.403 -29.688 -21.719 1 93.94 35 ILE B C 1
ATOM 3104 O O . ILE B 1 35 ? -1.433 -30.359 -21.609 1 93.94 35 ILE B O 1
ATOM 3108 N N . GLU B 1 36 ? 0.477 -29.891 -22.594 1 92.69 36 GLU B N 1
ATOM 3109 C CA . GLU B 1 36 ? 0.377 -30.984 -23.547 1 92.69 36 GLU B CA 1
ATOM 3110 C C . GLU B 1 36 ? 1.638 -31.844 -23.531 1 92.69 36 GLU B C 1
ATOM 3112 O O . GLU B 1 36 ? 2.693 -31.406 -23.078 1 92.69 36 GLU B O 1
ATOM 3117 N N . ALA B 1 37 ? 1.423 -33.031 -24.031 1 87.56 37 ALA B N 1
ATOM 3118 C CA . ALA B 1 37 ? 2.584 -33.906 -24.25 1 87.56 37 ALA B CA 1
ATOM 3119 C C . ALA B 1 37 ? 3.381 -33.469 -25.469 1 87.56 37 ALA B C 1
ATOM 3121 O O . ALA B 1 37 ? 2.803 -33.062 -26.469 1 87.56 37 ALA B O 1
ATOM 3122 N N . GLU B 1 38 ? 4.668 -33.312 -25.297 1 78.69 38 GLU B N 1
ATOM 3123 C CA . GLU B 1 38 ? 5.516 -32.875 -26.406 1 78.69 38 GLU B CA 1
ATOM 3124 C C . GLU B 1 38 ? 5.305 -33.75 -27.625 1 78.69 38 GLU B C 1
ATOM 3126 O O . GLU B 1 38 ? 5.137 -33.25 -28.75 1 78.69 38 GLU B O 1
ATOM 3131 N N . ASN B 1 39 ? 5.711 -35 -27.5 1 72.75 39 ASN B N 1
ATOM 3132 C CA . ASN B 1 39 ? 5.496 -36 -28.531 1 72.75 39 ASN B CA 1
ATOM 3133 C C . ASN B 1 39 ? 4.773 -37.25 -27.984 1 72.75 39 ASN B C 1
ATOM 3135 O O . ASN B 1 39 ? 4.664 -37.406 -26.781 1 72.75 39 ASN B O 1
ATOM 3139 N N . LYS B 1 40 ? 3.936 -38 -28.828 1 63.47 40 LYS B N 1
ATOM 3140 C CA . LYS B 1 40 ? 3.23 -39.219 -28.469 1 63.47 40 LYS B CA 1
ATOM 3141 C C . LYS B 1 40 ? 4.156 -40.188 -27.734 1 63.47 40 LYS B C 1
ATOM 3143 O O . LYS B 1 40 ? 3.701 -40.969 -26.922 1 63.47 40 LYS B O 1
ATOM 3148 N N . SER B 1 41 ? 5.445 -40.062 -27.969 1 56.44 41 SER B N 1
ATOM 3149 C CA . SER B 1 41 ? 6.371 -41.031 -27.422 1 56.44 41 SER B CA 1
ATOM 3150 C C . SER B 1 41 ? 7.18 -40.469 -26.266 1 56.44 41 SER B C 1
ATOM 3152 O O . SER B 1 41 ? 7.793 -41.188 -25.5 1 56.44 41 SER B O 1
ATOM 3154 N N . GLU B 1 42 ? 7.441 -39.125 -26.312 1 57.19 42 GLU B N 1
ATOM 3155 C CA . GLU B 1 42 ? 8.422 -38.625 -25.375 1 57.19 42 GLU B CA 1
ATOM 3156 C C . GLU B 1 42 ? 7.746 -38 -24.156 1 57.19 42 GLU B C 1
ATOM 3158 O O . GLU B 1 42 ? 6.625 -37.5 -24.25 1 57.19 42 GLU B O 1
ATOM 3163 N N . GLU B 1 43 ? 8.211 -38.25 -22.922 1 65.75 43 GLU B N 1
ATOM 3164 C CA . GLU B 1 43 ? 7.777 -37.969 -21.547 1 65.75 43 GLU B CA 1
ATOM 3165 C C . GLU B 1 43 ? 7.902 -36.5 -21.234 1 65.75 43 GLU B C 1
ATOM 3167 O O . GLU B 1 43 ? 7.715 -36.062 -20.094 1 65.75 43 GLU B O 1
ATOM 3172 N N . GLY B 1 44 ? 7.855 -35.531 -22.312 1 84.5 44 GLY B N 1
ATOM 3173 C CA . GLY B 1 44 ? 7.992 -34.125 -21.938 1 84.5 44 GLY B CA 1
ATOM 3174 C C . GLY B 1 44 ? 6.68 -33.375 -22 1 84.5 44 GLY B C 1
ATOM 3175 O O . GLY B 1 44 ? 5.766 -33.75 -22.734 1 84.5 44 GLY B O 1
ATOM 3176 N N . SER B 1 45 ? 6.496 -32.5 -21.094 1 92.94 45 SER B N 1
ATOM 3177 C CA . SER B 1 45 ? 5.328 -31.609 -21.062 1 92.94 45 SER B CA 1
ATOM 3178 C C . SER B 1 45 ? 5.652 -30.234 -21.656 1 92.94 45 SER B C 1
ATOM 3180 O O . SER B 1 45 ? 6.723 -29.688 -21.391 1 92.94 45 SER B O 1
ATOM 3182 N N . ILE B 1 46 ? 4.777 -29.797 -22.516 1 94.56 46 ILE B N 1
ATOM 3183 C CA . ILE B 1 46 ? 5.02 -28.5 -23.156 1 94.56 46 ILE B CA 1
ATOM 3184 C C . ILE B 1 46 ? 3.756 -27.641 -23.078 1 94.56 46 ILE B C 1
ATOM 3186 O O . ILE B 1 46 ? 2.664 -28.156 -22.828 1 94.56 46 ILE B O 1
ATOM 3190 N N . ILE B 1 47 ? 3.922 -26.328 -23.266 1 94.88 47 ILE B N 1
ATOM 3191 C CA . ILE B 1 47 ? 2.857 -25.344 -23.453 1 94.88 47 ILE B CA 1
ATOM 3192 C C . ILE B 1 47 ? 3.082 -24.578 -24.75 1 94.88 47 ILE B C 1
ATOM 3194 O O . ILE B 1 47 ? 4.172 -24.047 -24.984 1 94.88 47 ILE B O 1
ATOM 3198 N N . ARG B 1 48 ? 2.055 -24.516 -25.562 1 94.31 48 ARG B N 1
ATOM 3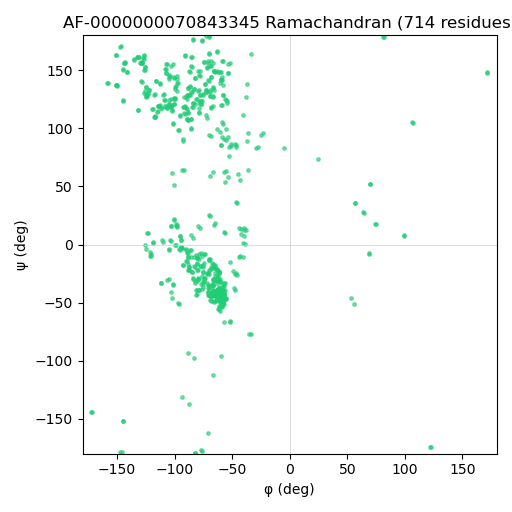199 C CA . ARG B 1 48 ? 2.146 -23.781 -26.828 1 94.31 48 ARG B CA 1
ATOM 3200 C C . ARG B 1 48 ? 1.399 -22.453 -26.734 1 94.31 48 ARG B C 1
ATOM 3202 O O . ARG B 1 48 ? 0.225 -22.422 -26.359 1 94.31 48 ARG B O 1
ATOM 3209 N N . LEU B 1 49 ? 2.094 -21.406 -27.016 1 93.5 49 LEU B N 1
ATOM 3210 C CA . LEU B 1 49 ? 1.516 -20.062 -27.016 1 93.5 49 LEU B CA 1
ATOM 3211 C C . LEU B 1 49 ? 1.578 -19.453 -28.406 1 93.5 49 LEU B C 1
ATOM 3213 O O . LEU B 1 49 ? 2.635 -19.438 -29.047 1 93.5 49 LEU B O 1
ATOM 3217 N N . LYS B 1 50 ? 0.446 -18.969 -28.828 1 92.44 50 LYS B N 1
ATOM 3218 C CA . LYS B 1 50 ? 0.406 -18.25 -30.109 1 92.44 50 LYS B CA 1
ATOM 3219 C C . LYS B 1 50 ? 1.12 -16.906 -30.016 1 92.44 50 LYS B C 1
ATOM 3221 O O . LYS B 1 50 ? 1.317 -16.375 -28.922 1 92.44 50 LYS B O 1
ATOM 3226 N N . ALA B 1 51 ? 1.42 -16.344 -31.141 1 88.06 51 ALA B N 1
ATOM 3227 C CA . ALA B 1 51 ? 2.168 -15.094 -31.234 1 88.06 51 ALA B CA 1
ATOM 3228 C C . ALA B 1 51 ? 1.404 -13.945 -30.578 1 88.06 51 ALA B C 1
ATOM 3230 O O . ALA B 1 51 ? 2.01 -13.023 -30.031 1 88.06 51 ALA B O 1
ATOM 3231 N N . ASP B 1 52 ? 0.131 -14.062 -30.562 1 89.19 52 ASP B N 1
ATOM 3232 C CA . ASP B 1 52 ? -0.665 -12.953 -30.062 1 89.19 52 ASP B CA 1
ATOM 3233 C C . ASP B 1 52 ? -0.99 -13.141 -28.578 1 89.19 52 ASP B C 1
ATOM 3235 O O . ASP B 1 52 ? -1.598 -12.266 -27.953 1 89.19 52 ASP B O 1
ATOM 3239 N N . ASP B 1 53 ? -0.558 -14.219 -28.078 1 92.38 53 ASP B N 1
ATOM 3240 C CA . ASP B 1 53 ? -0.716 -14.438 -26.641 1 92.38 53 ASP B CA 1
ATOM 3241 C C . ASP B 1 53 ? 0.128 -13.461 -25.828 1 92.38 53 ASP B C 1
ATOM 3243 O O . ASP B 1 53 ? 1.301 -13.234 -26.141 1 92.38 53 ASP B O 1
ATOM 3247 N N . TYR B 1 54 ? -0.502 -12.883 -24.781 1 91.69 54 TYR B N 1
ATOM 3248 C CA . TYR B 1 54 ? 0.181 -11.852 -24.016 1 91.69 54 TYR B CA 1
ATOM 3249 C C . TYR B 1 54 ? 1.424 -12.406 -23.328 1 91.69 54 TYR B C 1
ATOM 3251 O O . TYR B 1 54 ? 2.396 -11.68 -23.109 1 91.69 54 TYR B O 1
ATOM 3259 N N . ARG B 1 55 ? 1.354 -13.633 -23 1 93.06 55 ARG B N 1
ATOM 3260 C CA . ARG B 1 55 ? 2.506 -14.273 -22.375 1 93.06 55 ARG B CA 1
ATOM 3261 C C . ARG B 1 55 ? 3.662 -14.406 -23.359 1 93.06 55 ARG B C 1
ATOM 3263 O O . ARG B 1 55 ? 4.812 -14.117 -23.016 1 93.06 55 ARG B O 1
ATOM 3270 N N . ALA B 1 56 ? 3.381 -14.812 -24.562 1 91.56 56 ALA B N 1
ATOM 3271 C CA . ALA B 1 56 ? 4.395 -14.883 -25.609 1 91.56 56 ALA B CA 1
ATOM 3272 C C . ALA B 1 56 ? 4.977 -13.5 -25.906 1 91.56 56 ALA B C 1
ATOM 3274 O O . ALA B 1 56 ? 6.195 -13.352 -26.031 1 91.56 56 ALA B O 1
ATOM 3275 N N . LYS B 1 57 ? 4.125 -12.594 -26 1 88.94 57 LYS B N 1
ATOM 3276 C CA . LYS B 1 57 ? 4.57 -11.227 -26.25 1 88.94 57 LYS B CA 1
ATOM 3277 C C . LYS B 1 57 ? 5.484 -10.727 -25.141 1 88.94 57 LYS B C 1
ATOM 3279 O O . LYS B 1 57 ? 6.504 -10.086 -25.406 1 88.94 57 LYS B O 1
ATOM 3284 N N . HIS B 1 58 ? 5.062 -11.023 -23.953 1 90.44 58 HIS B N 1
ATOM 3285 C CA . HIS B 1 58 ? 5.879 -10.609 -22.812 1 90.44 58 HIS B CA 1
ATOM 3286 C C . HIS B 1 58 ? 7.25 -11.273 -22.859 1 90.44 58 HIS B C 1
ATOM 3288 O O . HIS B 1 58 ? 8.273 -10.602 -22.688 1 90.44 58 HIS B O 1
ATOM 3294 N N . ILE B 1 59 ? 7.312 -12.5 -23.078 1 88.69 59 ILE B N 1
ATOM 3295 C CA . ILE B 1 59 ? 8.555 -13.273 -23.094 1 88.69 59 ILE B CA 1
ATOM 3296 C C . ILE B 1 59 ? 9.461 -12.75 -24.203 1 88.69 59 ILE B C 1
ATOM 3298 O O . ILE B 1 59 ? 10.68 -12.641 -24.016 1 88.69 59 ILE B O 1
ATOM 3302 N N . GLY B 1 60 ? 8.945 -12.406 -25.281 1 84.12 60 GLY B N 1
ATOM 3303 C CA . GLY B 1 60 ? 9.711 -11.961 -26.438 1 84.12 60 GLY B CA 1
ATOM 3304 C C . GLY B 1 60 ? 10.141 -10.516 -26.359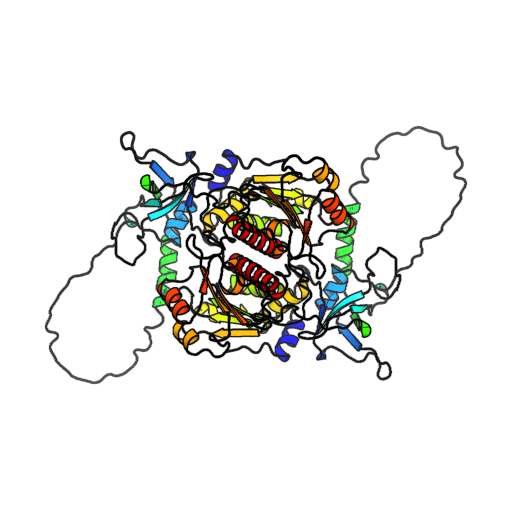 1 84.12 60 GLY B C 1
ATOM 3305 O O . GLY B 1 60 ? 11.273 -10.172 -26.703 1 84.12 60 GLY B O 1
ATOM 3306 N N . THR B 1 61 ? 9.305 -9.664 -25.859 1 82.19 61 THR B N 1
ATOM 3307 C CA . THR B 1 61 ? 9.555 -8.234 -25.969 1 82.19 61 THR B CA 1
ATOM 3308 C C . THR B 1 61 ? 10.102 -7.676 -24.672 1 82.19 61 THR B C 1
ATOM 3310 O O . THR B 1 61 ? 10.914 -6.75 -24.672 1 82.19 61 THR B O 1
ATOM 3313 N N . ILE B 1 62 ? 9.664 -8.195 -23.625 1 79.62 62 ILE B N 1
ATOM 3314 C CA . ILE B 1 62 ? 10.062 -7.641 -22.328 1 79.62 62 ILE B CA 1
ATOM 3315 C C . ILE B 1 62 ? 11.234 -8.438 -21.766 1 79.62 62 ILE B C 1
ATOM 3317 O O . ILE B 1 62 ? 12.266 -7.859 -21.406 1 79.62 62 ILE B O 1
ATOM 3321 N N . LEU B 1 63 ? 11.094 -9.711 -21.734 1 81.56 63 LEU B N 1
ATOM 3322 C CA . LEU B 1 63 ? 12.164 -10.539 -21.203 1 81.56 63 LEU B CA 1
ATOM 3323 C C . LEU B 1 63 ? 13.258 -10.75 -22.234 1 81.56 63 LEU B C 1
ATOM 3325 O O . LEU B 1 63 ? 14.383 -11.141 -21.891 1 81.56 63 LEU B O 1
ATOM 3329 N N . GLU B 1 64 ? 12.867 -10.57 -23.453 1 78.88 64 GLU B N 1
ATOM 3330 C CA . GLU B 1 64 ? 13.789 -10.688 -24.578 1 78.88 64 GLU B CA 1
ATOM 3331 C C . GLU B 1 64 ? 14.469 -12.055 -24.609 1 78.88 64 GLU B C 1
ATOM 3333 O O . GLU B 1 64 ? 15.68 -12.148 -24.828 1 78.88 64 GLU B O 1
ATOM 3338 N N . CYS B 1 65 ? 13.719 -13.031 -24.219 1 77.75 65 CYS B N 1
ATOM 3339 C CA . CYS B 1 65 ? 14.25 -14.391 -24.234 1 77.75 65 CYS B CA 1
ATOM 3340 C C . CYS B 1 65 ? 14.438 -14.891 -25.656 1 77.75 65 CYS B C 1
ATOM 3342 O O . CYS B 1 65 ? 13.594 -14.648 -26.516 1 77.75 65 CYS B O 1
ATOM 3344 N N . LYS B 1 66 ? 15.617 -15.453 -25.859 1 68.75 66 LYS B N 1
ATOM 3345 C CA . LYS B 1 66 ? 15.938 -16.047 -27.156 1 68.75 66 LYS B CA 1
ATOM 3346 C C . LYS B 1 66 ? 15.812 -17.562 -27.109 1 68.75 66 LYS B C 1
ATOM 3348 O O . LYS B 1 66 ? 15.648 -18.141 -26.031 1 68.75 66 LYS B O 1
ATOM 3353 N N . SER B 1 67 ? 15.562 -18.219 -28.281 1 62.41 67 SER B N 1
ATOM 3354 C CA . SER B 1 67 ? 15.477 -19.672 -28.328 1 62.41 67 SER B CA 1
ATOM 3355 C C . SER B 1 67 ? 16.797 -20.312 -27.938 1 62.41 67 SER B C 1
ATOM 3357 O O . SER B 1 67 ? 17.875 -19.828 -28.328 1 62.41 67 SER B O 1
ATOM 3359 N N . GLY B 1 68 ? 16.891 -21.703 -27.234 1 53 68 GLY B N 1
ATOM 3360 C CA . GLY B 1 68 ? 17.719 -22.891 -27.016 1 53 68 GLY B CA 1
ATOM 3361 C C . GLY B 1 68 ? 19.094 -22.562 -26.453 1 53 68 GLY B C 1
ATOM 3362 O O . GLY B 1 68 ? 19.828 -23.453 -26.016 1 53 68 GLY B O 1
ATOM 3363 N N . LYS B 1 69 ? 20.016 -21.656 -26.922 1 43.91 69 LYS B N 1
ATOM 3364 C CA . LYS B 1 69 ? 21.375 -22.141 -26.688 1 43.91 69 LYS B CA 1
ATOM 3365 C C . LYS B 1 69 ? 21.75 -22.062 -25.219 1 43.91 69 LYS B C 1
ATOM 3367 O O . LYS B 1 69 ? 21.484 -21.047 -24.562 1 43.91 69 LYS B O 1
ATOM 3372 N N . LYS B 1 70 ? 21.875 -23.328 -24.672 1 39.34 70 LYS B N 1
ATOM 3373 C CA . LYS B 1 70 ? 22.406 -23.641 -23.344 1 39.34 70 LYS B CA 1
ATOM 3374 C C . LYS B 1 70 ? 23.578 -22.734 -23 1 39.34 70 LYS B C 1
ATOM 3376 O O . LYS B 1 70 ? 24.734 -23.188 -23 1 39.34 70 LYS B O 1
ATOM 3381 N N . LYS B 1 71 ? 23.891 -21.688 -23.641 1 35.12 71 LYS B N 1
ATOM 3382 C CA . LYS B 1 71 ? 25.188 -21.297 -23.094 1 35.12 71 LYS B CA 1
ATOM 3383 C C . LYS B 1 71 ? 25.047 -20.812 -21.656 1 35.12 71 LYS B C 1
ATOM 3385 O O . LYS B 1 71 ? 24.328 -19.844 -21.391 1 35.12 71 LYS B O 1
ATOM 3390 N N . ILE B 1 72 ? 25.25 -21.797 -20.703 1 32.34 72 ILE B N 1
ATOM 3391 C CA . ILE B 1 72 ? 25.438 -21.547 -19.281 1 32.34 72 ILE B CA 1
ATOM 3392 C C . ILE B 1 72 ? 26.438 -20.406 -19.094 1 32.34 72 ILE B C 1
ATOM 3394 O O . ILE B 1 72 ? 27.641 -20.609 -19.156 1 32.34 72 ILE B O 1
ATOM 3398 N N . MET B 1 73 ? 26.484 -19.406 -19.891 1 31.41 73 MET B N 1
ATOM 3399 C CA . MET B 1 73 ? 27.516 -18.531 -19.359 1 31.41 73 MET B CA 1
ATOM 3400 C C . MET B 1 73 ? 27.172 -18.062 -17.938 1 31.41 73 MET B C 1
ATOM 3402 O O . MET B 1 73 ? 26 -17.938 -17.594 1 31.41 73 MET B O 1
ATOM 3406 N N . VAL B 1 74 ? 28.156 -18.016 -17.047 1 32.31 74 VAL B N 1
ATOM 3407 C CA . VAL B 1 74 ? 28.25 -17.766 -15.617 1 32.31 74 VAL B CA 1
ATOM 3408 C C . VAL B 1 74 ? 27.219 -16.719 -15.211 1 32.31 74 VAL B C 1
ATOM 3410 O O . VAL B 1 74 ? 26.547 -16.859 -14.188 1 32.31 74 VAL B O 1
ATOM 3413 N N . TYR B 1 75 ? 27.531 -15.461 -15.508 1 32.97 75 TYR B N 1
ATOM 3414 C CA . TYR B 1 75 ? 26.844 -14.32 -14.914 1 32.97 75 TYR B CA 1
ATOM 3415 C C . TYR B 1 75 ? 25.562 -13.992 -15.672 1 32.97 75 TYR B C 1
ATOM 3417 O O . TYR B 1 75 ? 24.891 -13.008 -15.367 1 32.97 75 TYR B O 1
ATOM 3425 N N . GLN B 1 76 ? 25.562 -14.297 -17.016 1 34.56 76 GLN B N 1
ATOM 3426 C CA . GLN B 1 76 ? 24.469 -13.781 -17.828 1 34.56 76 GLN B CA 1
ATOM 3427 C C . GLN B 1 76 ? 23.203 -14.625 -17.656 1 34.56 76 GLN B C 1
ATOM 3429 O O . GLN B 1 76 ? 23.266 -15.859 -17.688 1 34.56 76 GLN B O 1
ATOM 3434 N N . LYS B 1 77 ? 22.078 -14.164 -17.094 1 41.81 77 LYS B N 1
ATOM 3435 C CA . LYS B 1 77 ? 20.719 -14.719 -17.062 1 41.81 77 LYS B CA 1
ATOM 3436 C C . LYS B 1 77 ? 20.469 -15.648 -18.234 1 41.81 77 LYS B C 1
ATOM 3438 O O . LYS B 1 77 ? 20.734 -15.289 -19.391 1 41.81 77 LYS B O 1
ATOM 3443 N N . LEU B 1 78 ? 20.656 -16.875 -18.094 1 44.81 78 LEU B N 1
ATOM 3444 C CA . LEU B 1 78 ? 20.203 -17.891 -19.031 1 44.81 78 LEU B CA 1
ATOM 3445 C C . LEU B 1 78 ? 18.938 -17.438 -19.766 1 44.81 78 LEU B C 1
ATOM 3447 O O . LEU B 1 78 ? 17.891 -17.25 -19.141 1 44.81 78 LEU B O 1
ATOM 3451 N N . CYS B 1 79 ? 19.062 -16.641 -20.859 1 57.38 79 CYS B N 1
ATOM 3452 C CA . CYS B 1 79 ? 18.094 -15.977 -21.734 1 57.38 79 CYS B CA 1
ATOM 3453 C C . CYS B 1 79 ? 17.125 -16.969 -22.328 1 57.38 79 CYS B C 1
ATOM 3455 O O . CYS B 1 79 ? 16.312 -16.609 -23.188 1 57.38 79 CYS B O 1
ATOM 3457 N N . ASP B 1 80 ? 17.109 -18.266 -21.844 1 77.19 80 ASP B N 1
ATOM 3458 C CA . ASP B 1 80 ? 16.172 -19.141 -22.547 1 77.19 80 ASP B CA 1
ATOM 3459 C C . ASP B 1 80 ? 15.203 -19.797 -21.562 1 77.19 80 ASP B C 1
ATOM 3461 O O . ASP B 1 80 ? 14.469 -20.719 -21.922 1 77.19 80 ASP B O 1
ATOM 3465 N N . VAL B 1 81 ? 15.391 -19.562 -20.391 1 90 81 VAL B N 1
ATOM 3466 C CA . VAL B 1 81 ? 14.539 -20.219 -19.406 1 90 81 VAL B CA 1
ATOM 3467 C C . VAL B 1 81 ? 13.656 -19.188 -18.703 1 90 81 VAL B C 1
ATOM 3469 O O . VAL B 1 81 ? 14.133 -18.109 -18.359 1 90 81 VAL B O 1
ATOM 3472 N N . VAL B 1 82 ? 12.438 -19.547 -18.516 1 93.5 82 VAL B N 1
ATOM 3473 C CA . VAL B 1 82 ? 11.5 -18.672 -17.812 1 93.5 82 VAL B CA 1
ATOM 3474 C C . VAL B 1 82 ? 10.859 -19.422 -16.656 1 93.5 82 VAL B C 1
ATOM 3476 O O . VAL B 1 82 ? 10.812 -20.656 -16.656 1 93.5 82 VAL B O 1
ATOM 3479 N N . ARG B 1 83 ? 10.453 -18.672 -15.641 1 94.69 83 ARG B N 1
ATOM 3480 C CA . ARG B 1 83 ? 9.695 -19.25 -14.539 1 94.69 83 ARG B CA 1
ATOM 3481 C C . ARG B 1 83 ? 8.227 -19.438 -14.93 1 94.69 83 ARG B C 1
ATOM 3483 O O . ARG B 1 83 ? 7.605 -18.531 -15.484 1 94.69 83 ARG B O 1
ATOM 3490 N N . ILE B 1 84 ? 7.738 -20.594 -14.633 1 96.75 84 ILE B N 1
ATOM 3491 C CA . ILE B 1 84 ? 6.355 -20.906 -14.977 1 96.75 84 ILE B CA 1
ATOM 3492 C C . ILE B 1 84 ? 5.633 -21.469 -13.75 1 96.75 84 ILE B C 1
ATOM 3494 O O . ILE B 1 84 ? 6.27 -21.938 -12.812 1 96.75 84 ILE B O 1
ATOM 3498 N N . GLY B 1 85 ? 4.309 -21.328 -13.75 1 97.56 85 GLY B N 1
ATOM 3499 C CA . GLY B 1 85 ? 3.5 -21.859 -12.664 1 97.56 85 GLY B CA 1
ATOM 3500 C C . GLY B 1 85 ? 2.107 -22.266 -13.102 1 97.56 85 GLY B C 1
ATOM 3501 O O . GLY B 1 85 ? 1.469 -21.578 -13.891 1 97.56 85 GLY B O 1
ATOM 3502 N N . ILE B 1 86 ? 1.705 -23.422 -12.586 1 96.69 86 ILE B N 1
ATOM 3503 C CA . ILE B 1 86 ? 0.333 -23.875 -12.781 1 96.69 86 ILE B CA 1
ATOM 3504 C C . ILE B 1 86 ? -0.589 -23.188 -11.781 1 96.69 86 ILE B C 1
ATOM 3506 O O . ILE B 1 86 ? -0.351 -23.234 -10.57 1 96.69 86 ILE B O 1
ATOM 3510 N N . ILE B 1 87 ? -1.614 -22.547 -12.32 1 96.19 87 ILE B N 1
ATOM 3511 C CA . ILE B 1 87 ? -2.553 -21.875 -11.438 1 96.19 87 ILE B CA 1
ATOM 3512 C C . ILE B 1 87 ? -3.096 -22.844 -10.398 1 96.19 87 ILE B C 1
ATOM 3514 O O . ILE B 1 87 ? -3.656 -23.891 -10.75 1 96.19 87 ILE B O 1
ATOM 3518 N N . ASN B 1 88 ? -2.943 -22.516 -9.102 1 93.94 88 ASN B N 1
ATOM 3519 C CA . ASN B 1 88 ? -3.318 -23.328 -7.953 1 93.94 88 ASN B CA 1
ATOM 3520 C C . ASN B 1 88 ? -2.502 -24.625 -7.895 1 93.94 88 ASN B C 1
ATOM 3522 O O . ASN B 1 88 ? -2.973 -25.625 -7.371 1 93.94 88 ASN B O 1
ATOM 3526 N N . GLY B 1 89 ? -1.307 -24.594 -8.453 1 94.5 89 GLY B N 1
ATOM 3527 C CA . GLY B 1 89 ? -0.474 -25.781 -8.492 1 94.5 89 GLY B CA 1
ATOM 3528 C C . GLY B 1 89 ? 1.006 -25.484 -8.344 1 94.5 89 GLY B C 1
ATOM 3529 O O . GLY B 1 89 ? 1.387 -24.547 -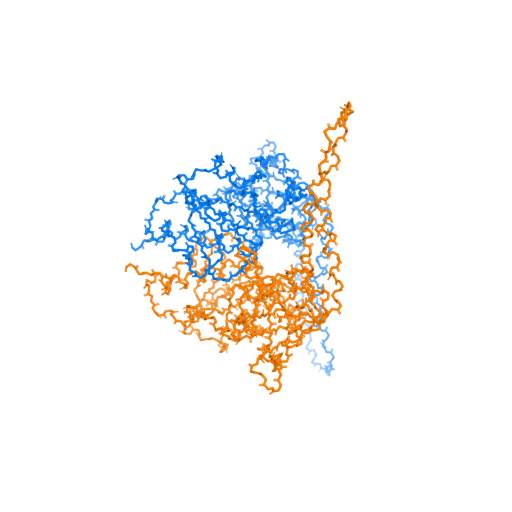7.637 1 94.5 89 GLY B O 1
ATOM 3530 N N . LYS B 1 90 ? 1.841 -26.375 -8.938 1 96.12 90 LYS B N 1
ATOM 3531 C CA . LYS B 1 90 ? 3.293 -26.297 -8.82 1 96.12 90 LYS B CA 1
ATOM 3532 C C . LYS B 1 90 ? 3.861 -25.172 -9.68 1 96.12 90 LYS B C 1
ATOM 3534 O O . LYS B 1 90 ? 3.203 -24.703 -10.609 1 96.12 90 LYS B O 1
ATOM 3539 N N . GLN B 1 91 ? 5.059 -24.75 -9.258 1 96.44 91 GLN B N 1
ATOM 3540 C CA . GLN B 1 91 ? 5.801 -23.797 -10.086 1 96.44 91 GLN B CA 1
ATOM 3541 C C . GLN B 1 91 ? 7.223 -24.297 -10.344 1 96.44 91 GLN B C 1
ATOM 3543 O O . GLN B 1 91 ? 7.73 -25.156 -9.617 1 96.44 91 GLN B O 1
ATOM 3548 N N . GLY B 1 92 ? 7.77 -23.828 -11.398 1 95.62 92 GLY B N 1
ATOM 3549 C CA . GLY B 1 92 ? 9.094 -24.234 -11.836 1 95.62 92 GLY B CA 1
ATOM 3550 C C . GLY B 1 92 ? 9.617 -23.422 -13 1 95.62 92 GLY B C 1
ATOM 3551 O O . GLY B 1 92 ? 9.453 -22.203 -13.031 1 95.62 92 GLY B O 1
ATOM 3552 N N . SER B 1 93 ? 10.352 -24.109 -13.883 1 96.12 93 SER B N 1
ATOM 3553 C CA . SER B 1 93 ? 10.984 -23.438 -15.016 1 96.12 93 SER B CA 1
ATOM 3554 C C . SER B 1 93 ? 10.656 -24.125 -16.328 1 96.12 93 SER B C 1
ATOM 3556 O O . SER B 1 93 ? 10.273 -25.297 -16.344 1 96.12 93 SER B O 1
ATOM 3558 N N . ALA B 1 94 ? 10.75 -23.438 -17.406 1 94.62 94 ALA B N 1
ATOM 3559 C CA . ALA B 1 94 ? 10.562 -23.969 -18.75 1 94.62 94 ALA B CA 1
ATOM 3560 C C . ALA B 1 94 ? 11.555 -23.359 -19.734 1 94.62 94 ALA B C 1
ATOM 3562 O O . ALA B 1 94 ? 11.93 -22.188 -19.594 1 94.62 94 ALA B O 1
ATOM 3563 N N . VAL B 1 95 ? 11.938 -24.078 -20.688 1 92.44 95 VAL B N 1
ATOM 3564 C CA . VAL B 1 95 ? 12.82 -23.609 -21.734 1 92.44 95 VAL B CA 1
ATOM 3565 C C . VAL B 1 95 ? 11.992 -22.984 -22.859 1 92.44 95 VAL B C 1
ATOM 3567 O O . VAL B 1 95 ? 10.984 -23.547 -23.281 1 92.44 95 VAL B O 1
ATOM 3570 N N . VAL B 1 96 ? 12.453 -21.828 -23.312 1 91.25 96 VAL B N 1
ATOM 3571 C CA . VAL B 1 96 ? 11.75 -21.094 -24.359 1 91.25 96 VAL B CA 1
ATOM 3572 C C . VAL B 1 96 ? 12.227 -21.562 -25.734 1 91.25 96 VAL B C 1
ATOM 3574 O O . VAL B 1 96 ? 13.43 -21.609 -26 1 91.25 96 VAL B O 1
ATOM 3577 N N . GLU B 1 97 ? 11.25 -21.906 -26.578 1 88.62 97 GLU B N 1
ATOM 3578 C CA . GLU B 1 97 ? 11.531 -22.25 -27.969 1 88.62 97 GLU B CA 1
ATOM 3579 C C . GLU B 1 97 ? 10.594 -21.516 -28.922 1 88.62 97 GLU B C 1
ATOM 3581 O O . GLU B 1 97 ? 9.391 -21.766 -28.922 1 88.62 97 GLU B O 1
ATOM 3586 N N . TRP B 1 98 ? 11.164 -20.672 -29.734 1 87.62 98 TRP B N 1
ATOM 3587 C CA . TRP B 1 98 ? 10.367 -19.938 -30.703 1 87.62 98 TRP B CA 1
ATOM 3588 C C . TRP B 1 98 ? 10.203 -20.734 -32 1 87.62 98 TRP B C 1
ATOM 3590 O O . TRP B 1 98 ? 11.109 -21.484 -32.375 1 87.62 98 TRP B O 1
ATOM 3600 N N . SER B 1 99 ? 9.047 -20.547 -32.719 1 83.38 99 SER B N 1
ATOM 3601 C CA . SER B 1 99 ? 8.789 -21.25 -33.969 1 83.38 99 SER B CA 1
ATOM 3602 C C . SER B 1 99 ? 9.688 -20.734 -35.094 1 83.38 99 SER B C 1
ATOM 3604 O O . SER B 1 99 ? 10.023 -21.484 -36 1 83.38 99 SER B O 1
ATOM 3606 N N . ASP B 1 100 ? 9.82 -19.375 -35.156 1 72.19 100 ASP B N 1
ATOM 3607 C CA . ASP B 1 100 ? 10.695 -18.781 -36.156 1 72.19 100 ASP B CA 1
ATOM 3608 C C . ASP B 1 100 ? 12.156 -18.875 -35.719 1 72.19 100 ASP B C 1
ATOM 3610 O O . ASP B 1 100 ? 12.531 -18.391 -34.656 1 72.19 100 ASP B O 1
ATOM 3614 N N . LYS B 1 101 ? 12.938 -19.5 -36.531 1 59.16 101 LYS B N 1
ATOM 3615 C CA . LYS B 1 101 ? 14.344 -19.781 -36.25 1 59.16 101 LYS B CA 1
ATOM 3616 C C . LYS B 1 101 ? 15.148 -18.469 -36.156 1 59.16 101 LYS B C 1
ATOM 3618 O O . LYS B 1 101 ? 16.266 -18.469 -35.656 1 59.16 101 LYS B O 1
ATOM 3623 N N . SER B 1 102 ? 14.633 -17.438 -36.812 1 56.09 102 SER B N 1
ATOM 3624 C CA . SER B 1 102 ? 15.383 -16.188 -36.75 1 56.09 102 SER B CA 1
ATOM 3625 C C . SER B 1 102 ? 15.531 -15.695 -35.312 1 56.09 102 SER B C 1
ATOM 3627 O O . SER B 1 102 ? 16.453 -14.953 -35 1 56.09 102 SER B O 1
ATOM 3629 N N . PHE B 1 103 ? 14.531 -16 -34.562 1 56.44 103 PHE B N 1
ATOM 3630 C CA . PHE B 1 103 ? 14.625 -15.602 -33.156 1 56.44 103 PHE B CA 1
ATOM 3631 C C . PHE B 1 103 ? 15.547 -16.547 -32.406 1 56.44 103 PHE B C 1
ATOM 3633 O O . PHE B 1 103 ? 15.836 -16.312 -31.219 1 56.44 103 PHE B O 1
ATOM 3640 N N . ASN B 1 104 ? 15.93 -17.594 -33.125 1 50.44 104 ASN B N 1
ATOM 3641 C CA . ASN B 1 104 ? 16.922 -18.484 -32.531 1 50.44 104 ASN B CA 1
ATOM 3642 C C . ASN B 1 104 ? 18.312 -17.844 -32.5 1 50.44 104 ASN B C 1
ATOM 3644 O O . ASN B 1 104 ? 18.562 -16.875 -33.219 1 50.44 104 ASN B O 1
ATOM 3648 N N . ALA B 1 105 ? 19.453 -18.328 -32.031 1 45.19 105 ALA B N 1
ATOM 3649 C CA . ALA B 1 105 ? 20.812 -17.859 -31.75 1 45.19 105 ALA B CA 1
ATOM 3650 C C . ALA B 1 105 ? 21.422 -17.172 -32.969 1 45.19 105 ALA B C 1
ATOM 3652 O O . ALA B 1 105 ? 21.547 -17.797 -34.031 1 45.19 105 ALA B O 1
ATOM 3653 N N . GLU B 1 106 ? 21.172 -16 -33.406 1 37.97 106 GLU B N 1
ATOM 3654 C CA . GLU B 1 106 ? 22.141 -15.508 -34.375 1 37.97 106 GLU B CA 1
ATOM 3655 C C . GLU B 1 106 ? 23.547 -16.016 -34.062 1 37.97 106 GLU B C 1
ATOM 3657 O O . GLU B 1 106 ? 23.828 -16.422 -32.938 1 37.97 106 GLU B O 1
ATOM 3662 N N . ASP B 1 107 ? 24.5 -15.867 -35.188 1 33.69 107 ASP B N 1
ATOM 3663 C CA . ASP B 1 107 ? 25.875 -16.031 -35.625 1 33.69 107 ASP B CA 1
ATOM 3664 C C . ASP B 1 107 ? 26.844 -15.367 -34.656 1 33.69 107 ASP B C 1
ATOM 3666 O O . ASP B 1 107 ? 26.781 -14.156 -34.438 1 33.69 107 ASP B O 1
ATOM 3670 N N . THR B 1 108 ? 27.266 -16.016 -33.625 1 32.69 108 THR B N 1
ATOM 3671 C CA . THR B 1 108 ? 28.547 -15.664 -33.031 1 32.69 108 THR B CA 1
ATOM 3672 C C . THR B 1 108 ? 29.594 -15.344 -34.094 1 32.69 108 THR B C 1
ATOM 3674 O O . THR B 1 108 ? 30.469 -16.156 -34.406 1 32.69 108 THR B O 1
ATOM 3677 N N . GLU B 1 109 ? 29.281 -15.156 -35.406 1 29.44 109 GLU B N 1
ATOM 3678 C CA . GLU B 1 109 ? 30.5 -14.852 -36.156 1 29.44 109 GLU B CA 1
ATOM 3679 C C . GLU B 1 109 ? 31.219 -13.633 -35.562 1 29.44 109 GLU B C 1
ATOM 3681 O O . GLU B 1 109 ? 30.812 -12.492 -35.844 1 29.44 109 GLU B O 1
ATOM 3686 N N . MET B 1 110 ? 31.5 -13.656 -34.312 1 27.84 110 MET B N 1
ATOM 3687 C CA . MET B 1 110 ? 32.656 -12.797 -34.031 1 27.84 110 MET B CA 1
ATOM 3688 C C . MET B 1 110 ? 33.781 -13.07 -35.062 1 27.84 110 MET B C 1
ATOM 3690 O O . MET B 1 110 ? 34.25 -14.203 -35.156 1 27.84 110 MET B O 1
ATOM 3694 N N . ARG B 1 111 ? 33.781 -12.461 -36.281 1 25 111 ARG B N 1
ATOM 3695 C CA . ARG B 1 111 ? 34.969 -12.383 -37.125 1 25 111 ARG B CA 1
ATOM 3696 C C . ARG B 1 111 ? 36.219 -12.195 -36.25 1 25 111 ARG B C 1
ATOM 3698 O O . ARG B 1 111 ? 36.312 -11.25 -35.469 1 25 111 ARG B O 1
ATOM 3705 N N . GLU B 1 112 ? 36.938 -13.281 -35.906 1 26.11 112 GLU B N 1
ATOM 3706 C CA . GLU B 1 112 ? 38.375 -13.367 -35.594 1 26.11 112 GLU B CA 1
ATOM 3707 C C . GLU B 1 112 ? 39.219 -12.539 -36.562 1 26.11 112 GLU B C 1
ATOM 3709 O O . GLU B 1 112 ? 40.156 -13.055 -37.156 1 26.11 112 GLU B O 1
ATOM 3714 N N . LYS B 1 113 ? 38.625 -11.672 -37.469 1 24.89 113 LYS B N 1
ATOM 3715 C CA . LYS B 1 113 ? 39.656 -11.141 -38.344 1 24.89 113 LYS B CA 1
ATOM 3716 C C . LYS B 1 113 ? 40.812 -10.531 -37.562 1 24.89 113 LYS B C 1
ATOM 3718 O O . LYS B 1 113 ? 40.625 -9.547 -36.844 1 24.89 113 LYS B O 1
ATOM 3723 N N . GLY B 1 114 ? 41.812 -11.328 -37.094 1 24.58 114 GLY B N 1
ATOM 3724 C CA . GLY B 1 114 ? 43.219 -11.055 -36.781 1 24.58 114 GLY B CA 1
ATOM 3725 C C . GLY B 1 114 ? 43.906 -10.18 -37.812 1 24.58 114 GLY B C 1
ATOM 3726 O O . GLY B 1 114 ? 44.875 -10.594 -38.469 1 24.58 114 GLY B O 1
ATOM 3727 N N . ASP B 1 115 ? 43.188 -9.492 -38.75 1 23.09 115 ASP B N 1
ATOM 3728 C CA . ASP B 1 115 ? 44.125 -8.875 -39.688 1 23.09 115 ASP B CA 1
ATOM 3729 C C . ASP B 1 115 ? 45.156 -8.047 -38.969 1 23.09 115 ASP B C 1
ATOM 3731 O O . ASP B 1 115 ? 44.844 -7.133 -38.188 1 23.09 115 ASP B O 1
ATOM 3735 N N . ASN B 1 116 ? 46.312 -8.695 -38.656 1 24 116 ASN B N 1
ATOM 3736 C CA . ASN B 1 116 ? 47.688 -8.25 -38.406 1 24 116 ASN B CA 1
ATOM 3737 C C . ASN B 1 116 ? 48.094 -7.145 -39.375 1 24 116 ASN B C 1
ATOM 3739 O O . ASN B 1 116 ? 49.281 -6.949 -39.656 1 24 116 ASN B O 1
ATOM 3743 N N . SER B 1 117 ? 47.219 -6.695 -40.281 1 23.77 117 SER B N 1
ATOM 3744 C CA . SER B 1 117 ? 47.938 -5.871 -41.25 1 23.77 117 SER B CA 1
ATOM 3745 C C . SER B 1 117 ? 48.719 -4.766 -40.531 1 23.77 117 SER B C 1
ATOM 3747 O O . SER B 1 117 ? 48.25 -4.227 -39.531 1 23.77 117 SER B O 1
ATOM 3749 N N . THR B 1 118 ? 50.031 -4.801 -40.781 1 24.36 118 THR B N 1
ATOM 3750 C CA . THR B 1 118 ? 51.188 -3.957 -40.562 1 24.36 118 THR B CA 1
ATOM 3751 C C . THR B 1 118 ? 50.875 -2.498 -40.875 1 24.36 118 THR B C 1
ATOM 3753 O O . THR B 1 118 ? 50.656 -2.139 -42.031 1 24.36 118 THR B O 1
ATOM 3756 N N . ILE B 1 119 ? 49.812 -1.942 -40.219 1 22.75 119 ILE B N 1
ATOM 3757 C CA . ILE B 1 119 ? 49.625 -0.523 -40.5 1 22.75 119 ILE B CA 1
ATOM 3758 C C . ILE B 1 119 ? 50.938 0.21 -40.375 1 22.75 119 ILE B C 1
ATOM 3760 O O . ILE B 1 119 ? 51.594 0.188 -39.344 1 22.75 119 ILE B O 1
ATOM 3764 N N . ASN B 1 120 ? 51.594 0.146 -41.531 1 23.19 120 ASN B N 1
ATOM 3765 C CA . ASN B 1 120 ? 52.75 0.998 -41.812 1 23.19 120 ASN B CA 1
ATOM 3766 C C . ASN B 1 120 ? 52.562 2.4 -41.25 1 23.19 120 ASN B C 1
ATOM 3768 O O . ASN B 1 120 ? 51.438 2.918 -41.219 1 23.19 120 ASN B O 1
ATOM 3772 N N . ASP B 1 121 ? 53.594 2.846 -40.438 1 22.7 121 ASP B N 1
ATOM 3773 C CA . ASP B 1 121 ? 53.969 3.93 -39.531 1 22.7 121 ASP B CA 1
ATOM 3774 C C . ASP B 1 121 ? 53.688 5.293 -40.188 1 22.7 121 ASP B C 1
ATOM 3776 O O . ASP B 1 121 ? 53.875 6.328 -39.531 1 22.7 121 ASP B O 1
ATOM 3780 N N . ASN B 1 122 ? 53.625 5.309 -41.562 1 20.88 122 ASN B N 1
ATOM 3781 C CA . ASN B 1 122 ? 54.312 6.566 -41.844 1 20.88 122 ASN B CA 1
ATOM 3782 C C . ASN B 1 122 ? 53.406 7.77 -41.594 1 20.88 122 ASN B C 1
ATOM 3784 O O . ASN B 1 122 ? 53.75 8.906 -41.875 1 20.88 122 ASN B O 1
ATOM 3788 N N . ASP B 1 123 ? 52 7.535 -41.531 1 19.3 123 ASP B N 1
ATOM 3789 C CA . ASP B 1 123 ? 51.406 8.781 -42 1 19.3 123 ASP B CA 1
ATOM 3790 C C . ASP B 1 123 ? 51.688 9.93 -41.031 1 19.3 123 ASP B C 1
ATOM 3792 O O . ASP B 1 123 ? 51.562 9.742 -39.812 1 19.3 123 ASP B O 1
ATOM 3796 N N . ASN B 1 124 ? 52.094 11.016 -41.594 1 21.23 124 ASN B N 1
ATOM 3797 C CA . ASN B 1 124 ? 52.562 12.312 -41.094 1 21.23 124 ASN B CA 1
ATOM 3798 C C . ASN B 1 124 ? 51.469 12.992 -40.25 1 21.23 124 ASN B C 1
ATOM 3800 O O . ASN B 1 124 ? 51.719 13.391 -39.125 1 21.23 124 ASN B O 1
ATOM 3804 N N . ASN B 1 125 ? 50.688 13.898 -40.938 1 20.75 125 ASN B N 1
ATOM 3805 C CA . ASN B 1 125 ? 50.625 15.281 -40.469 1 20.75 125 ASN B CA 1
ATOM 3806 C C . ASN B 1 125 ? 49.531 15.469 -39.406 1 20.75 125 ASN B C 1
ATOM 3808 O O . ASN B 1 125 ? 48.688 14.602 -39.25 1 20.75 125 ASN B O 1
ATOM 3812 N N . ASN B 1 126 ? 48.719 16.625 -39.5 1 20.66 126 ASN B N 1
ATOM 3813 C CA . ASN B 1 126 ? 48.469 17.75 -38.594 1 20.66 126 ASN B CA 1
ATOM 3814 C C . ASN B 1 126 ? 47.125 17.609 -37.906 1 20.66 126 ASN B C 1
ATOM 3816 O O . ASN B 1 126 ? 46.969 18.078 -36.781 1 20.66 126 ASN B O 1
ATOM 3820 N N . ASN B 1 127 ? 45.906 17.125 -38.625 1 21.56 127 ASN B N 1
ATOM 3821 C CA . ASN B 1 127 ? 44.812 18.078 -38.375 1 21.56 127 ASN B CA 1
ATOM 3822 C C . ASN B 1 127 ? 44.031 17.703 -37.125 1 21.56 127 ASN B C 1
ATOM 3824 O O . ASN B 1 127 ? 43.688 16.547 -36.938 1 21.56 127 ASN B O 1
ATOM 3828 N N . ASN B 1 128 ? 43.812 18.5 -36.094 1 22.09 128 ASN B N 1
ATOM 3829 C CA . ASN B 1 128 ? 43.438 18.562 -34.688 1 22.09 128 ASN B CA 1
ATOM 3830 C C . ASN B 1 128 ? 41.969 18.188 -34.469 1 22.09 128 ASN B C 1
ATOM 3832 O O . ASN B 1 128 ? 41.594 17.688 -33.406 1 22.09 128 ASN B O 1
ATOM 3836 N N . ASN B 1 129 ? 40.875 18.641 -35.25 1 22.31 129 ASN B N 1
ATOM 3837 C CA . ASN B 1 129 ? 39.906 19.344 -34.438 1 22.31 129 ASN B CA 1
ATOM 3838 C C . ASN B 1 129 ? 38.875 18.375 -33.844 1 22.31 129 ASN B C 1
ATOM 3840 O O . ASN B 1 129 ? 38.625 18.391 -32.625 1 22.31 129 ASN B O 1
ATOM 3844 N N . ASN B 1 130 ? 37.594 18.078 -34.5 1 23.02 130 ASN B N 1
ATOM 3845 C CA . ASN B 1 130 ? 36.25 18.281 -33.938 1 23.02 130 ASN B CA 1
ATOM 3846 C C . ASN B 1 130 ? 35.625 16.984 -33.438 1 23.02 130 ASN B C 1
ATOM 3848 O O . ASN B 1 130 ? 35.188 16.156 -34.219 1 23.02 130 ASN B O 1
ATOM 3852 N N . ASN B 1 131 ? 36.125 16.234 -32.469 1 24.3 131 ASN B N 1
ATOM 3853 C CA . ASN B 1 131 ? 35.719 14.859 -32.156 1 24.3 131 ASN B CA 1
ATOM 3854 C C . ASN B 1 131 ? 34.438 14.812 -31.359 1 24.3 131 ASN B C 1
ATOM 3856 O O . ASN B 1 131 ? 34.125 13.812 -30.703 1 24.3 131 ASN B O 1
ATOM 3860 N N . ASP B 1 132 ? 33.562 15.891 -31.234 1 28.11 132 ASP B N 1
ATOM 3861 C CA . ASP B 1 132 ? 32.688 15.867 -30.078 1 28.11 132 ASP B CA 1
ATOM 3862 C C . ASP B 1 132 ? 31.516 14.922 -30.297 1 28.11 132 ASP B C 1
ATOM 3864 O O . ASP B 1 132 ? 30.641 14.789 -29.438 1 28.11 132 ASP B O 1
ATOM 3868 N N . ASN B 1 133 ? 31.141 14.359 -31.516 1 25.55 133 ASN B N 1
ATOM 3869 C CA . ASN B 1 133 ? 29.75 13.992 -31.75 1 25.55 133 ASN B CA 1
ATOM 3870 C C . ASN B 1 133 ? 29.453 12.586 -31.219 1 25.55 133 ASN B C 1
ATOM 3872 O O . ASN B 1 133 ? 28.469 11.969 -31.641 1 25.55 133 ASN B O 1
ATOM 3876 N N . VAL B 1 134 ? 30.219 11.789 -30.484 1 30.45 134 VAL B N 1
ATOM 3877 C CA . VAL B 1 134 ? 29.938 10.359 -30.406 1 30.45 134 VAL B CA 1
ATOM 3878 C C . VAL B 1 134 ? 28.875 10.086 -29.359 1 30.45 134 VAL B C 1
ATOM 3880 O O . VAL B 1 134 ? 28.516 8.938 -29.109 1 30.45 134 VAL B O 1
ATOM 3883 N N . LYS B 1 135 ? 28.453 11.016 -28.5 1 29.86 135 LYS B N 1
ATOM 3884 C CA . LYS B 1 135 ? 27.781 10.57 -27.281 1 29.86 135 LYS B CA 1
ATOM 3885 C C . LYS B 1 135 ? 26.344 10.148 -27.594 1 29.86 135 LYS B C 1
ATOM 3887 O O . LYS B 1 135 ? 25.609 9.742 -26.688 1 29.86 135 LYS B O 1
ATOM 3892 N N . THR B 1 136 ? 25.734 10.555 -28.75 1 31.47 136 THR B N 1
ATOM 3893 C CA . THR B 1 136 ? 24.281 10.484 -28.859 1 31.47 136 THR B CA 1
ATOM 3894 C C . THR B 1 136 ? 23.828 9.047 -29.078 1 31.47 136 THR B C 1
ATOM 3896 O O . THR B 1 136 ? 22.641 8.742 -28.969 1 31.47 136 THR B O 1
ATOM 3899 N N . ASN B 1 137 ? 24.641 8.031 -29.5 1 30.09 137 ASN B N 1
ATOM 3900 C CA . ASN B 1 137 ? 24.125 6.879 -30.219 1 30.09 137 ASN B CA 1
ATOM 3901 C C . ASN B 1 137 ? 23.688 5.77 -29.281 1 30.09 137 ASN B C 1
ATOM 3903 O O . ASN B 1 137 ? 23.109 4.766 -29.703 1 30.09 137 ASN B O 1
ATOM 3907 N N . SER B 1 138 ? 24.094 5.785 -28.031 1 31.84 138 SER B N 1
ATOM 3908 C CA . SER B 1 138 ? 23.875 4.547 -27.297 1 31.84 138 SER B CA 1
ATOM 3909 C C . SER B 1 138 ? 22.438 4.438 -26.812 1 31.84 138 SER B C 1
ATOM 3911 O O . SER B 1 138 ? 21.906 3.334 -26.672 1 31.84 138 SER B O 1
ATOM 3913 N N . ALA B 1 139 ? 21.766 5.539 -26.5 1 35.78 139 ALA B N 1
ATOM 3914 C CA . ALA B 1 139 ? 20.391 5.496 -26.016 1 35.78 139 ALA B CA 1
ATOM 3915 C C . ALA B 1 139 ? 19.422 5.109 -27.141 1 35.78 139 ALA B C 1
ATOM 3917 O O . ALA B 1 139 ? 18.391 4.492 -26.875 1 35.78 139 ALA B O 1
ATOM 3918 N N . ASN B 1 140 ? 19.703 5.531 -28.328 1 33.28 140 ASN B N 1
ATOM 3919 C CA . ASN B 1 140 ? 18.875 5.266 -29.5 1 33.28 140 ASN B CA 1
ATOM 3920 C C . ASN B 1 140 ? 18.828 3.777 -29.844 1 33.28 140 ASN B C 1
ATOM 3922 O O . ASN B 1 140 ? 17.875 3.293 -30.422 1 33.28 140 ASN B O 1
ATOM 3926 N N . ASN B 1 141 ? 19.875 3.053 -29.469 1 33.34 141 ASN B N 1
ATOM 3927 C CA . ASN B 1 141 ? 19.906 1.652 -29.875 1 33.34 141 ASN B CA 1
ATOM 3928 C C . ASN B 1 141 ? 19.016 0.787 -28.984 1 33.34 141 ASN B C 1
ATOM 3930 O O . ASN B 1 141 ? 18.438 -0.191 -29.453 1 33.34 141 ASN B O 1
ATOM 3934 N N . ARG B 1 142 ? 18.812 1.126 -27.688 1 35.22 142 ARG B N 1
ATOM 3935 C CA . ARG B 1 142 ? 17.922 0.317 -26.859 1 35.22 142 ARG B CA 1
ATOM 3936 C C . ARG B 1 142 ? 16.453 0.586 -27.219 1 35.22 142 ARG B C 1
ATOM 3938 O O . ARG B 1 142 ? 15.617 -0.312 -27.125 1 35.22 142 ARG B O 1
ATOM 3945 N N . ILE B 1 143 ? 16.078 1.818 -27.547 1 38.53 143 ILE B N 1
ATOM 3946 C CA . ILE B 1 143 ? 14.734 2.129 -28 1 38.53 143 ILE B CA 1
ATOM 3947 C C . ILE B 1 143 ? 14.492 1.505 -29.375 1 38.53 143 ILE B C 1
ATOM 3949 O O . ILE B 1 143 ? 13.422 0.958 -29.641 1 38.53 143 ILE B O 1
ATOM 3953 N N . SER B 1 144 ? 15.391 1.582 -30.219 1 35.25 144 SER B N 1
ATOM 3954 C CA . SER B 1 144 ? 15.258 1.07 -31.578 1 35.25 144 SER B CA 1
ATOM 3955 C C . SER B 1 144 ? 15.148 -0.451 -31.594 1 35.25 144 SER B C 1
ATOM 3957 O O . SER B 1 144 ? 14.445 -1.022 -32.438 1 35.25 144 SER B O 1
ATOM 3959 N N . LYS B 1 145 ? 15.852 -1.094 -30.688 1 36.31 145 LYS B N 1
ATOM 3960 C CA . LYS B 1 145 ? 15.727 -2.549 -30.656 1 36.31 145 LYS B CA 1
ATOM 3961 C C . LYS B 1 145 ? 14.398 -2.973 -30.047 1 36.31 145 LYS B C 1
ATOM 3963 O O . LYS B 1 145 ? 13.93 -4.094 -30.266 1 36.31 145 LYS B O 1
ATOM 3968 N N . LYS B 1 146 ? 13.805 -2.24 -29.094 1 41.78 146 LYS B N 1
ATOM 3969 C CA . LYS B 1 146 ? 12.477 -2.566 -28.594 1 41.78 146 LYS B CA 1
ATOM 3970 C C . LYS B 1 146 ? 11.43 -2.488 -29.688 1 41.78 146 LYS B C 1
ATOM 3972 O O . LYS B 1 146 ? 10.398 -3.162 -29.625 1 41.78 146 LYS B O 1
ATOM 3977 N N . LYS B 1 147 ? 11.516 -1.551 -30.609 1 39.34 147 LYS B N 1
ATOM 3978 C CA . LYS B 1 147 ? 10.539 -1.456 -31.688 1 39.34 147 LYS B CA 1
ATOM 3979 C C . LYS B 1 147 ? 10.547 -2.715 -32.531 1 39.34 147 LYS B C 1
ATOM 3981 O O . LYS B 1 147 ? 9.508 -3.104 -33.094 1 39.34 147 LYS B O 1
ATOM 3986 N N . LYS B 1 148 ? 11.68 -3.262 -32.719 1 41 148 LYS B N 1
ATOM 3987 C CA . LYS B 1 148 ? 11.734 -4.277 -33.781 1 41 148 LYS B CA 1
ATOM 3988 C C . LYS B 1 148 ? 11.078 -5.578 -33.312 1 41 148 LYS B C 1
ATOM 3990 O O . LYS B 1 148 ? 10.703 -6.414 -34.125 1 41 148 LYS B O 1
ATOM 3995 N N . ARG B 1 149 ? 10.977 -5.879 -31.984 1 47.59 149 ARG B N 1
ATOM 3996 C CA . ARG B 1 149 ? 10.375 -7.172 -31.688 1 47.59 149 ARG B CA 1
ATOM 3997 C C . ARG B 1 149 ? 8.891 -7.027 -31.391 1 47.59 149 ARG B C 1
ATOM 3999 O O . ARG B 1 149 ? 8.266 -7.945 -30.844 1 47.59 149 ARG B O 1
ATOM 4006 N N . SER B 1 150 ? 8.281 -5.84 -31.344 1 50.69 150 SER B N 1
ATOM 4007 C CA . SER B 1 150 ? 6.855 -5.633 -31.125 1 50.69 150 SER B CA 1
ATOM 4008 C C . SER B 1 150 ? 6.016 -6.535 -32.031 1 50.69 150 SER B C 1
ATOM 4010 O O . SER B 1 150 ? 4.898 -6.914 -31.656 1 50.69 150 SER B O 1
ATOM 4012 N N . ASN B 1 151 ? 6.418 -6.734 -33.188 1 57.59 151 ASN B N 1
ATOM 4013 C CA . ASN B 1 151 ? 5.586 -7.547 -34.062 1 57.59 151 ASN B CA 1
ATOM 4014 C C . ASN B 1 151 ? 5.992 -9.016 -34.031 1 57.59 151 ASN B C 1
ATOM 4016 O O . ASN B 1 151 ? 6.715 -9.484 -34.906 1 57.59 151 ASN B O 1
ATOM 4020 N N . LEU B 1 152 ? 5.797 -9.547 -32.781 1 62.41 152 LEU B N 1
ATOM 4021 C CA . LEU B 1 152 ? 6.098 -10.969 -32.688 1 62.41 152 LEU B CA 1
ATOM 4022 C C . LEU B 1 152 ? 5.246 -11.781 -33.656 1 62.41 152 LEU B C 1
ATOM 4024 O O . LEU B 1 152 ? 4.016 -11.727 -33.594 1 62.41 152 LEU B O 1
ATOM 4028 N N . LYS B 1 153 ? 5.777 -12.211 -34.656 1 66.94 153 LYS B N 1
ATOM 4029 C CA . LYS B 1 153 ? 5.062 -13 -35.656 1 66.94 153 LYS B CA 1
ATOM 4030 C C . LYS B 1 153 ? 5.305 -14.492 -35.469 1 66.94 153 LYS B C 1
ATOM 4032 O O . LYS B 1 153 ? 4.922 -15.305 -36.312 1 66.94 153 LYS B O 1
ATOM 4037 N N . CYS B 1 154 ? 5.855 -14.867 -34.219 1 81.06 154 CYS B N 1
ATOM 4038 C CA . CYS B 1 154 ? 6.199 -16.281 -34.062 1 81.06 154 CYS B CA 1
ATOM 4039 C C . CYS B 1 154 ? 5.59 -16.875 -32.812 1 81.06 154 CYS B C 1
ATOM 4041 O O . CYS B 1 154 ? 5.555 -16.219 -31.766 1 81.06 154 CYS B O 1
ATOM 4043 N N . ASP B 1 155 ? 5.133 -18.109 -33 1 89.19 155 ASP B N 1
ATOM 4044 C CA . ASP B 1 155 ? 4.609 -18.875 -31.891 1 89.19 155 ASP B CA 1
ATOM 4045 C C . ASP B 1 155 ? 5.73 -19.312 -30.938 1 89.19 155 ASP B C 1
ATOM 4047 O O . ASP B 1 155 ? 6.898 -19.328 -31.328 1 89.19 155 ASP B O 1
ATOM 4051 N N . LEU B 1 156 ? 5.324 -19.562 -29.719 1 92 156 LEU B N 1
ATOM 4052 C CA . LEU B 1 156 ? 6.285 -19.922 -28.672 1 92 156 LEU B CA 1
ATOM 4053 C C . LEU B 1 156 ? 5.902 -21.234 -28.016 1 92 156 LEU B C 1
ATOM 4055 O O . LEU B 1 156 ? 4.727 -21.484 -27.719 1 92 156 LEU B O 1
ATOM 4059 N N . THR B 1 157 ? 6.887 -22.125 -27.891 1 92.19 157 THR B N 1
ATOM 4060 C CA . THR B 1 157 ? 6.715 -23.344 -27.125 1 92.19 157 THR B CA 1
ATOM 4061 C C . THR B 1 157 ? 7.547 -23.297 -25.844 1 92.19 157 THR B C 1
ATOM 4063 O O . THR B 1 157 ? 8.734 -22.969 -25.875 1 92.19 157 THR B O 1
ATOM 4066 N N . LEU B 1 158 ? 6.922 -23.562 -24.766 1 94.06 158 LEU B N 1
ATOM 4067 C CA . LEU B 1 158 ? 7.609 -23.703 -23.484 1 94.06 158 LEU B CA 1
ATOM 4068 C C . LEU B 1 158 ? 7.77 -25.172 -23.109 1 94.06 158 LEU B C 1
ATOM 4070 O O . LEU B 1 158 ? 6.781 -25.875 -22.891 1 94.06 158 LEU B O 1
ATOM 4074 N N . LYS B 1 159 ? 8.961 -25.609 -23.031 1 93.88 159 LYS B N 1
ATOM 4075 C CA . LYS B 1 159 ? 9.258 -26.969 -22.594 1 93.88 159 LYS B CA 1
ATOM 4076 C C . LYS B 1 159 ? 9.492 -27.031 -21.094 1 93.88 159 LYS B C 1
ATOM 4078 O O . LYS B 1 159 ? 10.508 -26.547 -20.594 1 93.88 159 LYS B O 1
ATOM 4083 N N . ILE B 1 160 ? 8.633 -27.656 -20.438 1 95 160 ILE B N 1
ATOM 4084 C CA . ILE B 1 160 ? 8.656 -27.672 -18.969 1 95 160 ILE B CA 1
ATOM 4085 C C . ILE B 1 160 ? 9.805 -28.547 -18.484 1 95 160 ILE B C 1
ATOM 4087 O O . ILE B 1 160 ? 10 -29.656 -18.969 1 95 160 ILE B O 1
ATOM 4091 N N . ILE B 1 161 ? 10.531 -28.016 -17.609 1 93.88 161 ILE B N 1
ATOM 4092 C CA . ILE B 1 161 ? 11.555 -28.781 -16.922 1 93.88 161 ILE B CA 1
ATOM 4093 C C . ILE B 1 161 ? 10.93 -29.5 -15.719 1 93.88 161 ILE B C 1
ATOM 4095 O O . ILE B 1 161 ? 10.82 -28.922 -14.641 1 93.88 161 ILE B O 1
ATOM 4099 N N . SER B 1 162 ? 10.641 -30.703 -15.898 1 92.25 162 SER B N 1
ATOM 4100 C CA . SER B 1 162 ? 9.812 -31.469 -14.969 1 92.25 162 SER B CA 1
ATOM 4101 C C . SER B 1 162 ? 10.422 -31.469 -13.57 1 92.25 162 SER B C 1
ATOM 4103 O O . SER B 1 162 ? 9.703 -31.328 -12.578 1 92.25 162 SER B O 1
ATOM 4105 N N . ASP B 1 163 ? 11.727 -31.594 -13.461 1 93.38 163 ASP B N 1
ATOM 4106 C CA . ASP B 1 163 ? 12.406 -31.719 -12.172 1 93.38 163 ASP B CA 1
ATOM 4107 C C . ASP B 1 163 ? 12.367 -30.406 -11.398 1 93.38 163 ASP B C 1
ATOM 4109 O O . ASP B 1 163 ? 12.617 -30.375 -10.195 1 93.38 163 ASP B O 1
ATOM 4113 N N . SER B 1 164 ? 12.008 -29.375 -12.078 1 93.44 164 SER B N 1
ATOM 4114 C CA . SER B 1 164 ? 11.992 -28.062 -11.43 1 93.44 164 SER B CA 1
ATOM 4115 C C . SER B 1 164 ? 10.633 -27.781 -10.789 1 93.44 164 SER B C 1
ATOM 4117 O O . SER B 1 164 ? 10.508 -26.859 -9.984 1 93.44 164 SER B O 1
ATOM 4119 N N . MET B 1 165 ? 9.688 -28.516 -11.109 1 94.44 165 MET B N 1
ATOM 4120 C CA . MET B 1 165 ? 8.32 -28.219 -10.68 1 94.44 165 MET B CA 1
ATOM 4121 C C . MET B 1 165 ? 8.117 -28.609 -9.219 1 94.44 165 MET B C 1
ATOM 4123 O O . MET B 1 165 ? 8.32 -29.766 -8.852 1 94.44 165 MET B O 1
ATOM 4127 N N . LYS B 1 166 ? 7.754 -27.641 -8.438 1 93.88 166 LYS B N 1
ATOM 4128 C CA . LYS B 1 166 ? 7.539 -27.891 -7.016 1 93.88 166 LYS B CA 1
ATOM 4129 C C . LYS B 1 166 ? 6.383 -27.047 -6.48 1 93.88 166 LYS B C 1
ATOM 4131 O O . LYS B 1 166 ? 6.062 -26 -7.043 1 93.88 166 LYS B O 1
ATOM 4136 N N . LEU B 1 167 ? 5.875 -27.562 -5.449 1 89.12 167 LEU B N 1
ATOM 4137 C CA . LEU B 1 167 ? 4.891 -26.766 -4.715 1 89.12 167 LEU B CA 1
ATOM 4138 C C . LEU B 1 167 ? 5.57 -25.797 -3.768 1 89.12 167 LEU B C 1
ATOM 4140 O O . LEU B 1 167 ? 6.574 -26.125 -3.133 1 89.12 167 LEU B O 1
ATOM 4144 N N . ILE B 1 168 ? 5.094 -24.625 -3.816 1 79.38 168 ILE B N 1
ATOM 4145 C CA . ILE B 1 168 ? 5.625 -23.641 -2.875 1 79.38 168 ILE B CA 1
ATOM 4146 C C . ILE B 1 168 ? 4.648 -23.469 -1.713 1 79.38 168 ILE B C 1
ATOM 4148 O O . ILE B 1 168 ? 3.623 -22.797 -1.854 1 79.38 168 ILE B O 1
ATOM 4152 N N . PRO B 1 169 ? 4.969 -24.016 -0.638 1 68.69 169 PRO B N 1
ATOM 4153 C CA . PRO B 1 169 ? 4.012 -23.938 0.469 1 68.69 169 PRO B CA 1
ATOM 4154 C C . PRO B 1 169 ? 4.035 -22.594 1.184 1 68.69 169 PRO B C 1
ATOM 4156 O O . PRO B 1 169 ? 5.043 -21.875 1.142 1 68.69 169 PRO B O 1
ATOM 4159 N N . ASP B 1 170 ? 2.838 -22.203 1.639 1 68.62 170 ASP B N 1
ATOM 4160 C CA . ASP B 1 170 ? 2.82 -21.156 2.668 1 68.62 170 ASP B CA 1
ATOM 4161 C C . ASP B 1 170 ? 3.406 -21.688 3.979 1 68.62 170 ASP B C 1
ATOM 4163 O O . ASP B 1 170 ? 2.867 -22.609 4.578 1 68.62 170 ASP B O 1
ATOM 4167 N N . THR B 1 171 ? 4.434 -21.109 4.406 1 67.5 171 THR B N 1
ATOM 4168 C CA . THR B 1 171 ? 5.184 -21.656 5.527 1 67.5 171 THR B CA 1
ATOM 4169 C C . THR B 1 171 ? 4.41 -21.484 6.832 1 67.5 171 THR B C 1
ATOM 4171 O O . THR B 1 171 ? 4.617 -22.25 7.785 1 67.5 171 THR B O 1
ATOM 4174 N N . THR B 1 172 ? 3.521 -20.562 7.004 1 73.31 172 THR B N 1
ATOM 4175 C CA . THR B 1 172 ? 2.82 -20.344 8.266 1 73.31 172 THR B CA 1
ATOM 4176 C C . THR B 1 172 ? 1.567 -21.203 8.336 1 73.31 172 THR B C 1
ATOM 4178 O O . THR B 1 172 ? 1.095 -21.531 9.43 1 73.31 172 THR B O 1
ATOM 4181 N N . GLY B 1 173 ? 1.082 -21.609 7.195 1 80.25 173 GLY B N 1
ATOM 4182 C CA . GLY B 1 173 ? -0.173 -22.328 7.133 1 80.25 173 GLY B CA 1
ATOM 4183 C C . GLY B 1 173 ? -1.378 -21.484 7.484 1 80.25 173 GLY B C 1
ATOM 4184 O O . GLY B 1 173 ? -2.518 -21.953 7.414 1 80.25 173 GLY B O 1
ATOM 4185 N N . ALA B 1 174 ? -1.167 -20.297 7.934 1 87.5 174 ALA B N 1
ATOM 4186 C CA . ALA B 1 174 ? -2.254 -19.391 8.312 1 87.5 174 ALA B CA 1
ATOM 4187 C C . ALA B 1 174 ? -3.02 -18.906 7.082 1 87.5 174 ALA B C 1
ATOM 4189 O O . ALA B 1 174 ? -2.432 -18.703 6.02 1 87.5 174 ALA B O 1
ATOM 4190 N N . ARG B 1 175 ? -4.344 -18.828 7.293 1 91.75 175 ARG B N 1
ATOM 4191 C CA . ARG B 1 175 ? -5.207 -18.312 6.234 1 91.75 175 ARG B CA 1
ATOM 4192 C C . ARG B 1 175 ? -5.746 -16.938 6.582 1 91.75 175 ARG B C 1
ATOM 4194 O O . ARG B 1 175 ? -6.379 -16.75 7.625 1 91.75 175 ARG B O 1
ATOM 4201 N N . ILE B 1 176 ? -5.5 -16.031 5.723 1 95.69 176 ILE B N 1
ATOM 4202 C CA . ILE B 1 176 ? -5.996 -14.68 5.93 1 95.69 176 ILE B CA 1
ATOM 4203 C C . ILE B 1 176 ? -7.254 -14.453 5.09 1 95.69 176 ILE B C 1
ATOM 4205 O O . ILE B 1 176 ? -7.23 -14.625 3.869 1 95.69 176 ILE B O 1
ATOM 4209 N N . ILE B 1 177 ? -8.312 -14.141 5.742 1 97.38 177 ILE B N 1
ATOM 4210 C CA . ILE B 1 177 ? -9.578 -13.773 5.117 1 97.38 177 ILE B CA 1
ATOM 4211 C C . ILE B 1 177 ? -9.805 -12.273 5.254 1 97.38 177 ILE B C 1
ATOM 4213 O O . ILE B 1 177 ? -9.906 -11.75 6.371 1 97.38 177 ILE B O 1
ATOM 4217 N N . LEU B 1 178 ? -9.867 -11.617 4.145 1 98.25 178 LEU B N 1
ATOM 4218 C CA . LEU B 1 178 ? -10.055 -10.164 4.125 1 98.25 178 LEU B CA 1
ATOM 4219 C C . LEU B 1 178 ? -11.531 -9.812 3.947 1 98.25 178 LEU B C 1
ATOM 4221 O O . LEU B 1 178 ? -12.125 -10.109 2.908 1 98.25 178 LEU B O 1
ATOM 4225 N N . LEU B 1 179 ? -12.117 -9.273 4.988 1 98.25 179 LEU B N 1
ATOM 4226 C CA . LEU B 1 179 ? -13.438 -8.656 4.926 1 98.25 179 LEU B CA 1
ATOM 4227 C C . LEU B 1 179 ? -13.328 -7.184 4.562 1 98.25 179 LEU B C 1
ATOM 4229 O O . LEU B 1 179 ? -12.977 -6.355 5.402 1 98.25 179 LEU B O 1
ATOM 4233 N N . LEU B 1 180 ? -13.703 -6.883 3.354 1 98.44 180 LEU B N 1
ATOM 4234 C CA . LEU B 1 180 ? -13.516 -5.531 2.84 1 98.44 180 LEU B CA 1
ATOM 4235 C C . LEU B 1 180 ? -14.852 -4.895 2.48 1 98.44 180 LEU B C 1
ATOM 4237 O O . LEU B 1 180 ? -15.594 -5.422 1.646 1 98.44 180 LEU B O 1
ATOM 4241 N N . ALA B 1 181 ? -15.188 -3.789 3.195 1 98.38 181 ALA B N 1
ATOM 4242 C CA . ALA B 1 181 ? -16.312 -3.01 2.68 1 98.38 181 ALA B CA 1
ATOM 4243 C C . ALA B 1 181 ? -16.047 -2.555 1.247 1 98.38 181 ALA B C 1
ATOM 4245 O O . ALA B 1 181 ? -15 -1.981 0.952 1 98.38 181 ALA B O 1
ATOM 4246 N N . ILE B 1 182 ? -16.969 -2.814 0.415 1 97.62 182 ILE B N 1
ATOM 4247 C CA . ILE B 1 182 ? -16.719 -2.592 -1.006 1 97.62 182 ILE B CA 1
ATOM 4248 C C . ILE B 1 182 ? -16.375 -1.122 -1.247 1 97.62 182 ILE B C 1
ATOM 4250 O O . ILE B 1 182 ? -17.156 -0.231 -0.895 1 97.62 182 ILE B O 1
ATOM 4254 N N . PRO B 1 183 ? -15.188 -0.919 -1.778 1 96.56 183 PRO B N 1
ATOM 4255 C CA . PRO B 1 183 ? -14.812 0.463 -2.078 1 96.56 183 PRO B CA 1
ATOM 4256 C C . PRO B 1 183 ? -15.375 0.956 -3.408 1 96.56 183 PRO B C 1
ATOM 4258 O O . PRO B 1 183 ? -16.094 0.215 -4.094 1 96.56 183 PRO B O 1
ATOM 4261 N N . ARG B 1 184 ? -15.055 2.203 -3.748 1 94.12 184 ARG B N 1
ATOM 4262 C CA . ARG B 1 184 ? -15.406 2.725 -5.066 1 94.12 184 ARG B CA 1
ATOM 4263 C C . ARG B 1 184 ? -14.891 1.811 -6.172 1 94.12 184 ARG B C 1
ATOM 4265 O O . ARG B 1 184 ? -13.805 1.236 -6.051 1 94.12 184 ARG B O 1
ATOM 4272 N N . PRO B 1 185 ? -15.586 1.734 -7.23 1 95.81 185 PRO B N 1
ATOM 4273 C CA . PRO B 1 185 ? -15.297 0.75 -8.273 1 95.81 185 PRO B CA 1
ATOM 4274 C C . PRO B 1 185 ? -13.859 0.842 -8.789 1 95.81 185 PRO B C 1
ATOM 4276 O O . PRO B 1 185 ? -13.172 -0.177 -8.898 1 95.81 185 PRO B O 1
ATOM 4279 N N . LYS B 1 186 ? -13.406 1.97 -9.062 1 93.81 186 LYS B N 1
ATOM 4280 C CA . LYS B 1 186 ? -12.039 2.123 -9.562 1 93.81 186 LYS B CA 1
ATOM 4281 C C . LYS B 1 186 ? -11.023 1.638 -8.539 1 93.81 186 LYS B C 1
ATOM 4283 O O . LYS B 1 186 ? -10.016 1.019 -8.898 1 93.81 186 LYS B O 1
ATOM 4288 N N . GLN B 1 187 ? -11.273 1.944 -7.336 1 94.5 187 GLN B N 1
ATOM 4289 C CA . GLN B 1 187 ? -10.398 1.497 -6.258 1 94.5 187 GLN B CA 1
ATOM 4290 C C . GLN B 1 187 ? -10.43 -0.022 -6.117 1 94.5 187 GLN B C 1
ATOM 4292 O O . GLN B 1 187 ? -9.391 -0.652 -5.895 1 94.5 187 GLN B O 1
ATOM 4297 N N . LEU B 1 188 ? -11.578 -0.576 -6.203 1 96.94 188 LEU B N 1
ATOM 4298 C CA . LEU B 1 188 ? -11.719 -2.027 -6.148 1 96.94 188 LEU B CA 1
ATOM 4299 C C . LEU B 1 188 ? -10.875 -2.699 -7.223 1 96.94 188 LEU B C 1
ATOM 4301 O O . LEU B 1 188 ? -10.133 -3.641 -6.938 1 96.94 188 LEU B O 1
ATOM 4305 N N . ASN B 1 189 ? -10.969 -2.193 -8.406 1 96.5 189 ASN B N 1
ATOM 4306 C CA . ASN B 1 189 ? -10.203 -2.73 -9.531 1 96.5 189 ASN B CA 1
ATOM 4307 C C . ASN B 1 189 ? -8.703 -2.678 -9.258 1 96.5 189 ASN B C 1
ATOM 4309 O O . ASN B 1 189 ? -7.973 -3.607 -9.602 1 96.5 189 ASN B O 1
ATOM 4313 N N . ARG B 1 190 ? -8.266 -1.66 -8.664 1 95.5 190 ARG B N 1
ATOM 4314 C CA . ARG B 1 190 ? -6.848 -1.473 -8.367 1 95.5 190 ARG B CA 1
ATOM 4315 C C . ARG B 1 190 ? -6.387 -2.438 -7.277 1 95.5 190 ARG B C 1
ATOM 4317 O O . ARG B 1 190 ? -5.211 -2.799 -7.219 1 95.5 190 ARG B O 1
ATOM 4324 N N . LEU B 1 191 ? -7.273 -2.865 -6.484 1 97.75 191 LEU B N 1
ATOM 4325 C CA . LEU B 1 191 ? -6.906 -3.633 -5.301 1 97.75 191 LEU B CA 1
ATOM 4326 C C . LEU B 1 191 ? -6.734 -5.109 -5.641 1 97.75 191 LEU B C 1
ATOM 4328 O O . LEU B 1 191 ? -6.023 -5.832 -4.941 1 97.75 191 LEU B O 1
ATOM 4332 N N . PHE B 1 192 ? -7.328 -5.621 -6.684 1 97.44 192 PHE B N 1
ATOM 4333 C CA . PHE B 1 192 ? -7.309 -7.051 -6.977 1 97.44 192 PHE B CA 1
ATOM 4334 C C . PHE B 1 192 ? -5.879 -7.551 -7.133 1 97.44 192 PHE B C 1
ATOM 4336 O O . PHE B 1 192 ? -5.457 -8.477 -6.43 1 97.44 192 PHE B O 1
ATOM 4343 N N . PRO B 1 193 ? -5.066 -6.898 -8.016 1 97.06 193 PRO B N 1
ATOM 4344 C CA . PRO B 1 193 ? -3.691 -7.383 -8.148 1 97.06 193 PRO B CA 1
ATOM 4345 C C . PRO B 1 193 ? -2.871 -7.172 -6.875 1 97.06 193 PRO B C 1
ATOM 4347 O O . PRO B 1 193 ? -1.99 -7.98 -6.566 1 97.06 193 PRO B O 1
ATOM 4350 N N . ILE B 1 194 ? -3.182 -6.18 -6.133 1 97.62 194 ILE B N 1
ATOM 4351 C CA . ILE B 1 194 ? -2.445 -5.852 -4.914 1 97.62 194 ILE B CA 1
ATOM 4352 C C . ILE B 1 194 ? -2.693 -6.93 -3.859 1 97.62 194 ILE B C 1
ATOM 4354 O O . ILE B 1 194 ? -1.748 -7.469 -3.281 1 97.62 194 ILE B O 1
ATOM 4358 N N . ILE B 1 195 ? -3.883 -7.27 -3.658 1 97.5 195 ILE B N 1
ATOM 4359 C CA . ILE B 1 195 ? -4.281 -8.219 -2.623 1 97.5 195 ILE B CA 1
ATOM 4360 C C . ILE B 1 195 ? -3.703 -9.594 -2.936 1 97.5 195 ILE B C 1
ATOM 4362 O O . ILE B 1 195 ? -3.201 -10.281 -2.043 1 97.5 195 ILE B O 1
ATOM 4366 N N . SER B 1 196 ? -3.791 -9.984 -4.168 1 96.88 196 SER B N 1
ATOM 4367 C CA . SER B 1 196 ? -3.238 -11.281 -4.531 1 96.88 196 SER B CA 1
ATOM 4368 C C . SER B 1 196 ? -1.717 -11.289 -4.418 1 96.88 196 SER B C 1
ATOM 4370 O O . SER B 1 196 ? -1.12 -12.305 -4.059 1 96.88 196 SER B O 1
ATOM 4372 N N . SER B 1 197 ? -1.085 -10.172 -4.715 1 97 197 SER B N 1
ATOM 4373 C CA . SER B 1 197 ? 0.368 -10.094 -4.602 1 97 197 SER B CA 1
ATOM 4374 C C . SER B 1 197 ? 0.813 -10.203 -3.146 1 97 197 SER B C 1
ATOM 4376 O O . SER B 1 197 ? 1.856 -10.789 -2.855 1 97 197 SER B O 1
ATOM 4378 N N . ILE B 1 198 ? 0.08 -9.586 -2.281 1 96.56 198 ILE B N 1
ATOM 4379 C CA . ILE B 1 198 ? 0.421 -9.664 -0.866 1 96.56 198 ILE B CA 1
ATOM 4380 C C . ILE B 1 198 ? 0.121 -11.062 -0.337 1 96.56 198 ILE B C 1
ATOM 4382 O O . ILE B 1 198 ? 0.891 -11.617 0.454 1 96.56 198 ILE B O 1
ATOM 4386 N N . GLY B 1 199 ? -0.983 -11.609 -0.753 1 95.25 199 GLY B N 1
ATOM 4387 C CA . GLY B 1 199 ? -1.305 -12.984 -0.406 1 95.25 199 GLY B CA 1
ATOM 4388 C C . GLY B 1 199 ? -2.404 -13.094 0.634 1 95.25 199 GLY B C 1
ATOM 4389 O O . GLY B 1 199 ? -2.164 -12.875 1.823 1 95.25 199 GLY B O 1
ATOM 4390 N N . ILE B 1 200 ? -3.582 -13.461 0.222 1 96 200 ILE B N 1
ATOM 4391 C CA . ILE B 1 200 ? -4.703 -13.758 1.105 1 96 200 ILE B CA 1
ATOM 4392 C C . ILE B 1 200 ? -5.398 -15.039 0.642 1 96 200 ILE B C 1
ATOM 4394 O O . ILE B 1 200 ? -5.238 -15.453 -0.506 1 96 200 ILE B O 1
ATOM 4398 N N . HIS B 1 201 ? -6.105 -15.602 1.563 1 94.62 201 HIS B N 1
ATOM 4399 C CA . HIS B 1 201 ? -6.855 -16.812 1.248 1 94.62 201 HIS B CA 1
ATOM 4400 C C . HIS B 1 201 ? -8.172 -16.484 0.554 1 94.62 201 HIS B C 1
ATOM 4402 O O . HIS B 1 201 ? -8.547 -17.141 -0.418 1 94.62 201 HIS B O 1
ATOM 4408 N N . GLN B 1 202 ? -8.789 -15.492 1.088 1 96.06 202 GLN B N 1
ATOM 4409 C CA . GLN B 1 202 ? -10.125 -15.164 0.599 1 96.06 202 GLN B CA 1
ATOM 4410 C C . GLN B 1 202 ? -10.414 -13.672 0.755 1 96.06 202 GLN B C 1
ATOM 4412 O O . GLN B 1 202 ? -10.07 -13.07 1.774 1 96.06 202 GLN B O 1
ATOM 4417 N N . LEU B 1 203 ? -11.023 -13.133 -0.294 1 97.5 203 LEU B N 1
ATOM 4418 C CA . LEU B 1 203 ? -11.586 -11.781 -0.255 1 97.5 203 LEU B CA 1
ATOM 4419 C C . LEU B 1 203 ? -13.109 -11.828 -0.161 1 97.5 203 LEU B C 1
ATOM 4421 O O . LEU B 1 203 ? -13.766 -12.445 -1.004 1 97.5 203 LEU B O 1
ATOM 4425 N N . ILE B 1 204 ? -13.656 -11.258 0.856 1 97.56 204 ILE B N 1
ATOM 4426 C CA . ILE B 1 204 ? -15.102 -11.125 1.01 1 97.56 204 ILE B CA 1
ATOM 4427 C C . ILE B 1 204 ? -15.492 -9.648 0.965 1 97.56 204 ILE B C 1
ATOM 4429 O O . ILE B 1 204 ? -15.117 -8.875 1.853 1 97.56 204 ILE B O 1
ATOM 4433 N N . LEU B 1 205 ? -16.234 -9.273 -0.058 1 97.62 205 LEU B N 1
ATOM 4434 C CA . LEU B 1 205 ? -16.75 -7.91 -0.169 1 97.62 205 LEU B CA 1
ATOM 4435 C C . LEU B 1 205 ? -18.078 -7.773 0.555 1 97.62 205 LEU B C 1
ATOM 4437 O O . LEU B 1 205 ? -19 -8.547 0.311 1 97.62 205 LEU B O 1
ATOM 4441 N N . ILE B 1 206 ? -18.141 -6.777 1.393 1 97.62 206 ILE B N 1
ATOM 4442 C CA . ILE B 1 206 ? -19.344 -6.648 2.211 1 97.62 206 ILE B CA 1
ATOM 4443 C C . ILE B 1 206 ? -19.922 -5.246 2.057 1 97.62 206 ILE B C 1
ATOM 4445 O O . ILE B 1 206 ? -19.234 -4.328 1.599 1 97.62 206 ILE B O 1
ATOM 4449 N N . ASN B 1 207 ? -21.188 -5.176 2.463 1 96.62 207 ASN B N 1
ATOM 4450 C CA . ASN B 1 207 ? -21.922 -3.914 2.494 1 96.62 207 ASN B CA 1
ATOM 4451 C C . ASN B 1 207 ? -21.922 -3.301 3.891 1 96.62 207 ASN B C 1
ATOM 4453 O O . ASN B 1 207 ? -21.969 -4.02 4.891 1 96.62 207 ASN B O 1
ATOM 4457 N N . CYS B 1 208 ? -21.828 -2.014 3.965 1 96.44 208 CYS B N 1
ATOM 4458 C CA . CYS B 1 208 ? -21.953 -1.299 5.23 1 96.44 208 CYS B CA 1
ATOM 4459 C C . CYS B 1 208 ? -22.625 0.053 5.031 1 96.44 208 CYS B C 1
ATOM 4461 O O . CYS B 1 208 ? -23.078 0.368 3.932 1 96.44 208 CYS B O 1
ATOM 4463 N N . ASN B 1 209 ? -22.781 0.817 6.062 1 94.56 209 ASN B N 1
ATOM 4464 C CA . ASN B 1 209 ? -23.594 2.023 6.074 1 94.56 209 ASN B CA 1
ATOM 4465 C C . ASN B 1 209 ? -23.062 3.076 5.109 1 94.56 209 ASN B C 1
ATOM 4467 O O . ASN B 1 209 ? -23.828 3.711 4.383 1 94.56 209 ASN B O 1
ATOM 4471 N N . LYS B 1 210 ? -21.812 3.266 4.977 1 92.81 210 LYS B N 1
ATOM 4472 C CA . LYS B 1 210 ? -21.234 4.359 4.195 1 92.81 210 LYS B CA 1
ATOM 4473 C C . LYS B 1 210 ? -20.812 3.881 2.807 1 92.81 210 LYS B C 1
ATOM 4475 O O . LYS B 1 210 ? -20 4.52 2.146 1 92.81 210 LYS B O 1
ATOM 4480 N N . THR B 1 211 ? -21.312 2.766 2.408 1 93.75 211 THR B N 1
ATOM 4481 C CA . THR B 1 211 ? -21.062 2.273 1.057 1 93.75 211 THR B CA 1
ATOM 4482 C C . THR B 1 211 ? -22.312 2.465 0.183 1 93.75 211 THR B C 1
ATOM 4484 O O . THR B 1 211 ? -23.438 2.375 0.669 1 93.75 211 THR B O 1
ATOM 4487 N N . GLU B 1 212 ? -22.094 2.748 -1.087 1 92.69 212 GLU B N 1
ATOM 4488 C CA . GLU B 1 212 ? -23.188 2.848 -2.037 1 92.69 212 GLU B CA 1
ATOM 4489 C C . GLU B 1 212 ? -23.547 1.482 -2.623 1 92.69 212 GLU B C 1
ATOM 4491 O O . GLU B 1 212 ? -22.656 0.733 -3.039 1 92.69 212 GLU B O 1
ATOM 4496 N N . LYS B 1 213 ? -24.781 1.171 -2.719 1 92.44 213 LYS B N 1
ATOM 4497 C CA . LYS B 1 213 ? -25.25 -0.124 -3.189 1 92.44 213 LYS B CA 1
ATOM 4498 C C . LYS B 1 213 ? -24.844 -0.372 -4.637 1 92.44 213 LYS B C 1
ATOM 4500 O O . LYS B 1 213 ? -24.594 -1.514 -5.031 1 92.44 213 LYS B O 1
ATOM 4505 N N . CYS B 1 214 ? -24.766 0.666 -5.371 1 94.56 214 CYS B N 1
ATOM 4506 C CA . CYS B 1 214 ? -24.469 0.539 -6.793 1 94.56 214 CYS B CA 1
ATOM 4507 C C . CYS B 1 214 ? -23.031 0.045 -7.008 1 94.56 214 CYS B C 1
ATOM 4509 O O . CYS B 1 214 ? -22.688 -0.399 -8.102 1 94.56 214 CYS B O 1
ATOM 4511 N N . TYR B 1 215 ? -22.203 0.129 -5.977 1 95.75 215 TYR B N 1
ATOM 4512 C CA . TYR B 1 215 ? -20.844 -0.373 -6.094 1 95.75 215 TYR B CA 1
ATOM 4513 C C . TYR B 1 215 ? -20.844 -1.868 -6.391 1 95.75 215 TYR B C 1
ATOM 4515 O O . TYR B 1 215 ? -19.922 -2.375 -7.035 1 95.75 215 TYR B O 1
ATOM 4523 N N . PHE B 1 216 ? -21.859 -2.566 -6.035 1 95.5 216 PHE B N 1
ATOM 4524 C CA . PHE B 1 216 ? -21.938 -4.016 -6.195 1 95.5 216 PHE B CA 1
ATOM 4525 C C . PHE B 1 216 ? -22.312 -4.379 -7.629 1 95.5 216 PHE B C 1
ATOM 4527 O O . PHE B 1 216 ? -22.188 -5.539 -8.031 1 95.5 216 PHE B O 1
ATOM 4534 N N . ASP B 1 217 ? -22.703 -3.422 -8.344 1 94.88 217 ASP B N 1
ATOM 4535 C CA . ASP B 1 217 ? -23.109 -3.67 -9.727 1 94.88 217 ASP B CA 1
ATOM 4536 C C . ASP B 1 217 ? -22.016 -3.23 -10.703 1 94.88 217 ASP B C 1
ATOM 4538 O O . ASP B 1 217 ? -22.266 -3.133 -11.906 1 94.88 217 ASP B O 1
ATOM 4542 N N . THR B 1 218 ? -20.891 -3.029 -10.258 1 95.69 218 THR B N 1
ATOM 4543 C CA . THR B 1 218 ? -19.812 -2.531 -11.086 1 95.69 218 THR B CA 1
ATOM 4544 C C . THR B 1 218 ? -19.328 -3.611 -12.047 1 95.69 218 THR B C 1
ATOM 4546 O O . THR B 1 218 ? -19.281 -4.793 -11.695 1 95.69 218 THR B O 1
ATOM 4549 N N . LYS B 1 219 ? -18.797 -3.211 -13.172 1 94.31 219 LYS B N 1
ATOM 4550 C CA . LYS B 1 219 ? -18.25 -4.113 -14.172 1 94.31 219 LYS B CA 1
ATOM 4551 C C . LYS B 1 219 ? -16.969 -4.785 -13.656 1 94.31 219 LYS B C 1
ATOM 4553 O O . LYS B 1 219 ? -16.578 -5.84 -14.164 1 94.31 219 LYS B O 1
ATOM 4558 N N . TYR B 1 220 ? -16.375 -4.246 -12.711 1 94.75 220 TYR B N 1
ATOM 4559 C CA . TYR B 1 220 ? -15.117 -4.754 -12.203 1 94.75 220 TYR B CA 1
ATOM 4560 C C . TYR B 1 220 ? -15.32 -6.027 -11.391 1 94.75 220 TYR B C 1
ATOM 4562 O O . TYR B 1 220 ? -14.359 -6.719 -11.047 1 94.75 220 TYR B O 1
ATOM 4570 N N . LEU B 1 221 ? -16.516 -6.383 -11.125 1 95 221 LEU B N 1
ATOM 4571 C CA . LEU B 1 221 ? -16.797 -7.613 -10.398 1 95 221 LEU B CA 1
ATOM 4572 C C . LEU B 1 221 ? -17.047 -8.766 -11.359 1 95 221 LEU B C 1
ATOM 4574 O O . LEU B 1 221 ? -17.266 -9.906 -10.93 1 95 221 LEU B O 1
ATOM 4578 N N . GLU B 1 222 ? -17.031 -8.453 -12.633 1 92.5 222 GLU B N 1
ATOM 4579 C CA . GLU B 1 222 ? -17.109 -9.547 -13.602 1 92.5 222 GLU B CA 1
ATOM 4580 C C . GLU B 1 222 ? -15.945 -10.516 -13.43 1 92.5 222 GLU B C 1
ATOM 4582 O O . GLU B 1 222 ? -14.812 -10.094 -13.195 1 92.5 222 GLU B O 1
ATOM 4587 N N . SER B 1 223 ? -16.203 -11.781 -13.586 1 91.19 223 SER B N 1
ATOM 4588 C CA . SER B 1 223 ? -15.242 -12.836 -13.273 1 91.19 223 SER B CA 1
ATOM 4589 C C . SER B 1 223 ? -13.945 -12.648 -14.047 1 91.19 223 SER B C 1
ATOM 4591 O O . SER B 1 223 ? -12.859 -12.836 -13.5 1 91.19 223 SER B O 1
ATOM 4593 N N . ASP B 1 224 ? -14.055 -12.328 -15.297 1 89.31 224 ASP B N 1
ATOM 4594 C CA . ASP B 1 224 ? -12.867 -12.18 -16.141 1 89.31 224 ASP B CA 1
ATOM 4595 C C . ASP B 1 224 ? -11.984 -11.039 -15.641 1 89.31 224 ASP B C 1
ATOM 4597 O O . ASP B 1 224 ? -10.758 -11.148 -15.641 1 89.31 224 ASP B O 1
ATOM 4601 N N . ARG B 1 225 ? -12.586 -9.961 -15.258 1 91.31 225 ARG B N 1
ATOM 4602 C CA . ARG B 1 225 ? -11.836 -8.805 -14.781 1 91.31 225 ARG B CA 1
ATOM 4603 C C . ARG B 1 225 ? -11.195 -9.078 -13.43 1 91.31 225 ARG B C 1
ATOM 4605 O O . ARG B 1 225 ? -10.039 -8.734 -13.195 1 91.31 225 ARG B O 1
ATOM 4612 N N . VAL B 1 226 ? -11.961 -9.688 -12.578 1 95.5 226 VAL B N 1
ATOM 4613 C CA . VAL B 1 226 ? -11.438 -10.055 -11.266 1 95.5 226 VAL B CA 1
ATOM 4614 C C . VAL B 1 226 ? -10.242 -10.992 -11.43 1 95.5 226 VAL B C 1
ATOM 4616 O O . VAL B 1 226 ? -9.188 -10.773 -10.828 1 95.5 226 VAL B O 1
ATOM 4619 N N . LEU B 1 227 ? -10.406 -11.961 -12.258 1 95.62 227 LEU B N 1
ATOM 4620 C CA . LEU B 1 227 ? -9.359 -12.961 -12.469 1 95.62 227 LEU B CA 1
ATOM 4621 C C . LEU B 1 227 ? -8.125 -12.32 -13.094 1 95.62 227 LEU B C 1
ATOM 4623 O O . LEU B 1 227 ? -6.992 -12.648 -12.727 1 95.62 227 LEU B O 1
ATOM 4627 N N . LYS B 1 228 ? -8.312 -11.453 -14.023 1 93.75 228 LYS B N 1
ATOM 4628 C CA . LYS B 1 228 ? -7.176 -10.75 -14.609 1 93.75 228 LYS B CA 1
ATOM 4629 C C . LYS B 1 228 ? -6.391 -10 -13.531 1 93.75 228 LYS B C 1
ATOM 4631 O O . LYS B 1 228 ? -5.156 -10.016 -13.539 1 93.75 228 LYS B O 1
ATOM 4636 N N . GLY B 1 229 ? -7.105 -9.398 -12.711 1 95.44 229 GLY B N 1
ATOM 4637 C CA . GLY B 1 229 ? -6.457 -8.719 -11.602 1 95.44 229 GLY B CA 1
ATOM 4638 C C . GLY B 1 229 ? -5.664 -9.656 -10.703 1 95.44 229 GLY B C 1
ATOM 4639 O O . GLY B 1 229 ? -4.477 -9.43 -10.469 1 95.44 229 GLY B O 1
ATOM 4640 N N . PHE B 1 230 ? -6.324 -10.688 -10.25 1 96.62 230 PHE B N 1
ATOM 4641 C CA . PHE B 1 230 ? -5.68 -11.648 -9.367 1 96.62 230 PHE B CA 1
ATOM 4642 C C . PHE B 1 230 ? -4.48 -12.289 -10.055 1 96.62 230 PHE B C 1
ATOM 4644 O O . PHE B 1 230 ? -3.412 -12.422 -9.453 1 96.62 230 PHE B O 1
ATOM 4651 N N . LEU B 1 231 ? -4.629 -12.656 -11.281 1 96.5 231 LEU B N 1
ATOM 4652 C CA . LEU B 1 231 ? -3.561 -13.328 -12.016 1 96.5 231 LEU B CA 1
ATOM 4653 C C . LEU B 1 231 ? -2.377 -12.391 -12.234 1 96.5 231 LEU B C 1
ATOM 4655 O O . LEU B 1 231 ? -1.222 -12.82 -12.164 1 96.5 231 LEU B O 1
ATOM 4659 N N . SER B 1 232 ? -2.658 -11.18 -12.523 1 95.69 232 SER B N 1
ATOM 4660 C CA . SER B 1 232 ? -1.586 -10.195 -12.664 1 95.69 232 SER B CA 1
ATOM 4661 C C . SER B 1 232 ? -0.765 -10.086 -11.383 1 95.69 232 SER B C 1
ATOM 4663 O O . SER B 1 232 ? 0.466 -10.047 -11.43 1 95.69 232 SER B O 1
ATOM 4665 N N . GLY B 1 233 ? -1.469 -10.047 -10.305 1 96.5 233 GLY B N 1
ATOM 4666 C CA . GLY B 1 233 ? -0.78 -10 -9.023 1 96.5 233 GLY B CA 1
ATOM 4667 C C . GLY B 1 233 ? 0.031 -11.25 -8.734 1 96.5 233 GLY B C 1
ATOM 4668 O O . GLY B 1 233 ? 1.153 -11.164 -8.234 1 96.5 233 GLY B O 1
ATOM 4669 N N . LEU B 1 234 ? -0.502 -12.367 -9 1 96.31 234 LEU B N 1
ATOM 4670 C CA . LEU B 1 234 ? 0.189 -13.633 -8.781 1 96.31 234 LEU B CA 1
ATOM 4671 C C . LEU B 1 234 ? 1.429 -13.727 -9.672 1 96.31 234 LEU B C 1
ATOM 4673 O O . LEU B 1 234 ? 2.486 -14.172 -9.211 1 96.31 234 LEU B O 1
ATOM 4677 N N . SER B 1 235 ? 1.271 -13.336 -10.93 1 96.25 235 SER B N 1
ATOM 4678 C CA . SER B 1 235 ? 2.404 -13.32 -11.844 1 96.25 235 SER B CA 1
ATOM 4679 C C . SER B 1 235 ? 3.516 -12.406 -11.336 1 96.25 235 SER B C 1
ATOM 4681 O O . SER B 1 235 ? 4.695 -12.742 -11.438 1 96.25 235 SER B O 1
ATOM 4683 N N . GLN B 1 236 ? 3.148 -11.344 -10.805 1 94 236 GLN B N 1
ATOM 4684 C CA . GLN B 1 236 ? 4.09 -10.375 -10.25 1 94 236 GLN B CA 1
ATOM 4685 C C . GLN B 1 236 ? 4.812 -10.945 -9.031 1 94 236 GLN B C 1
ATOM 4687 O O . GLN B 1 236 ? 6.039 -10.852 -8.93 1 94 236 GLN B O 1
ATOM 4692 N N . CYS B 1 237 ? 4.125 -11.508 -8.125 1 95.31 237 CYS B N 1
ATOM 4693 C CA . CYS B 1 237 ? 4.699 -11.891 -6.836 1 95.31 237 CYS B CA 1
ATOM 4694 C C . CYS B 1 237 ? 5.27 -13.297 -6.895 1 95.31 237 CYS B C 1
ATOM 4696 O O . CYS B 1 237 ? 5.863 -13.773 -5.926 1 95.31 237 CYS B O 1
ATOM 4698 N N . ARG B 1 238 ? 5.09 -14.055 -7.926 1 94.56 238 ARG B N 1
ATOM 4699 C CA . ARG B 1 238 ? 5.578 -15.422 -8.125 1 94.56 238 ARG B CA 1
ATOM 4700 C C . ARG B 1 238 ? 4.859 -16.406 -7.203 1 94.56 238 ARG B C 1
ATOM 4702 O O . ARG B 1 238 ? 5.504 -17.172 -6.492 1 94.56 238 ARG B O 1
ATOM 4709 N N . ASP B 1 239 ? 3.582 -16.344 -7.262 1 95.06 239 ASP B N 1
ATOM 4710 C CA . ASP B 1 239 ? 2.729 -17.312 -6.574 1 95.06 239 ASP B CA 1
ATOM 4711 C C . ASP B 1 239 ? 1.649 -17.844 -7.512 1 95.06 239 ASP B C 1
ATOM 4713 O O . ASP B 1 239 ? 1.382 -17.266 -8.562 1 95.06 239 ASP B O 1
ATOM 4717 N N . THR B 1 240 ? 1.072 -18.969 -7.152 1 96.25 240 THR B N 1
ATOM 4718 C CA . THR B 1 240 ? 0.145 -19.609 -8.086 1 96.25 240 THR B CA 1
ATOM 4719 C C . THR B 1 240 ? -1.237 -19.75 -7.453 1 96.25 240 THR B C 1
ATOM 4721 O O . THR B 1 240 ? -2.205 -20.094 -8.141 1 96.25 240 THR B O 1
ATOM 4724 N N . VAL B 1 241 ? -1.398 -19.469 -6.227 1 94.44 241 VAL B N 1
ATOM 4725 C CA . VAL B 1 241 ? -2.633 -19.781 -5.512 1 94.44 241 VAL B CA 1
ATOM 4726 C C . VAL B 1 241 ? -3.613 -18.609 -5.641 1 94.44 241 VAL B C 1
ATOM 4728 O O . VAL B 1 241 ? -3.363 -17.516 -5.117 1 94.44 241 VAL B O 1
ATOM 4731 N N . LEU B 1 242 ? -4.703 -18.844 -6.254 1 95.25 242 LEU B N 1
ATOM 4732 C CA . LEU B 1 242 ? -5.738 -17.844 -6.477 1 95.25 242 LEU B CA 1
ATOM 4733 C C . LEU B 1 242 ? -6.562 -17.625 -5.211 1 95.25 242 LEU B C 1
ATOM 4735 O O . LEU B 1 242 ? -7.062 -18.578 -4.617 1 95.25 242 LEU B O 1
ATOM 4739 N N . PRO B 1 243 ? -6.715 -16.344 -4.797 1 95.56 243 PRO B N 1
ATOM 4740 C CA . PRO B 1 243 ? -7.656 -16.094 -3.705 1 95.56 243 PRO B CA 1
ATOM 4741 C C . PRO B 1 243 ? -9.102 -16.406 -4.086 1 95.56 243 PRO B C 1
ATOM 4743 O O . PRO B 1 243 ? -9.484 -16.25 -5.25 1 95.56 243 PRO B O 1
ATOM 4746 N N . LEU B 1 244 ? -9.867 -16.828 -3.121 1 94.44 244 LEU B N 1
ATOM 4747 C CA . LEU B 1 244 ? -11.312 -16.938 -3.311 1 94.44 244 LEU B CA 1
ATOM 4748 C C . LEU B 1 244 ? -11.992 -15.578 -3.209 1 94.44 244 LEU B C 1
ATOM 4750 O O . LEU B 1 244 ? -11.469 -14.672 -2.557 1 94.44 244 LEU B O 1
ATOM 4754 N N . LEU B 1 245 ? -13.094 -15.43 -3.949 1 95.94 245 LEU B N 1
ATOM 4755 C CA . LEU B 1 245 ? -13.859 -14.188 -3.896 1 95.94 245 LEU B CA 1
ATOM 4756 C C . LEU B 1 245 ? -15.32 -14.461 -3.539 1 95.94 245 LEU B C 1
ATOM 4758 O O . LEU B 1 245 ? -15.945 -15.359 -4.109 1 95.94 245 LEU B O 1
ATOM 4762 N N . SER B 1 246 ? -15.805 -13.797 -2.561 1 95.62 246 SER B N 1
ATOM 4763 C CA . SER B 1 246 ? -17.219 -13.781 -2.219 1 95.62 246 SER B CA 1
ATOM 4764 C C . SER B 1 246 ? -17.766 -12.359 -2.168 1 95.62 246 SER B C 1
ATOM 4766 O O . SER B 1 246 ? -17.109 -11.453 -1.661 1 95.62 246 SER B O 1
ATOM 4768 N N . VAL B 1 247 ? -18.906 -12.211 -2.752 1 96 247 VAL B N 1
ATOM 4769 C CA . VAL B 1 247 ? -19.578 -10.906 -2.748 1 96 247 VAL B CA 1
ATOM 4770 C C . VAL B 1 247 ? -20.875 -10.992 -1.94 1 96 247 VAL B C 1
ATOM 4772 O O . VAL B 1 247 ? -21.781 -11.75 -2.283 1 96 247 VAL B O 1
ATOM 4775 N N . GLN B 1 248 ? -20.922 -10.172 -0.876 1 95.94 248 GLN B N 1
ATOM 4776 C CA . GLN B 1 248 ? -22.062 -10.195 0.038 1 95.94 248 GLN B CA 1
ATOM 4777 C C . GLN B 1 248 ? -22.797 -8.852 0.029 1 95.94 248 GLN B C 1
ATOM 4779 O O . GLN B 1 248 ? -22.359 -7.891 0.657 1 95.94 248 GLN B O 1
ATOM 4784 N N . LYS B 1 249 ? -24.016 -8.828 -0.532 1 94.75 249 LYS B N 1
ATOM 4785 C CA . LYS B 1 249 ? -24.75 -7.582 -0.739 1 94.75 249 LYS B CA 1
ATOM 4786 C C . LYS B 1 249 ? -25.672 -7.281 0.44 1 94.75 249 LYS B C 1
ATOM 4788 O O . LYS B 1 249 ? -26.172 -6.168 0.567 1 94.75 249 LYS B O 1
ATOM 4793 N N . GLN B 1 250 ? -25.938 -8.273 1.232 1 94.44 250 GLN B N 1
ATOM 4794 C CA . GLN B 1 250 ? -26.828 -8.07 2.369 1 94.44 250 GLN B CA 1
ATOM 4795 C C . GLN B 1 250 ? -26.234 -7.07 3.359 1 94.44 250 GLN B C 1
ATOM 4797 O O . GLN B 1 250 ? -25.062 -6.719 3.271 1 94.44 250 GLN B O 1
ATOM 4802 N N . ASN B 1 251 ? -27.094 -6.625 4.25 1 94.88 251 ASN B N 1
ATOM 4803 C CA . ASN B 1 251 ? -26.594 -5.664 5.234 1 94.88 251 ASN B CA 1
ATOM 4804 C C . ASN B 1 251 ? -25.609 -6.309 6.191 1 94.88 251 ASN B C 1
ATOM 4806 O O . ASN B 1 251 ? -25.594 -7.527 6.363 1 94.88 251 ASN B O 1
ATOM 4810 N N . LEU B 1 252 ? -24.797 -5.512 6.781 1 97 252 LEU B N 1
ATOM 4811 C CA . LEU B 1 252 ? -23.672 -5.961 7.602 1 97 252 LEU B CA 1
ATOM 4812 C C . LEU B 1 252 ? -24.156 -6.852 8.742 1 97 252 LEU B C 1
ATOM 4814 O O . LEU B 1 252 ? -23.562 -7.895 9.016 1 97 252 LEU B O 1
ATOM 4818 N N . GLN B 1 253 ? -25.203 -6.434 9.43 1 95.69 253 GLN B N 1
ATOM 4819 C CA . GLN B 1 253 ? -25.734 -7.191 10.562 1 95.69 253 GLN B CA 1
ATOM 4820 C C . GLN B 1 253 ? -26.141 -8.602 10.141 1 95.69 253 GLN B C 1
ATOM 4822 O O . GLN B 1 253 ? -25.781 -9.578 10.797 1 95.69 253 GLN B O 1
ATOM 4827 N N . ASP B 1 254 ? -26.906 -8.664 9.062 1 95.62 254 ASP B N 1
ATOM 4828 C CA . ASP B 1 254 ? -27.328 -9.953 8.539 1 95.62 254 ASP B CA 1
ATOM 4829 C C . ASP B 1 254 ? -26.141 -10.812 8.133 1 95.62 254 ASP B C 1
ATOM 4831 O O . ASP B 1 254 ? -26.125 -12.023 8.375 1 95.62 254 ASP B O 1
ATOM 4835 N N . PHE B 1 255 ? -25.219 -10.219 7.543 1 96.25 255 PHE B N 1
ATOM 4836 C CA . PHE B 1 255 ? -24.031 -10.953 7.121 1 96.25 255 PHE B CA 1
ATOM 4837 C C . PHE B 1 255 ? -23.312 -11.547 8.32 1 96.25 255 PHE B C 1
ATOM 4839 O O . PHE B 1 255 ? -23.031 -12.742 8.352 1 96.25 255 PHE B O 1
ATOM 4846 N N . LEU B 1 256 ? -22.953 -10.719 9.281 1 95.19 256 LEU B N 1
ATOM 4847 C CA . LEU B 1 256 ? -22.156 -11.148 10.438 1 95.19 256 LEU B CA 1
ATOM 4848 C C . LEU B 1 256 ? -22.906 -12.219 11.234 1 95.19 256 LEU B C 1
ATOM 4850 O O . LEU B 1 256 ? -22.281 -13.133 11.773 1 95.19 256 LEU B O 1
ATOM 4854 N N . LYS B 1 257 ? -24.203 -12.203 11.273 1 91.06 257 LYS B N 1
ATOM 4855 C CA . LYS B 1 257 ? -25 -13.125 12.062 1 91.06 257 LYS B CA 1
ATOM 4856 C C . LYS B 1 257 ? -25.141 -14.477 11.359 1 91.06 257 LYS B C 1
ATOM 4858 O O . LYS B 1 257 ? -25.156 -15.516 12.016 1 91.06 257 LYS B O 1
ATOM 4863 N N . HIS B 1 258 ? -25.094 -14.469 10.023 1 89.75 258 HIS B N 1
ATOM 4864 C CA . HIS B 1 258 ? -25.547 -15.672 9.344 1 89.75 258 HIS B CA 1
ATOM 4865 C C . HIS B 1 258 ? -24.453 -16.266 8.477 1 89.75 258 HIS B C 1
ATOM 4867 O O . HIS B 1 258 ? -24.594 -17.375 7.965 1 89.75 258 HIS B O 1
ATOM 4873 N N . GLN B 1 259 ? -23.406 -15.523 8.336 1 86.44 259 GLN B N 1
ATOM 4874 C CA . GLN B 1 259 ? -22.422 -16.031 7.398 1 86.44 259 GLN B CA 1
ATOM 4875 C C . GLN B 1 259 ? -21.797 -17.328 7.906 1 86.44 259 GLN B C 1
ATOM 4877 O O . GLN B 1 259 ? -21.75 -17.578 9.117 1 86.44 259 GLN B O 1
ATOM 4882 N N . THR B 1 260 ? -21.391 -18.219 6.941 1 84.38 260 THR B N 1
ATOM 4883 C CA . THR B 1 260 ? -20.797 -19.516 7.273 1 84.38 260 THR B CA 1
ATOM 4884 C C . THR B 1 260 ? -19.422 -19.672 6.629 1 84.38 260 THR B C 1
ATOM 4886 O O . THR B 1 260 ? -18.891 -20.781 6.574 1 84.38 260 THR B O 1
ATOM 4889 N N . MET B 1 261 ? -18.922 -18.672 6.105 1 84.12 261 MET B N 1
ATOM 4890 C CA . MET B 1 261 ? -17.672 -18.734 5.359 1 84.12 261 MET B CA 1
ATOM 4891 C C . MET B 1 261 ? -16.484 -18.875 6.301 1 84.12 261 MET B C 1
ATOM 4893 O O . MET B 1 261 ? -15.445 -19.406 5.914 1 84.12 261 MET B O 1
ATOM 4897 N N . PHE B 1 262 ? -16.594 -18.375 7.492 1 83.62 262 PHE B N 1
ATOM 4898 C CA . PHE B 1 262 ? -15.586 -18.578 8.523 1 83.62 262 PHE B CA 1
ATOM 4899 C C . PHE B 1 262 ? -16.234 -18.703 9.898 1 83.62 262 PHE B C 1
ATOM 4901 O O . PHE B 1 262 ? -17.328 -18.203 10.117 1 83.62 262 PHE B O 1
ATOM 4908 N N . ASP B 1 263 ? -15.484 -19.469 10.633 1 85.56 263 ASP B N 1
ATOM 4909 C CA . ASP B 1 263 ? -15.969 -19.719 11.984 1 85.56 263 ASP B CA 1
ATOM 4910 C C . ASP B 1 263 ? -15.469 -18.656 12.961 1 85.56 263 ASP B C 1
ATOM 4912 O O . ASP B 1 263 ? -14.305 -18.672 13.359 1 85.56 263 ASP B O 1
ATOM 4916 N N . LEU B 1 264 ? -16.312 -17.859 13.344 1 83.06 264 LEU B N 1
ATOM 4917 C CA . LEU B 1 264 ? -15.984 -16.734 14.219 1 83.06 264 LEU B CA 1
ATOM 4918 C C . LEU B 1 264 ? -15.422 -17.234 15.547 1 83.06 264 LEU B C 1
ATOM 4920 O O . LEU B 1 264 ? -14.648 -16.531 16.203 1 83.06 264 LEU B O 1
ATOM 4924 N N . GLN B 1 265 ? -15.75 -18.5 15.914 1 81.69 265 GLN B N 1
ATOM 4925 C CA . GLN B 1 265 ? -15.305 -19.031 17.203 1 81.69 265 GLN B CA 1
ATOM 4926 C C . GLN B 1 265 ? -13.883 -19.562 17.109 1 81.69 265 GLN B C 1
ATOM 4928 O O . GLN B 1 265 ? -13.18 -19.672 18.109 1 81.69 265 GLN B O 1
ATOM 4933 N N . ASN B 1 266 ? -13.445 -19.812 15.977 1 85 266 ASN B N 1
ATOM 4934 C CA . ASN B 1 266 ? -12.148 -20.469 15.828 1 85 266 ASN B CA 1
ATOM 4935 C C . ASN B 1 266 ? -11.156 -19.594 15.062 1 85 266 ASN B C 1
ATOM 4937 O O . ASN B 1 266 ? -10.008 -19.984 14.852 1 85 266 ASN B O 1
ATOM 4941 N N . CYS B 1 267 ? -11.594 -18.453 14.703 1 91.12 267 CYS B N 1
ATOM 4942 C CA . CYS B 1 267 ? -10.719 -17.547 13.961 1 91.12 267 CYS B CA 1
ATOM 4943 C C . CYS B 1 267 ? -10.258 -16.391 14.836 1 91.12 267 CYS B C 1
ATOM 4945 O O . CYS B 1 267 ? -10.805 -16.156 15.914 1 91.12 267 CYS B O 1
ATOM 4947 N N . VAL B 1 268 ? -9.164 -15.836 14.508 1 92.5 268 VAL B N 1
ATOM 4948 C CA . VAL B 1 268 ? -8.773 -14.547 15.062 1 92.5 268 VAL B CA 1
ATOM 4949 C C . VAL B 1 268 ? -9.383 -13.422 14.227 1 92.5 268 VAL B C 1
ATOM 4951 O O . VAL B 1 268 ? -8.992 -13.211 13.078 1 92.5 268 VAL B O 1
ATOM 4954 N N . SER B 1 269 ? -10.359 -12.773 14.82 1 96.19 269 SER B N 1
ATOM 4955 C CA . SER B 1 269 ? -11.086 -11.734 14.094 1 96.19 269 SER B CA 1
ATOM 4956 C C . SER B 1 269 ? -10.586 -10.344 14.461 1 96.19 269 SER B C 1
ATOM 4958 O O . SER B 1 269 ? -10.57 -9.977 15.641 1 96.19 269 SER B O 1
ATOM 4960 N N . ILE B 1 270 ? -10.219 -9.594 13.461 1 97.69 270 ILE B N 1
ATOM 4961 C CA . ILE B 1 270 ? -9.594 -8.289 13.648 1 97.69 270 ILE B CA 1
ATOM 4962 C C . ILE B 1 270 ? -10.414 -7.223 12.922 1 97.69 270 ILE B C 1
ATOM 4964 O O . ILE B 1 270 ? -10.789 -7.402 11.758 1 97.69 270 ILE B O 1
ATOM 4968 N N . LEU B 1 271 ? -10.727 -6.141 13.641 1 98.38 271 LEU B N 1
ATOM 4969 C CA . LEU B 1 271 ? -11.398 -4.973 13.086 1 98.38 271 LEU B CA 1
ATOM 4970 C C . LEU B 1 271 ? -10.477 -3.76 13.094 1 98.38 271 LEU B C 1
ATOM 4972 O O . LEU B 1 271 ? -10.039 -3.311 14.156 1 98.38 271 LEU B O 1
ATOM 4976 N N . ALA B 1 272 ? -10.234 -3.256 11.898 1 98.31 272 ALA B N 1
ATOM 4977 C CA . ALA B 1 272 ? -9.289 -2.15 11.797 1 98.31 272 ALA B CA 1
ATOM 4978 C C . ALA B 1 272 ? -10.016 -0.808 11.75 1 98.31 272 ALA B C 1
ATOM 4980 O O . ALA B 1 272 ? -10.992 -0.652 11.023 1 98.31 272 ALA B O 1
ATOM 4981 N N . HIS B 1 273 ? -9.508 0.167 12.422 1 97 273 HIS B N 1
ATOM 4982 C CA . HIS B 1 273 ? -9.992 1.542 12.477 1 97 273 HIS B CA 1
ATOM 4983 C C . HIS B 1 273 ? -8.898 2.496 12.93 1 97 273 HIS B C 1
ATOM 4985 O O . HIS B 1 273 ? -8.117 2.17 13.828 1 97 273 HIS B O 1
ATOM 4991 N N . PRO B 1 274 ? -8.844 3.67 12.266 1 93.75 274 PRO B N 1
ATOM 4992 C CA . PRO B 1 274 ? -7.816 4.605 12.734 1 93.75 274 PRO B CA 1
ATOM 4993 C C . PRO B 1 274 ? -8.117 5.156 14.125 1 93.75 274 PRO B C 1
ATOM 4995 O O . PRO B 1 274 ? -9.281 5.375 14.469 1 93.75 274 PRO B O 1
ATOM 4998 N N . GLY B 1 275 ? -7.012 5.348 14.883 1 89.5 275 GLY B N 1
ATOM 4999 C CA . GLY B 1 275 ? -7.211 5.918 16.203 1 89.5 275 GLY B CA 1
ATOM 5000 C C . GLY B 1 275 ? -5.953 5.91 17.047 1 89.5 275 GLY B C 1
ATOM 5001 O O . GLY B 1 275 ? -5.152 4.977 16.984 1 89.5 275 GLY B O 1
ATOM 5002 N N . GLN B 1 276 ? -5.891 6.922 17.875 1 80.19 276 GLN B N 1
ATOM 5003 C CA . GLN B 1 276 ? -4.738 7.055 18.766 1 80.19 276 GLN B CA 1
ATOM 5004 C C . GLN B 1 276 ? -4.898 6.18 20 1 80.19 276 GLN B C 1
ATOM 5006 O O . GLN B 1 276 ? -3.92 5.633 20.516 1 80.19 276 GLN B O 1
ATOM 5011 N N . ASP B 1 277 ? -6.102 6.008 20.438 1 86.06 277 ASP B N 1
ATOM 5012 C CA . ASP B 1 277 ? -6.336 5.336 21.703 1 86.06 277 ASP B CA 1
ATOM 5013 C C . ASP B 1 277 ? -6.742 3.879 21.5 1 86.06 277 ASP B C 1
ATOM 5015 O O . ASP B 1 277 ? -7.324 3.258 22.391 1 86.06 277 ASP B O 1
ATOM 5019 N N . LEU B 1 278 ? -6.434 3.332 20.438 1 91.12 278 LEU B N 1
ATOM 5020 C CA . LEU B 1 278 ? -6.723 1.934 20.141 1 91.12 278 LEU B CA 1
ATOM 5021 C C . LEU B 1 278 ? -5.449 1.093 20.188 1 91.12 278 LEU B C 1
ATOM 5023 O O . LEU B 1 278 ? -4.359 1.594 19.891 1 91.12 278 LEU B O 1
ATOM 5027 N N . PRO B 1 279 ? -5.648 -0.155 20.594 1 92.75 279 PRO B N 1
ATOM 5028 C CA . PRO B 1 279 ? -4.469 -1.025 20.531 1 92.75 279 PRO B CA 1
ATOM 5029 C C . PRO B 1 279 ? -3.912 -1.154 19.109 1 92.75 279 PRO B C 1
ATOM 5031 O O . PRO B 1 279 ? -4.676 -1.199 18.141 1 92.75 279 PRO B O 1
ATOM 5034 N N . ARG B 1 280 ? -2.609 -1.168 19.094 1 93.69 280 ARG B N 1
ATOM 5035 C CA . ARG B 1 280 ? -1.967 -1.453 17.828 1 93.69 280 ARG B CA 1
ATOM 5036 C C . ARG B 1 280 ? -2.201 -2.9 17.406 1 93.69 280 ARG B C 1
ATOM 5038 O O . ARG B 1 280 ? -2.363 -3.779 18.25 1 93.69 280 ARG B O 1
ATOM 5045 N N . LEU B 1 281 ? -2.17 -3.166 16.078 1 93.94 281 LEU B N 1
ATOM 5046 C CA . LEU B 1 281 ? -2.402 -4.504 15.555 1 93.94 281 LEU B CA 1
ATOM 5047 C C . LEU B 1 281 ? -1.424 -5.508 16.156 1 93.94 281 LEU B C 1
ATOM 5049 O O . LEU B 1 281 ? -1.823 -6.59 16.578 1 93.94 281 LEU B O 1
ATOM 5053 N N . SER B 1 282 ? -0.194 -5.129 16.25 1 89.38 282 SER B N 1
ATOM 5054 C CA . SER B 1 282 ? 0.843 -6.02 16.766 1 89.38 282 SER B CA 1
ATOM 5055 C C . SER B 1 282 ? 0.661 -6.277 18.266 1 89.38 282 SER B C 1
ATOM 5057 O O . SER B 1 282 ? 1.271 -7.191 18.812 1 89.38 282 SER B O 1
ATOM 5059 N N . GLN B 1 283 ? -0.17 -5.516 18.891 1 88.75 283 GLN B N 1
ATOM 5060 C CA . GLN B 1 283 ? -0.342 -5.605 20.328 1 88.75 283 GLN B CA 1
ATOM 5061 C C . GLN B 1 283 ? -1.568 -6.438 20.688 1 88.75 283 GLN B C 1
ATOM 5063 O O . GLN B 1 283 ? -1.871 -6.629 21.875 1 88.75 283 GLN B O 1
ATOM 5068 N N . LEU B 1 284 ? -2.238 -6.906 19.688 1 90.44 284 LEU B N 1
ATOM 5069 C CA . LEU B 1 284 ? -3.381 -7.766 19.984 1 90.44 284 LEU B CA 1
ATOM 5070 C C . LEU B 1 284 ? -2.947 -9.008 20.75 1 90.44 284 LEU B C 1
ATOM 5072 O O . LEU B 1 284 ? -1.851 -9.531 20.531 1 90.44 284 LEU B O 1
ATOM 5076 N N . PRO B 1 285 ? -3.783 -9.516 21.594 1 85.62 285 PRO B N 1
ATOM 5077 C CA . PRO B 1 285 ? -3.416 -10.609 22.484 1 85.62 285 PRO B CA 1
ATOM 5078 C C . PRO B 1 285 ? -2.92 -11.844 21.734 1 85.62 285 PRO B C 1
ATOM 5080 O O . PRO B 1 285 ? -2.016 -12.539 22.203 1 85.62 285 PRO B O 1
ATOM 5083 N N . CYS B 1 286 ? -3.445 -12.117 20.641 1 83.75 286 CYS B N 1
ATOM 5084 C CA . CYS B 1 286 ? -3.061 -13.305 19.891 1 83.75 286 CYS B CA 1
ATOM 5085 C C . CYS B 1 286 ? -1.61 -13.211 19.438 1 83.75 286 CYS B C 1
ATOM 5087 O O . CYS B 1 286 ? -0.971 -14.234 19.188 1 83.75 286 CYS B O 1
ATOM 5089 N N . PHE B 1 287 ? -1.092 -11.992 19.422 1 85 287 PHE B N 1
ATOM 5090 C CA . PHE B 1 287 ? 0.265 -11.836 18.906 1 85 287 PHE B CA 1
ATOM 5091 C C . PHE B 1 287 ? 1.25 -11.609 20.047 1 85 287 PHE B C 1
ATOM 5093 O O . PHE B 1 287 ? 2.439 -11.383 19.812 1 85 287 PHE B O 1
ATOM 5100 N N . GLN B 1 288 ? 0.773 -11.508 21.188 1 76.81 288 GLN B N 1
ATOM 5101 C CA . GLN B 1 288 ? 1.633 -11.266 22.344 1 76.81 288 GLN B CA 1
ATOM 5102 C C . GLN B 1 288 ? 2.156 -12.578 22.922 1 76.81 288 GLN B C 1
ATOM 5104 O O . GLN B 1 288 ? 3.074 -12.578 23.734 1 76.81 288 GLN B O 1
ATOM 5109 N N . SER B 1 289 ? 1.507 -13.625 22.594 1 64.31 289 SER B N 1
ATOM 5110 C CA . SER B 1 289 ? 1.975 -14.898 23.141 1 64.31 289 SER B CA 1
ATOM 5111 C C . SER B 1 289 ? 3.141 -15.445 22.312 1 64.31 289 SER B C 1
ATOM 5113 O O . SER B 1 289 ? 3.225 -15.219 21.109 1 64.31 289 SER B O 1
ATOM 5115 N N . THR B 1 290 ? 4.301 -15.625 23.016 1 59.38 290 THR B N 1
ATOM 5116 C CA . THR B 1 290 ? 5.469 -16.219 22.359 1 59.38 290 THR B CA 1
ATOM 5117 C C . THR B 1 290 ? 5.145 -17.609 21.828 1 59.38 290 THR B C 1
ATOM 5119 O O . THR B 1 290 ? 4.551 -18.422 22.547 1 59.38 290 THR B O 1
ATOM 5122 N N . SER B 1 291 ? 5.852 -17.906 20.531 1 58.56 291 SER B N 1
ATOM 5123 C CA . SER B 1 291 ? 6.012 -19.141 19.766 1 58.56 291 SER B CA 1
ATOM 5124 C C . SER B 1 291 ? 4.883 -20.125 20.062 1 58.56 291 SER B C 1
ATOM 5126 O O . SER B 1 291 ? 4.902 -20.812 21.078 1 58.56 291 SER B O 1
ATOM 5128 N N . SER B 1 292 ? 3.662 -19.828 19.531 1 63.47 292 SER B N 1
ATOM 5129 C CA . SER B 1 292 ? 2.633 -20.828 19.828 1 63.47 292 SER B CA 1
ATOM 5130 C C . SER B 1 292 ? 2.109 -21.484 18.562 1 63.47 292 SER B C 1
ATOM 5132 O O . SER B 1 292 ? 1.745 -20.797 17.609 1 63.47 292 SER B O 1
ATOM 5134 N N . ASP B 1 293 ? 2.459 -22.703 18.406 1 65.56 293 ASP B N 1
ATOM 5135 C CA . ASP B 1 293 ? 1.877 -23.562 17.375 1 65.56 293 ASP B CA 1
ATOM 5136 C C . ASP B 1 293 ? 0.363 -23.375 17.312 1 65.56 293 ASP B C 1
ATOM 5138 O O . ASP B 1 293 ? -0.273 -23.797 16.344 1 65.56 293 ASP B O 1
ATOM 5142 N N . LYS B 1 294 ? -0.068 -22.641 18.344 1 68.25 294 LYS B N 1
ATOM 5143 C CA . LYS B 1 294 ? -1.515 -22.484 18.453 1 68.25 294 LYS B CA 1
ATOM 5144 C C . LYS B 1 294 ? -2.068 -21.688 17.266 1 68.25 294 LYS B C 1
ATOM 5146 O O . LYS B 1 294 ? -3.232 -21.859 16.906 1 68.25 294 LYS B O 1
ATOM 5151 N N . TYR B 1 295 ? -1.143 -21.047 16.672 1 67.81 295 TYR B N 1
ATOM 5152 C CA . TYR B 1 295 ? -1.673 -20.172 15.633 1 67.81 295 TYR B CA 1
ATOM 5153 C C . TYR B 1 295 ? -1.291 -20.672 14.25 1 67.81 295 TYR B C 1
ATOM 5155 O O . TYR B 1 295 ? -1.644 -20.062 13.234 1 67.81 295 TYR B O 1
ATOM 5163 N N . ARG B 1 296 ? -0.668 -21.766 14.359 1 75.25 296 ARG B N 1
ATOM 5164 C CA . ARG B 1 296 ? -0.445 -22.453 13.094 1 75.25 296 ARG B CA 1
ATOM 5165 C C . ARG B 1 296 ? -1.76 -22.922 12.492 1 75.25 296 ARG B C 1
ATOM 5167 O O . ARG B 1 296 ? -2.627 -23.438 13.203 1 75.25 296 ARG B O 1
ATOM 5174 N N . ASN B 1 297 ? -2.037 -22.594 11.234 1 76.06 297 ASN B N 1
ATOM 5175 C CA . ASN B 1 297 ? -3.197 -23.078 10.492 1 76.06 297 ASN B CA 1
ATOM 5176 C C . ASN B 1 297 ? -4.48 -22.406 10.953 1 76.06 297 ASN B C 1
ATOM 5178 O O . ASN B 1 297 ? -5.57 -22.969 10.828 1 76.06 297 ASN B O 1
ATOM 5182 N N . LYS B 1 298 ? -4.316 -21.297 11.641 1 85.69 298 LYS B N 1
ATOM 5183 C CA . LYS B 1 298 ? -5.492 -20.547 12.07 1 85.69 298 LYS B CA 1
ATOM 5184 C C . LYS B 1 298 ? -5.977 -19.594 10.977 1 85.69 298 LYS B C 1
ATOM 5186 O O . LYS B 1 298 ? -5.191 -19.156 10.133 1 85.69 298 LYS B O 1
ATOM 5191 N N . ASN B 1 299 ? -7.242 -19.375 11.094 1 92.12 299 ASN B N 1
ATOM 5192 C CA . ASN B 1 299 ? -7.836 -18.375 10.219 1 92.12 299 ASN B CA 1
ATOM 5193 C C . ASN B 1 299 ? -7.816 -16.984 10.852 1 92.12 299 ASN B C 1
ATOM 5195 O O . ASN B 1 299 ? -8.195 -16.812 12.008 1 92.12 299 ASN B O 1
ATOM 5199 N N . PHE B 1 300 ? -7.305 -16.094 10.172 1 95.25 300 PHE B N 1
ATOM 5200 C CA . PHE B 1 300 ? -7.328 -14.688 10.555 1 95.25 300 PHE B CA 1
ATOM 5201 C C . PHE B 1 300 ? -8.289 -13.898 9.672 1 95.25 300 PHE B C 1
ATOM 5203 O O . PHE B 1 300 ? -8.141 -13.883 8.453 1 95.25 300 PHE B O 1
ATOM 5210 N N . VAL B 1 301 ? -9.297 -13.312 10.273 1 97.38 301 VAL B N 1
ATOM 5211 C CA . VAL B 1 301 ? -10.242 -12.477 9.547 1 97.38 301 VAL B CA 1
ATOM 5212 C C . VAL B 1 301 ? -9.953 -11.008 9.812 1 97.38 301 VAL B C 1
ATOM 5214 O O . VAL B 1 301 ? -9.938 -10.57 10.969 1 97.38 301 VAL B O 1
ATOM 5217 N N . LEU B 1 302 ? -9.633 -10.281 8.828 1 98.31 302 LEU B N 1
ATOM 5218 C CA . LEU B 1 302 ? -9.336 -8.852 8.922 1 98.31 302 LEU B CA 1
ATOM 5219 C C . LEU B 1 302 ? -10.414 -8.023 8.242 1 98.31 302 LEU B C 1
ATOM 5221 O O . LEU B 1 302 ? -10.617 -8.125 7.031 1 98.31 302 LEU B O 1
ATOM 5225 N N . ALA B 1 303 ? -11.102 -7.191 9.023 1 98.56 303 ALA B N 1
ATOM 5226 C CA . ALA B 1 303 ? -12.156 -6.328 8.492 1 98.56 303 ALA B CA 1
ATOM 5227 C C . ALA B 1 303 ? -11.641 -4.906 8.281 1 98.56 303 ALA B C 1
ATOM 5229 O O . ALA B 1 303 ? -11.125 -4.277 9.219 1 98.56 303 ALA B O 1
ATOM 5230 N N . ILE B 1 304 ? -11.789 -4.398 7.09 1 98.5 304 ILE B N 1
ATOM 5231 C CA . ILE B 1 304 ? -11.391 -3.047 6.715 1 98.5 304 ILE B CA 1
ATOM 5232 C C . ILE B 1 304 ? -12.594 -2.279 6.184 1 98.5 304 ILE B C 1
ATOM 5234 O O . ILE B 1 304 ? -13.336 -2.779 5.332 1 98.5 304 ILE B O 1
ATOM 5238 N N . GLY B 1 305 ? -12.805 -1.1 6.605 1 97.5 305 GLY B N 1
ATOM 5239 C CA . GLY B 1 305 ? -13.977 -0.299 6.289 1 97.5 305 GLY B CA 1
ATOM 5240 C C . GLY B 1 305 ? -13.852 0.439 4.969 1 97.5 305 GLY B C 1
ATOM 5241 O O . GLY B 1 305 ? -12.836 0.337 4.289 1 97.5 305 GLY B O 1
ATOM 5242 N N . PRO B 1 306 ? -14.969 1.139 4.605 1 94.25 306 PRO B N 1
ATOM 5243 C CA . PRO B 1 306 ? -14.953 1.932 3.375 1 94.25 306 PRO B CA 1
ATOM 5244 C C . PRO B 1 306 ? -14.188 3.246 3.529 1 94.25 306 PRO B C 1
ATOM 5246 O O . PRO B 1 306 ? -13.602 3.5 4.582 1 94.25 306 PRO B O 1
ATOM 5249 N N . GLU B 1 307 ? -14.148 4.059 2.521 1 85.44 307 GLU B N 1
ATOM 5250 C CA . GLU B 1 307 ? -13.453 5.344 2.512 1 85.44 307 GLU B CA 1
ATOM 5251 C C . GLU B 1 307 ? -13.938 6.246 3.641 1 85.44 307 GLU B C 1
ATOM 5253 O O . GLU B 1 307 ? -13.148 6.969 4.254 1 85.44 307 GLU B O 1
ATOM 5258 N N . GLY B 1 308 ? -15.148 6.172 3.998 1 87.94 308 GLY B N 1
ATOM 5259 C CA . GLY B 1 308 ? -15.719 6.98 5.062 1 87.94 308 GLY B CA 1
ATOM 5260 C C . GLY B 1 308 ? -15.547 6.371 6.438 1 87.94 308 GLY B C 1
ATOM 5261 O O . GLY B 1 308 ? -15.914 6.977 7.445 1 87.94 308 GLY B O 1
ATOM 5262 N N . GLY B 1 309 ? -14.984 5.145 6.516 1 93.06 309 GLY B N 1
ATOM 5263 C CA . GLY B 1 309 ? -14.758 4.469 7.785 1 93.06 309 GLY B CA 1
ATOM 5264 C C . GLY B 1 309 ? -15.992 3.779 8.328 1 93.06 309 GLY B C 1
ATOM 5265 O O . GLY B 1 309 ? -17.047 3.789 7.684 1 93.06 309 GLY B O 1
ATOM 5266 N N . TRP B 1 310 ? -15.797 3.141 9.461 1 96.31 310 TRP B N 1
ATOM 5267 C CA . TRP B 1 310 ? -16.891 2.5 10.18 1 96.31 310 TRP B CA 1
ATOM 5268 C C . TRP B 1 310 ? -17.656 3.512 11.031 1 96.31 310 TRP B C 1
ATOM 5270 O O . TRP B 1 310 ? -17.047 4.406 11.633 1 96.31 310 TRP B O 1
ATOM 5280 N N . ILE B 1 311 ? -18.969 3.369 11.133 1 95.06 311 ILE B N 1
ATOM 5281 C CA . ILE B 1 311 ? -19.703 4.164 12.109 1 95.06 311 ILE B CA 1
ATOM 5282 C C . ILE B 1 311 ? -19.688 3.467 13.469 1 95.06 311 ILE B C 1
ATOM 5284 O O . ILE B 1 311 ? -19.438 2.262 13.547 1 95.06 311 ILE B O 1
ATOM 5288 N N . PRO B 1 312 ? -19.953 4.16 14.523 1 96 312 PRO B N 1
ATOM 5289 C CA . PRO B 1 312 ? -19.875 3.59 15.875 1 96 312 PRO B CA 1
ATOM 5290 C C . PRO B 1 312 ? -20.75 2.348 16.047 1 96 312 PRO B C 1
ATOM 5292 O O . PRO B 1 312 ? -20.328 1.372 16.672 1 96 312 PRO B O 1
ATOM 5295 N N . GLU B 1 313 ? -21.938 2.352 15.469 1 96.81 313 GLU B N 1
ATOM 5296 C CA . GLU B 1 313 ? -22.844 1.216 15.57 1 96.81 313 GLU B CA 1
ATOM 5297 C C . GLU B 1 313 ? -22.25 -0.03 14.922 1 96.81 313 GLU B C 1
ATOM 5299 O O . GLU B 1 313 ? -22.438 -1.143 15.422 1 96.81 313 GLU B O 1
ATOM 5304 N N . GLU B 1 314 ? -21.609 0.154 13.859 1 97.62 314 GLU B N 1
ATOM 5305 C CA . GLU B 1 314 ? -20.969 -0.962 13.164 1 97.62 314 GLU B CA 1
ATOM 5306 C C . GLU B 1 314 ? -19.797 -1.516 13.969 1 97.62 314 GLU B C 1
ATOM 5308 O O . GLU B 1 314 ? -19.609 -2.73 14.031 1 97.62 314 GLU B O 1
ATOM 5313 N N . ILE B 1 315 ? -19.031 -0.647 14.531 1 97.56 315 ILE B N 1
ATOM 5314 C CA . ILE B 1 315 ? -17.922 -1.064 15.383 1 97.56 315 ILE B CA 1
ATOM 5315 C C . ILE B 1 315 ? -18.453 -1.925 16.531 1 97.56 315 ILE B C 1
ATOM 5317 O O . ILE B 1 315 ? -17.922 -3.006 16.797 1 97.56 315 ILE B O 1
ATOM 5321 N N . SER B 1 316 ? -19.5 -1.45 17.141 1 97.62 316 SER B N 1
ATOM 5322 C CA . SER B 1 316 ? -20.109 -2.191 18.234 1 97.62 316 SER B CA 1
ATOM 5323 C C . SER B 1 316 ? -20.594 -3.559 17.766 1 97.62 316 SER B C 1
ATOM 5325 O O . SER B 1 316 ? -20.469 -4.551 18.5 1 97.62 316 SER B O 1
ATOM 5327 N N . LEU B 1 317 ? -21.188 -3.549 16.609 1 97.19 317 LEU B N 1
ATOM 5328 C CA . LEU B 1 317 ? -21.672 -4.797 16.047 1 97.19 317 LEU B CA 1
ATOM 5329 C C . LEU B 1 317 ? -20.531 -5.793 15.852 1 97.19 317 LEU B C 1
ATOM 5331 O O . LEU B 1 317 ? -20.656 -6.961 16.234 1 97.19 317 LEU B O 1
ATOM 5335 N N . PHE B 1 318 ? -19.438 -5.383 15.273 1 97.44 318 PHE B N 1
ATOM 5336 C CA . PHE B 1 318 ? -18.266 -6.23 15.086 1 97.44 318 PHE B CA 1
ATOM 5337 C C . PHE B 1 318 ? -17.75 -6.758 16.422 1 97.44 318 PHE B C 1
ATOM 5339 O O . PHE B 1 318 ? -17.453 -7.945 16.547 1 97.44 318 PHE B O 1
ATOM 5346 N N . GLU B 1 319 ? -17.672 -5.879 17.328 1 96.19 319 GLU B N 1
ATOM 5347 C CA . GLU B 1 319 ? -17.172 -6.266 18.641 1 96.19 319 GLU B CA 1
ATOM 5348 C C . GLU B 1 319 ? -18.078 -7.32 19.281 1 96.19 319 GLU B C 1
ATOM 5350 O O . GLU B 1 319 ? -17.578 -8.266 19.906 1 96.19 319 GLU B O 1
ATOM 5355 N N . SER B 1 320 ? -19.359 -7.18 19.156 1 95.19 320 SER B N 1
ATOM 5356 C CA . SER B 1 320 ? -20.312 -8.148 19.703 1 95.19 320 SER B CA 1
ATOM 5357 C C . SER B 1 320 ? -20.141 -9.516 19.047 1 95.19 320 SER B C 1
ATOM 5359 O O . SER B 1 320 ? -20.531 -10.539 19.625 1 95.19 320 SER B O 1
ATOM 5361 N N . CYS B 1 321 ? -19.547 -9.516 17.859 1 94.81 321 CYS B N 1
ATOM 5362 C CA . CYS B 1 321 ? -19.312 -10.766 17.125 1 94.81 321 CYS B CA 1
ATOM 5363 C C . CYS B 1 321 ? -17.922 -11.312 17.406 1 94.81 321 CYS B C 1
ATOM 5365 O O . CYS B 1 321 ? -17.484 -12.273 16.766 1 94.81 321 CYS B O 1
ATOM 5367 N N . GLY B 1 322 ? -17.172 -10.672 18.281 1 93.62 322 GLY B N 1
ATOM 5368 C CA . GLY B 1 322 ? -15.891 -11.211 18.734 1 93.62 322 GLY B CA 1
ATOM 5369 C C . GLY B 1 322 ? -14.703 -10.586 18.016 1 93.62 322 GLY B C 1
ATOM 5370 O O . GLY B 1 322 ? -13.57 -11.039 18.188 1 93.62 322 GLY B O 1
ATOM 5371 N N . PHE B 1 323 ? -14.914 -9.562 17.219 1 96.81 323 PHE B N 1
ATOM 5372 C CA . PHE B 1 323 ? -13.805 -8.891 16.547 1 96.81 323 PHE B CA 1
ATOM 5373 C C . PHE B 1 323 ? -13.008 -8.039 17.531 1 96.81 323 PHE B C 1
ATOM 5375 O O . PHE B 1 323 ? -13.586 -7.375 18.391 1 96.81 323 PHE B O 1
ATOM 5382 N N . ASN B 1 324 ? -11.711 -8.117 17.375 1 95.94 324 ASN B N 1
ATOM 5383 C CA . ASN B 1 324 ? -10.812 -7.273 18.156 1 95.94 324 ASN B CA 1
ATOM 5384 C C . ASN B 1 324 ? -10.484 -5.977 17.422 1 95.94 324 ASN B C 1
ATOM 5386 O O . ASN B 1 324 ? -9.898 -6 16.344 1 95.94 324 ASN B O 1
ATOM 5390 N N . LEU B 1 325 ? -10.867 -4.898 18.047 1 96.94 325 LEU B N 1
ATOM 5391 C CA . LEU B 1 325 ? -10.602 -3.586 17.469 1 96.94 325 LEU B CA 1
ATOM 5392 C C . LEU B 1 325 ? -9.125 -3.229 17.578 1 96.94 325 LEU B C 1
ATOM 5394 O O . LEU B 1 325 ? -8.523 -3.404 18.641 1 96.94 325 LEU B O 1
ATOM 5398 N N . CYS B 1 326 ? -8.547 -2.752 16.453 1 96.94 326 CYS B N 1
ATOM 5399 C CA . CYS B 1 326 ? -7.141 -2.357 16.469 1 96.94 326 CYS B CA 1
ATOM 5400 C C . CYS B 1 326 ? -6.891 -1.188 15.516 1 96.94 326 CYS B C 1
ATOM 5402 O O . CYS B 1 326 ? -7.781 -0.795 14.758 1 96.94 326 CYS B O 1
ATOM 5404 N N . SER B 1 327 ? -5.668 -0.626 15.625 1 95.88 327 SER B N 1
ATOM 5405 C CA . SER B 1 327 ? -5.273 0.516 14.805 1 95.88 327 S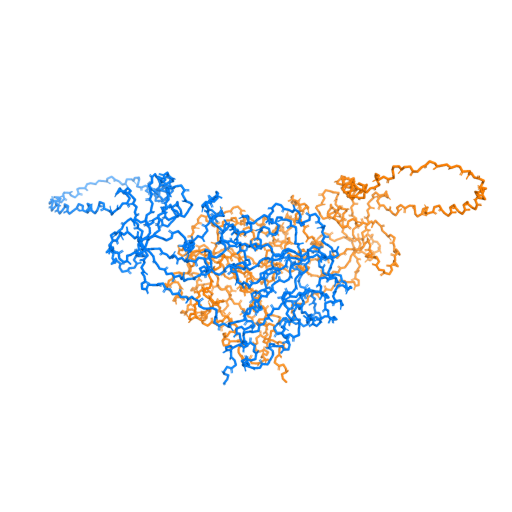ER B CA 1
ATOM 5406 C C . SER B 1 327 ? -3.809 0.419 14.391 1 95.88 327 SER B C 1
ATOM 5408 O O . SER B 1 327 ? -3.039 -0.34 14.984 1 95.88 327 SER B O 1
ATOM 5410 N N . LEU B 1 328 ? -3.482 1.109 13.281 1 94.94 328 LEU B N 1
ATOM 5411 C CA . LEU B 1 328 ? -2.084 1.339 12.93 1 94.94 328 LEU B CA 1
ATOM 5412 C C . LEU B 1 328 ? -1.617 2.703 13.43 1 94.94 328 LEU B C 1
ATOM 5414 O O . LEU B 1 328 ? -0.501 3.131 13.125 1 94.94 328 LEU B O 1
ATOM 5418 N N . GLY B 1 329 ? -2.459 3.344 14.195 1 92.19 329 GLY B N 1
ATOM 5419 C CA . GLY B 1 329 ? -2.189 4.695 14.672 1 92.19 329 GLY B CA 1
ATOM 5420 C C . GLY B 1 329 ? -3.258 5.691 14.266 1 92.19 329 GLY B C 1
ATOM 5421 O O . GLY B 1 329 ? -4.285 5.312 13.695 1 92.19 329 GLY B O 1
ATOM 5422 N N . PRO B 1 330 ? -3.025 6.949 14.555 1 91.69 330 PRO B N 1
ATOM 5423 C CA . PRO B 1 330 ? -4.066 7.961 14.359 1 91.69 330 PRO B CA 1
ATOM 5424 C C . PRO B 1 330 ? -4.184 8.422 12.906 1 91.69 330 PRO B C 1
ATOM 5426 O O . PRO B 1 330 ? -5.16 9.086 12.547 1 91.69 330 PRO B O 1
ATOM 5429 N N . ARG B 1 331 ? -3.23 8.156 12.117 1 93.88 331 ARG B N 1
ATOM 5430 C CA . ARG B 1 331 ? -3.229 8.633 10.742 1 93.88 331 ARG B CA 1
ATOM 5431 C C . ARG B 1 331 ? -4.297 7.922 9.914 1 93.88 331 ARG B C 1
ATOM 5433 O O . ARG B 1 331 ? -4.371 6.691 9.914 1 93.88 331 ARG B O 1
ATOM 5440 N N . VAL B 1 332 ? -5.102 8.672 9.258 1 95.25 332 VAL B N 1
ATOM 5441 C CA . VAL B 1 332 ? -6.137 8.141 8.383 1 95.25 332 VAL B CA 1
ATOM 5442 C C . VAL B 1 332 ? -5.543 7.844 7.004 1 95.25 332 VAL B C 1
ATOM 5444 O O . VAL B 1 332 ? -5.027 8.742 6.336 1 95.25 332 VAL B O 1
ATOM 5447 N N . LEU B 1 333 ? -5.652 6.621 6.602 1 96.44 333 LEU B N 1
ATOM 5448 C CA . LEU B 1 333 ? -5.098 6.203 5.32 1 96.44 333 LEU B CA 1
ATOM 5449 C C . LEU B 1 333 ? -6.207 5.938 4.309 1 96.44 333 LEU B C 1
ATOM 5451 O O . LEU B 1 333 ? -7.32 5.566 4.688 1 96.44 333 LEU B O 1
ATOM 5455 N N . ARG B 1 334 ? -5.883 6.141 3.035 1 94.75 334 ARG B N 1
ATOM 5456 C CA . ARG B 1 334 ? -6.781 5.664 1.986 1 94.75 334 ARG B CA 1
ATOM 5457 C C . ARG B 1 334 ? -7 4.16 2.094 1 94.75 334 ARG B C 1
ATOM 5459 O O . ARG B 1 334 ? -6.141 3.436 2.596 1 94.75 334 ARG B O 1
ATOM 5466 N N . THR B 1 335 ? -8.055 3.725 1.539 1 94.38 335 THR B N 1
ATOM 5467 C CA . THR B 1 335 ? -8.438 2.322 1.651 1 94.38 335 THR B CA 1
ATOM 5468 C C . THR B 1 335 ? -7.355 1.416 1.077 1 94.38 335 THR B C 1
ATOM 5470 O O . THR B 1 335 ? -7.027 0.383 1.665 1 94.38 335 THR B O 1
ATOM 5473 N N . ASP B 1 336 ? -6.797 1.773 -0.099 1 95.44 336 ASP B N 1
ATOM 5474 C CA . ASP B 1 336 ? -5.77 0.937 -0.713 1 95.44 336 ASP B CA 1
ATOM 5475 C C . ASP B 1 336 ? -4.516 0.884 0.154 1 95.44 336 ASP B C 1
ATOM 5477 O O . ASP B 1 336 ? -3.953 -0.19 0.377 1 95.44 336 ASP B O 1
ATOM 5481 N N . VAL B 1 337 ? -4.113 2.064 0.7 1 97.38 337 VAL B N 1
ATOM 5482 C CA . VAL B 1 337 ? -2.934 2.137 1.558 1 97.38 337 VAL B CA 1
ATOM 5483 C C . VAL B 1 337 ? -3.201 1.395 2.865 1 97.38 337 VAL B C 1
ATOM 5485 O O . VAL B 1 337 ? -2.34 0.66 3.355 1 97.38 337 VAL B O 1
ATOM 5488 N N . ALA B 1 338 ? -4.398 1.559 3.398 1 97.94 338 ALA B N 1
ATOM 5489 C CA . ALA B 1 338 ? -4.777 0.852 4.617 1 97.94 338 ALA B CA 1
ATOM 5490 C C . ALA B 1 338 ? -4.754 -0.659 4.406 1 97.94 338 ALA B C 1
ATOM 5492 O O . ALA B 1 338 ? -4.242 -1.402 5.25 1 97.94 338 ALA B O 1
ATOM 5493 N N . CYS B 1 339 ? -5.32 -1.099 3.334 1 98.25 339 CYS B N 1
ATOM 5494 C CA . CYS B 1 339 ? -5.359 -2.521 3.02 1 98.25 339 CYS B CA 1
ATOM 5495 C C . CYS B 1 339 ? -3.955 -3.107 2.957 1 98.25 339 CYS B C 1
ATOM 5497 O O . CYS B 1 339 ? -3.672 -4.121 3.6 1 98.25 339 CYS B O 1
ATOM 5499 N N . ILE B 1 340 ? -3.104 -2.463 2.184 1 98.56 340 ILE B N 1
ATOM 5500 C CA . ILE B 1 340 ? -1.728 -2.924 2.025 1 98.56 340 ILE B CA 1
ATOM 5501 C C . ILE B 1 340 ? -1.026 -2.934 3.381 1 98.56 340 ILE B C 1
ATOM 5503 O O . ILE B 1 340 ? -0.379 -3.918 3.746 1 98.56 340 ILE B O 1
ATOM 5507 N N . SER B 1 341 ? -1.171 -1.833 4.105 1 98.5 341 SER B N 1
ATOM 5508 C CA . SER B 1 341 ? -0.508 -1.678 5.395 1 98.5 341 SER B CA 1
ATOM 5509 C C . SER B 1 341 ? -0.959 -2.75 6.383 1 98.5 341 SER B C 1
ATOM 5511 O O . SER B 1 341 ? -0.129 -3.422 6.996 1 98.5 341 SER B O 1
ATOM 5513 N N . LEU B 1 342 ? -2.223 -2.932 6.516 1 98.56 342 LEU B N 1
ATOM 5514 C CA . LEU B 1 342 ? -2.787 -3.85 7.5 1 98.56 342 LEU B CA 1
ATOM 5515 C C . LEU B 1 342 ? -2.441 -5.297 7.152 1 98.56 342 LEU B C 1
ATOM 5517 O O . LEU B 1 342 ? -2.078 -6.078 8.031 1 98.56 342 LEU B O 1
ATOM 5521 N N . LEU B 1 343 ? -2.566 -5.637 5.91 1 98.25 343 LEU B N 1
ATOM 5522 C CA . LEU B 1 343 ? -2.234 -6.992 5.492 1 98.25 343 LEU B CA 1
ATOM 5523 C C . LEU B 1 343 ? -0.757 -7.289 5.73 1 98.25 343 LEU B C 1
ATOM 5525 O O . LEU B 1 343 ? -0.402 -8.391 6.16 1 98.25 343 LEU B O 1
ATOM 5529 N N . SER B 1 344 ? 0.088 -6.34 5.402 1 97.81 344 SER B N 1
ATOM 5530 C CA . SER B 1 344 ? 1.523 -6.531 5.582 1 97.81 344 SER B CA 1
ATOM 5531 C C . SER B 1 344 ? 1.877 -6.711 7.055 1 97.81 344 SER B C 1
ATOM 5533 O O . SER B 1 344 ? 2.645 -7.605 7.41 1 97.81 344 SER B O 1
ATOM 5535 N N . VAL B 1 345 ? 1.345 -5.875 7.926 1 97.38 345 VAL B N 1
ATOM 5536 C CA . VAL B 1 345 ? 1.603 -5.961 9.359 1 97.38 345 VAL B CA 1
ATOM 5537 C C . VAL B 1 345 ? 1.048 -7.273 9.906 1 97.38 345 VAL B C 1
ATOM 5539 O O . VAL B 1 345 ? 1.707 -7.953 10.695 1 97.38 345 VAL B O 1
ATOM 5542 N N . LEU B 1 346 ? -0.145 -7.656 9.461 1 96.38 346 LEU B N 1
ATOM 5543 C CA . LEU B 1 346 ? -0.764 -8.891 9.922 1 96.38 346 LEU B CA 1
ATOM 5544 C C . LEU B 1 346 ? 0.092 -10.102 9.547 1 96.38 346 LEU B C 1
ATOM 5546 O O . LEU B 1 346 ? 0.348 -10.969 10.383 1 96.38 346 LEU B O 1
ATOM 5550 N N . ARG B 1 347 ? 0.536 -10.141 8.32 1 93.81 347 ARG B N 1
ATOM 5551 C CA . ARG B 1 347 ? 1.365 -11.25 7.871 1 93.81 347 ARG B CA 1
ATOM 5552 C C . ARG B 1 347 ? 2.656 -11.336 8.68 1 93.81 347 ARG B C 1
ATOM 5554 O O . ARG B 1 347 ? 3.115 -12.43 9.016 1 93.81 347 ARG B O 1
ATOM 5561 N N . GLU B 1 348 ? 3.221 -10.195 8.922 1 92.38 348 GLU B N 1
ATOM 5562 C CA . GLU B 1 348 ? 4.445 -10.156 9.719 1 92.38 348 GLU B CA 1
ATOM 5563 C C . GLU B 1 348 ? 4.195 -10.648 11.141 1 92.38 348 GLU B C 1
ATOM 5565 O O . GLU B 1 348 ? 5 -11.406 11.695 1 92.38 348 GLU B O 1
ATOM 5570 N N . CYS B 1 349 ? 3.088 -10.219 11.727 1 91.19 349 CYS B N 1
ATOM 5571 C CA . CYS B 1 349 ? 2.729 -10.656 13.07 1 91.19 349 CYS B CA 1
ATOM 5572 C C . CYS B 1 349 ? 2.535 -12.164 13.117 1 91.19 349 CYS B C 1
ATOM 5574 O O . CYS B 1 349 ? 3.008 -12.828 14.047 1 91.19 349 CYS B O 1
ATOM 5576 N N . ILE B 1 350 ? 1.868 -12.719 12.141 1 90.31 350 ILE B N 1
ATOM 5577 C CA . ILE B 1 350 ? 1.614 -14.156 12.062 1 90.31 350 ILE B CA 1
ATOM 5578 C C . ILE B 1 350 ? 2.939 -14.906 11.969 1 90.31 350 ILE B C 1
ATOM 5580 O O . ILE B 1 350 ? 3.162 -15.883 12.688 1 90.31 350 ILE B O 1
ATOM 5584 N N . HIS B 1 351 ? 3.77 -14.414 11.094 1 88.12 351 HIS B N 1
ATOM 5585 C CA . HIS B 1 351 ? 5.062 -15.07 10.914 1 88.12 351 HIS B CA 1
ATOM 5586 C C . HIS B 1 351 ? 5.879 -15.031 12.203 1 88.12 351 HIS B C 1
ATOM 5588 O O . HIS B 1 351 ? 6.496 -16.031 12.578 1 88.12 351 HIS B O 1
ATOM 5594 N N . HIS B 1 352 ? 5.891 -13.891 12.82 1 84.5 352 HIS B N 1
ATOM 5595 C CA . HIS B 1 352 ? 6.633 -13.727 14.062 1 84.5 352 HIS B CA 1
ATOM 5596 C C . HIS B 1 352 ? 6.109 -14.664 15.148 1 84.5 352 HIS B C 1
ATOM 5598 O O . HIS B 1 352 ? 6.895 -15.242 15.906 1 84.5 352 HIS B O 1
ATOM 5604 N N . THR B 1 353 ? 4.863 -14.758 15.203 1 80.62 353 THR B N 1
ATOM 5605 C CA . THR B 1 353 ? 4.242 -15.578 16.234 1 80.62 353 THR B CA 1
ATOM 5606 C C . THR B 1 353 ? 4.477 -17.062 15.969 1 80.62 353 THR B C 1
ATOM 5608 O O . THR B 1 353 ? 4.68 -17.844 16.906 1 80.62 353 THR B O 1
ATOM 5611 N N . VAL B 1 354 ? 4.457 -17.453 14.734 1 76.94 354 VAL B N 1
ATOM 5612 C CA . VAL B 1 354 ? 4.582 -18.859 14.359 1 76.94 354 VAL B CA 1
ATOM 5613 C C . VAL B 1 354 ? 6.051 -19.281 14.422 1 76.94 354 VAL B C 1
ATOM 5615 O O . VAL B 1 354 ? 6.363 -20.391 14.875 1 76.94 354 VAL B O 1
ATOM 5618 N N . PHE B 1 355 ? 6.984 -18.375 13.984 1 73.69 355 PHE B N 1
ATOM 5619 C CA . PHE B 1 355 ? 8.383 -18.766 13.844 1 73.69 355 PHE B CA 1
ATOM 5620 C C . PHE B 1 355 ? 9.25 -18.047 14.867 1 73.69 355 PHE B C 1
ATOM 5622 O O . PHE B 1 355 ? 10.422 -18.391 15.047 1 73.69 355 PHE B O 1
ATOM 5629 N N . GLY B 1 356 ? 9.078 -16.781 15.375 1 62.38 356 GLY B N 1
ATOM 5630 C CA . GLY B 1 356 ? 9.914 -15.875 16.141 1 62.38 356 GLY B CA 1
ATOM 5631 C C . GLY B 1 356 ? 10.391 -16.484 17.453 1 62.38 356 GLY B C 1
ATOM 5632 O O . GLY B 1 356 ? 11.531 -16.281 17.875 1 62.38 356 GLY B O 1
ATOM 5633 N N . CYS B 1 357 ? 9.602 -16.844 18.609 1 49.53 357 CYS B N 1
ATOM 5634 C CA . CYS B 1 357 ? 10.148 -16.719 19.953 1 49.53 357 CYS B CA 1
ATOM 5635 C C . CYS B 1 357 ? 11.328 -17.672 20.156 1 49.53 357 CYS B C 1
ATOM 5637 O O . CYS B 1 357 ? 11.352 -18.422 21.141 1 49.53 357 CYS B O 1
ATOM 5639 N N . SER B 1 358 ? 11.992 -18.219 19.25 1 38.88 358 SER B N 1
ATOM 5640 C CA . SER B 1 358 ? 12.867 -19.141 19.953 1 38.88 358 SER B CA 1
ATOM 5641 C C . SER B 1 358 ? 13.891 -18.391 20.812 1 38.88 358 SER B C 1
ATOM 5643 O O . SER B 1 358 ? 14.734 -17.672 20.281 1 38.88 358 SER B O 1
ATOM 5645 N N . ASN B 1 359 ? 13.5 -17.578 21.859 1 33 359 ASN B N 1
ATOM 5646 C CA . ASN B 1 359 ? 14.523 -17.578 22.891 1 33 359 ASN B CA 1
ATOM 5647 C C . ASN B 1 359 ? 15.078 -18.984 23.125 1 33 359 ASN B C 1
ATOM 5649 O O . ASN B 1 359 ? 14.312 -19.953 23.188 1 33 359 ASN B O 1
#

Secondary structure (DSSP, 8-state):
-EE---HHHHHHHHHS---GGG---SSEEE-GGGEEESSSSS--EEEEE-TT-HHHHIIIIIS-PPBS-----SSS--TTEEEEEETTS-EEEEEEEESSGGGBS--------------------------GGGGGHHHHHHHHHHHHTSS--S-EEEEE-GGG-B----SS--EEEEEEE---HHHHHHHHHHHHHH--SEEEEE--TTS-GGGGG-GGGSHHHHHHHHHHHHHHHT--PPPEEEEE-S-HHHHHHH--SS-TTTEEEEEE---SSS-BGGGSHHHHSSS-GGGTT-EEEEEE--TT---HHHHHHHHHTTPEEEBS-S----HHHHHHHHHHHHHHHHHIIIII---/-EE---HHHHHHHHHS---GGG---SSEEE-GGGEEESSSSS--EEEEE-TT-HHHHIIIIIS-PPBS-----SSS--TTEEEEEETTS-EEEEEEEESSGGGB----------------S----------GGGGGHHHHHHHHHHHHTSS--S-EEEEE-GGG-B----SS--EEEEEEE---HHHHHHHHHHHHHH--SEEEEE--TTS-GGGGG-GGGSHHHHHHHHHHHHHHHT--PPPEEEEE-S-HHHHHHH--SS-TTTEEEEEE---SSS-BGGGSGGGTSSS-GGGTT-EEEEEE--TT---HHHHHHHHHTTPEEEBS-S----HHHHHHHHHHHHHHHHHIIIII---